Protein AF-0000000080408432 (afdb_homodimer)

pLDDT: mean 94.89, std 9.29, range [38.12, 98.75]

Secondary structure (DSSP, 8-state):
--EEEE--SHHHHHHHHHHHHTT--GGGEEEE-SS-HHHHHHHHHHH--EE-SS--GGGSSEEEE-S-HHHHHHHHHTS--SSPEEEE--TT--HHHHHHHHSS-EEEEE--GGGGGT-EEEEEEE-TT--HHHHHHHHHHHHTTEEEEE--TTTHHHHIIIIIIHHHHHHHHHHHHHHHHHHHT--HHHHHHHHHHHHHHHHHHHHH--S-HHHHHHHH--TTSHHHHHHHHHHHTTHHHHHHHHHHHHH---------/--EEEE--SHHHHHHHHHHHHTT--GGGEEEE-SS-HHHHHHHHHHH--EE-SS--GGGSSEEEE-S-HHHHHHHHHTS--SSPEEEE--TT--HHHHHHHHSS-EEEEE--GGGGGT-EEEEEEE-TT--HHHHHHHHHHHHTTEEEEE--TTTHHHHIIIIIIHHHHHHHHHHHHHHHHHHHT--HHHHHHHHHHHHHHHHHHHHH--S-HHHHHHHH--TTSHHHHHHHHHHHTTHHHHHHHHHHHHH---------

Radius of gyration: 25.62 Å; Cα contacts (8 Å, |Δi|>4): 1082; chains: 2; bounding box: 48×85×71 Å

Nearest PDB structures (foldseek):
  5bsh-assembly1_D  TM=9.104E-01  e=1.019E-20  Medicago truncatula
  6xp0-assembly1_A-2  TM=8.842E-01  e=3.384E-21  Homo sapiens
  5uax-assembly1_C  TM=8.878E-01  e=4.324E-21  Homo sapiens
  8tcu-assembly1_D-2  TM=8.753E-01  e=5.524E-21  Homo sapiens
  5uau-assembly1_C  TM=8.938E-01  e=1.083E-20  Homo sapiens

InterPro domains:
  IPR000304 Pyrroline-5-carboxylate reductase-like [MF_01925] (1-257)
  IPR000304 Pyrroline-5-carboxylate reductase-like [PIRSF000193] (1-253)
  IPR008927 6-phosphogluconate dehydrogenase-like, C-terminal domain superfamily [SSF48179] (154-256)
  IPR028939 Pyrroline-5-carboxylate reductase, catalytic, N-terminal [PF03807] (3-91)
  IPR029036 Pyrroline-5-carboxylate reductase, dimerisation domain [PF14748] (154-254)
  IPR036291 NAD(P)-binding domain superfamily [SSF51735] (1-150)

Foldseek 3Di:
DAEEEEDQDLQNLLLLLLLVVLPDDLARYEYEYAPCVVSVVVSCVVVVHHYDHDDPPAVHAAYEYEDEPVVRLVVLLVDAYDHHEYEYQYPPDAQQSSCVRHVDWYKYKHWERQLSVLAIEIEIETDPRDDPVSVVVVQVSSNSSHHYDYDYPVCVLLVCLVRPVCVVVVVVVLVVQLVVVVVVPDDSVVSSVVSVVVVVVVVVVVVVDPDDPVVVLPVVQDVPDPSVVVVVVCVVVPVVCVVVVSSVVSSDDPPPPPPD/DAEEEEDLDLQNLLLLLLLVVLPDDLARYEYEYAPCVVSVVVSCVVVVHHYDHDDDPAVHAAYEYEDEPVVRLVVLLVDAYDHHEYEYQYPPDAQQSSCVRHVDWYKYKHWENQLSVLAIEIEIETDPPDDPVSVVVVQVSSNSSHHYDYDYPVCVLLVCLVRPVCVVVVVVVLVVQLVVVVVVPDDSVVSSCVSVVVVVVVVVVVVVDDDDPVVVLPVVQDVPDPSVVVVVVCVVVPVVCVVVVSSVVSSDDPPPPPPD

Sequence (520 aa):
MNILMVGAGSMSESLVRGWLASGVSPEQITMTNRSDRTRLTALQAELGVQIVDEEDVNAYDIVVLAMQPDGVIPYVQSKTWSTPLLVSVAAHIEPSEIEEASGLPAVCAMPNTPVAYRSGMTGLWFGPETDDTVRETATALFERVGRTAVTDAKTMSAFMAAAGCSPAFFYEIVGSMTPVLTDAGFDEATARQIVAQAMKGSAELLLHETRPTNDLIADVAAPDGPTDRGVGVLRSRDLADVMASALRESAREEIEQPKKMNILMVGAGSMSESLVRGWLASGVSPEQITMTNRSDRTRLTALQAELGVQIVDEEDVNAYDIVVLAMQPDGVIPYVQSKTWSTPLLVSVAAHIEPSEIEEASGLPAVCAMPNTPVAYRSGMTGLWFGPETDDTVRETATALFERVGRTAVTDAKTMSAFMAAAGCSPAFFYEIVGSMTPVLTDAGFDEATARQIVAQAMKGSAELLLHETRPTNDLIADVAAPDGPTDRGVGVLRSRDLADVMASALRESAREEIEQPKK

Organism: NCBI:txid1345023

Structure (mmCIF, N/CA/C/O backbone):
data_AF-0000000080408432-model_v1
#
loop_
_entity.id
_entity.type
_entity.pdbx_description
1 polymer 'Pyrroline-5-carboxylate reductase'
#
loop_
_atom_site.group_PDB
_atom_site.id
_atom_site.type_symbol
_atom_site.label_atom_id
_atom_site.label_alt_id
_atom_site.label_comp_id
_atom_site.label_asym_id
_atom_site.label_entity_id
_atom_site.label_seq_id
_atom_site.pdbx_PDB_ins_code
_atom_site.Cartn_x
_atom_site.Cartn_y
_atom_site.Cartn_z
_atom_site.occupancy
_atom_site.B_iso_or_equiv
_atom_site.auth_seq_id
_atom_site.auth_comp_id
_atom_site.auth_asym_id
_atom_site.auth_atom_id
_atom_site.pdbx_PDB_model_num
ATOM 1 N N . MET A 1 1 ? 1.646 9.242 28.078 1 92.44 1 MET A N 1
ATOM 2 C CA . MET A 1 1 ? 1.431 10.406 27.219 1 92.44 1 MET A CA 1
ATOM 3 C C . MET A 1 1 ? -0.057 10.648 27 1 92.44 1 MET A C 1
ATOM 5 O O . MET A 1 1 ? -0.774 9.75 26.547 1 92.44 1 MET A O 1
ATOM 9 N N . ASN A 1 2 ? -0.565 11.805 27.453 1 97.38 2 ASN A N 1
ATOM 10 C CA . ASN A 1 2 ? -1.968 12.172 27.297 1 97.38 2 ASN A CA 1
ATOM 11 C C . ASN A 1 2 ? -2.16 13.18 26.172 1 97.38 2 ASN A C 1
ATOM 13 O O . ASN A 1 2 ? -1.475 14.203 26.109 1 97.38 2 ASN A O 1
ATOM 17 N N . ILE A 1 3 ? -3.123 12.859 25.266 1 98.5 3 ILE A N 1
ATOM 18 C CA . ILE A 1 3 ? -3.346 13.664 24.078 1 98.5 3 ILE A CA 1
ATOM 19 C C . ILE A 1 3 ? -4.73 14.305 24.141 1 98.5 3 ILE A C 1
ATOM 21 O O . ILE A 1 3 ? -5.719 13.641 24.438 1 98.5 3 ILE A O 1
ATOM 25 N N . LEU A 1 4 ? -4.781 15.594 23.938 1 98.25 4 LEU A N 1
ATOM 26 C CA . LEU A 1 4 ? -6.047 16.281 23.75 1 98.25 4 LEU A CA 1
ATOM 27 C C . LEU A 1 4 ? -6.273 16.609 22.266 1 98.25 4 LEU A C 1
ATOM 29 O O . LEU A 1 4 ? -5.453 17.281 21.641 1 98.25 4 LEU A O 1
ATOM 33 N N . MET A 1 5 ? -7.332 16.094 21.75 1 97.81 5 MET A N 1
ATOM 34 C CA . MET A 1 5 ? -7.77 16.438 20.391 1 97.81 5 MET A CA 1
ATOM 35 C C . MET A 1 5 ? -8.805 17.562 20.422 1 97.81 5 MET A C 1
ATOM 37 O O . MET A 1 5 ? -9.891 17.391 20.969 1 97.81 5 MET A O 1
ATOM 41 N N . VAL A 1 6 ? -8.43 18.672 19.844 1 96.75 6 VAL A N 1
ATOM 42 C CA . VAL A 1 6 ? -9.383 19.766 19.75 1 96.75 6 VAL A CA 1
ATOM 43 C C . VAL A 1 6 ? -10.023 19.781 18.359 1 96.75 6 VAL A C 1
ATOM 45 O O . VAL A 1 6 ? -9.453 20.344 17.422 1 96.75 6 VAL A O 1
ATOM 48 N N . GLY A 1 7 ? -11.172 19.297 18.219 1 94.06 7 GLY A N 1
ATOM 49 C CA . GLY A 1 7 ? -11.859 19.047 16.969 1 94.06 7 GLY A CA 1
ATOM 50 C C . GLY A 1 7 ? -12.195 17.594 16.734 1 94.06 7 GLY A C 1
ATOM 51 O O . GLY A 1 7 ? -11.367 16.703 17 1 94.06 7 GLY A O 1
ATOM 52 N N . ALA A 1 8 ? -13.359 17.297 16.281 1 91.38 8 ALA A N 1
ATOM 53 C CA . ALA A 1 8 ? -13.812 15.922 16.109 1 91.38 8 ALA A CA 1
ATOM 54 C C . ALA A 1 8 ? -14.266 15.672 14.664 1 91.38 8 ALA A C 1
ATOM 56 O O . ALA A 1 8 ? -15.281 15.016 14.438 1 91.38 8 ALA A O 1
ATOM 57 N N . GLY A 1 9 ? -13.5 16.25 13.75 1 90.38 9 GLY A N 1
ATOM 58 C CA . GLY A 1 9 ? -13.797 16.016 12.344 1 90.38 9 GLY A CA 1
ATOM 59 C C . GLY A 1 9 ? -13.273 14.688 11.828 1 90.38 9 GLY A C 1
ATOM 60 O O . GLY A 1 9 ? -12.867 13.828 12.609 1 90.38 9 GLY A O 1
ATOM 61 N N . SER A 1 10 ? -13.344 14.5 10.555 1 90.25 10 SER A N 1
ATOM 62 C CA . SER A 1 10 ? -12.961 13.25 9.906 1 90.25 10 SER A CA 1
ATOM 63 C C . SER A 1 10 ? -11.484 12.938 10.133 1 90.25 10 SER A C 1
ATOM 65 O O . SER A 1 10 ? -11.117 11.797 10.406 1 90.25 10 SER A O 1
ATOM 67 N N . MET A 1 11 ? -10.664 13.945 10.023 1 93.12 11 MET A N 1
ATOM 68 C CA . MET A 1 11 ? -9.227 13.742 10.219 1 93.12 11 MET A CA 1
ATOM 69 C C . MET A 1 11 ? -8.93 13.344 11.664 1 93.12 11 MET A C 1
ATOM 71 O O . MET A 1 11 ? -8.125 12.445 11.906 1 93.12 11 MET A O 1
ATOM 75 N N . SER A 1 12 ? -9.594 14.047 12.586 1 95.25 12 SER A N 1
ATOM 76 C CA . SER A 1 12 ? -9.43 13.703 13.992 1 95.25 12 SER A CA 1
ATOM 77 C C . SER A 1 12 ? -9.797 12.25 14.25 1 95.25 12 SER A C 1
ATOM 79 O O . SER A 1 12 ? -9.078 11.539 14.953 1 95.25 12 SER A O 1
ATOM 81 N N . GLU A 1 13 ? -10.898 11.891 13.703 1 95.5 13 GLU A N 1
ATOM 82 C CA . GLU A 1 13 ? -11.359 10.516 13.859 1 95.5 13 GLU A CA 1
ATOM 83 C C . GLU A 1 13 ? -10.344 9.531 13.289 1 95.5 13 GLU A C 1
ATOM 85 O O . GLU A 1 13 ? -10.031 8.516 13.914 1 95.5 13 GLU A O 1
ATOM 9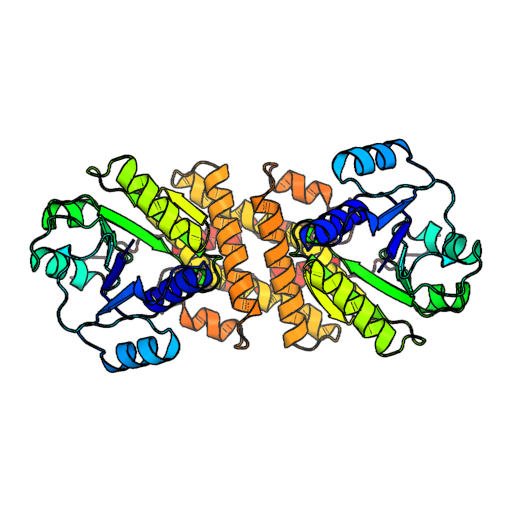0 N N . SER A 1 14 ? -9.805 9.773 12.109 1 96.44 14 SER A N 1
ATOM 91 C CA . SER A 1 14 ? -8.836 8.906 11.461 1 96.44 14 SER A CA 1
ATOM 92 C C . SER A 1 14 ? -7.574 8.75 12.305 1 96.44 14 SER A C 1
ATOM 94 O O . SER A 1 14 ? -7.07 7.641 12.492 1 96.44 14 SER A O 1
ATOM 96 N N . LEU A 1 15 ? -7.113 9.852 12.797 1 98.12 15 LEU A N 1
ATOM 97 C CA . LEU A 1 15 ? -5.914 9.828 13.625 1 98.12 15 LEU A CA 1
ATOM 98 C C . LEU A 1 15 ? -6.145 9.016 14.891 1 98.12 15 LEU A C 1
ATOM 100 O O . LEU A 1 15 ? -5.32 8.164 15.242 1 98.12 15 LEU A O 1
ATOM 104 N N . VAL A 1 16 ? -7.242 9.258 15.547 1 98.06 16 VAL A N 1
ATOM 105 C CA . VAL A 1 16 ? -7.551 8.57 16.797 1 98.06 16 VAL A CA 1
ATOM 106 C C . VAL A 1 16 ? -7.668 7.07 16.547 1 98.06 16 VAL A C 1
ATOM 108 O O . VAL A 1 16 ? -7.098 6.262 17.281 1 98.06 16 VAL A O 1
ATOM 111 N N . ARG A 1 17 ? -8.367 6.707 15.5 1 97.75 17 ARG A N 1
ATOM 112 C CA . ARG A 1 17 ? -8.484 5.297 15.148 1 97.75 17 ARG A CA 1
ATOM 113 C C . ARG A 1 17 ? -7.109 4.676 14.922 1 97.75 17 ARG A C 1
ATOM 115 O O . ARG A 1 17 ? -6.836 3.572 15.391 1 97.75 17 ARG A O 1
ATOM 122 N N . GLY A 1 18 ? -6.289 5.383 14.18 1 98.31 18 GLY A N 1
ATOM 123 C CA . GLY A 1 18 ? -4.938 4.902 13.93 1 98.31 18 GLY A CA 1
ATOM 124 C C . GLY A 1 18 ? -4.125 4.734 15.203 1 98.31 18 GLY A C 1
ATOM 125 O O . GLY A 1 18 ? -3.436 3.727 15.375 1 98.31 18 GLY A O 1
ATOM 126 N N . TRP A 1 19 ? -4.176 5.738 16.062 1 98.5 19 TRP A N 1
ATOM 127 C CA . TRP A 1 19 ? -3.416 5.688 17.297 1 98.5 19 TRP A CA 1
ATOM 128 C C . TRP A 1 19 ? -3.91 4.555 18.203 1 98.5 19 TRP A C 1
ATOM 130 O O . TRP A 1 19 ? -3.107 3.838 18.797 1 98.5 19 TRP A O 1
ATOM 140 N N . LEU A 1 20 ? -5.238 4.379 18.297 1 98.44 20 LEU A N 1
ATOM 141 C CA . LEU A 1 20 ? -5.785 3.262 19.047 1 98.44 20 LEU A CA 1
ATOM 142 C C . LEU A 1 20 ? -5.301 1.93 18.484 1 98.44 20 LEU A C 1
ATOM 144 O O . LEU A 1 20 ? -4.875 1.051 19.25 1 98.44 20 LEU A O 1
ATOM 148 N N . ALA A 1 21 ? -5.324 1.835 17.203 1 97.56 21 ALA A N 1
ATOM 149 C CA . ALA A 1 21 ? -4.891 0.608 16.531 1 97.56 21 ALA A CA 1
ATOM 150 C C . ALA A 1 21 ? -3.404 0.354 16.766 1 97.56 21 ALA A C 1
ATOM 152 O O . ALA A 1 21 ? -2.953 -0.794 16.75 1 97.56 21 ALA A O 1
ATOM 153 N N . SER A 1 22 ? -2.701 1.359 16.938 1 97.88 22 SER A N 1
ATOM 154 C CA . SER A 1 22 ? -1.262 1.236 17.141 1 97.88 22 SER A CA 1
ATOM 155 C C . SER A 1 22 ? -0.936 0.855 18.578 1 97.88 22 SER A C 1
ATOM 157 O O . SER A 1 22 ? 0.221 0.589 18.906 1 97.88 22 SER A O 1
ATOM 159 N N . GLY A 1 23 ? -1.94 0.966 19.469 1 97.5 23 GLY A N 1
ATOM 160 C CA . GLY A 1 23 ? -1.723 0.51 20.844 1 97.5 23 GLY A CA 1
ATOM 161 C C . GLY A 1 23 ? -1.878 1.612 21.875 1 97.5 23 GLY A C 1
ATOM 162 O O . GLY A 1 23 ? -1.719 1.374 23.062 1 97.5 23 GLY A O 1
ATOM 163 N N . VAL A 1 24 ? -2.154 2.822 21.453 1 97.62 24 VAL A N 1
ATOM 164 C CA . VAL A 1 24 ? -2.439 3.891 22.406 1 97.62 24 VAL A CA 1
ATOM 165 C C . VAL A 1 24 ? -3.756 3.605 23.125 1 97.62 24 VAL A C 1
ATOM 167 O O . VAL A 1 24 ? -4.758 3.268 22.484 1 97.62 24 VAL A O 1
ATOM 170 N N . SER A 1 25 ? -3.77 3.721 24.375 1 98 25 SER A N 1
ATOM 171 C CA . SER A 1 25 ? -4.98 3.459 25.156 1 98 25 SER A CA 1
ATOM 172 C C . SER A 1 25 ? -6.012 4.566 24.953 1 98 25 SER A C 1
ATOM 174 O O . SER A 1 25 ? -5.664 5.746 24.906 1 98 25 SER A O 1
ATOM 176 N N . PRO A 1 26 ? -7.203 4.176 24.828 1 98.06 26 PRO A N 1
ATOM 177 C CA . PRO A 1 26 ? -8.25 5.191 24.672 1 98.06 26 PRO A CA 1
ATOM 178 C C . PRO A 1 26 ? -8.266 6.195 25.828 1 98.06 26 PRO A C 1
ATOM 180 O O . PRO A 1 26 ? -8.633 7.355 25.625 1 98.06 26 PRO A O 1
ATOM 183 N N . GLU A 1 27 ? -7.848 5.773 27.016 1 97.56 27 GLU A N 1
ATOM 184 C CA . GLU A 1 27 ? -7.828 6.637 28.203 1 97.56 27 GLU A CA 1
ATOM 185 C C . GLU A 1 27 ? -6.797 7.754 28.047 1 97.56 27 GLU A C 1
ATOM 187 O O . GLU A 1 27 ? -6.871 8.766 28.75 1 97.56 27 GLU A O 1
ATOM 192 N N . GLN A 1 28 ? -5.883 7.555 27.125 1 98.31 28 GLN A N 1
ATOM 193 C CA . GLN A 1 28 ? -4.824 8.539 26.922 1 98.31 28 GLN A CA 1
ATOM 194 C C . GLN A 1 28 ? -5.258 9.602 25.922 1 98.31 28 GLN A C 1
ATOM 196 O O . GLN A 1 28 ? -4.543 10.586 25.703 1 98.31 28 GLN A O 1
ATOM 201 N N . ILE A 1 29 ? -6.383 9.414 25.297 1 98.44 29 ILE A N 1
ATOM 202 C CA . ILE A 1 29 ? -6.867 10.344 24.281 1 98.44 29 ILE A CA 1
ATOM 203 C C . ILE A 1 29 ? -8.156 11.008 24.766 1 98.44 29 ILE A C 1
ATOM 205 O O . ILE A 1 29 ? -9.125 10.32 25.094 1 98.44 29 ILE A O 1
ATOM 209 N N . THR A 1 30 ? -8.195 12.297 24.859 1 98 30 THR A N 1
ATOM 210 C CA . THR A 1 30 ? -9.383 13.094 25.172 1 98 30 THR A CA 1
ATOM 211 C C . THR A 1 30 ? -9.75 13.977 23.984 1 98 30 THR A C 1
ATOM 213 O O . THR A 1 30 ? -8.883 14.609 23.375 1 98 30 THR A O 1
ATOM 216 N N . MET A 1 31 ? -11.008 13.953 23.625 1 97.38 31 MET A N 1
ATOM 217 C CA . MET A 1 31 ? -11.469 14.758 22.5 1 97.38 31 MET A CA 1
ATOM 218 C C . MET A 1 31 ? -12.445 15.836 22.969 1 97.38 31 MET A C 1
ATOM 220 O O . MET A 1 31 ? -13.211 15.617 23.922 1 97.38 31 MET A O 1
ATOM 224 N N . THR A 1 32 ? -12.336 16.969 22.344 1 95 32 THR A N 1
ATOM 225 C CA . THR A 1 32 ? -13.312 18.031 22.562 1 95 32 THR A CA 1
ATOM 226 C C . THR A 1 32 ? -13.688 18.703 21.25 1 95 32 THR A C 1
ATOM 228 O O . THR A 1 32 ? -12.969 18.578 20.25 1 95 32 THR A O 1
ATOM 231 N N . ASN A 1 33 ? -14.891 19.172 21.219 1 88.69 33 ASN A N 1
ATOM 232 C CA . ASN A 1 33 ? -15.414 19.875 20.047 1 88.69 33 ASN A CA 1
ATOM 233 C C . ASN A 1 33 ? -16.422 20.953 20.438 1 88.69 33 ASN A C 1
ATOM 235 O O . ASN A 1 33 ? -17.312 20.703 21.266 1 88.69 33 ASN A O 1
ATOM 239 N N . ARG A 1 34 ? -16.297 22.047 19.922 1 78.38 34 ARG A N 1
ATOM 240 C CA . ARG A 1 34 ? -17.188 23.141 20.328 1 78.38 34 ARG A CA 1
ATOM 241 C C . ARG A 1 34 ? -18.547 23.016 19.656 1 78.38 34 ARG A C 1
ATOM 243 O O . ARG A 1 34 ? -19.578 23.281 20.266 1 78.38 34 ARG A O 1
ATOM 250 N N . SER A 1 35 ? -18.656 22.609 18.453 1 74.81 35 SER A N 1
ATOM 251 C CA . SER A 1 35 ? -19.875 22.734 17.656 1 74.81 35 SER A CA 1
ATOM 252 C C . SER A 1 35 ? -20.672 21.438 17.656 1 74.81 35 SER A C 1
ATOM 254 O O . SER A 1 35 ? -21.906 21.453 17.75 1 74.81 35 SER A O 1
ATOM 256 N N . ASP A 1 36 ? -20.016 20.328 17.516 1 78 36 ASP A N 1
ATOM 257 C CA . ASP A 1 36 ? -20.75 19.094 17.281 1 78 36 ASP A CA 1
ATOM 258 C C . ASP A 1 36 ? -20.562 18.109 18.438 1 78 36 ASP A C 1
ATOM 260 O O . ASP A 1 36 ? -19.75 17.188 18.344 1 78 36 ASP A O 1
ATOM 264 N N . ARG A 1 37 ? -21.422 18.156 19.406 1 82.94 37 ARG A N 1
ATOM 265 C CA . ARG A 1 37 ? -21.328 17.297 20.578 1 82.94 37 ARG A CA 1
ATOM 266 C C . ARG A 1 37 ? -21.859 15.891 20.281 1 82.94 37 ARG A C 1
ATOM 268 O O . ARG A 1 37 ? -21.422 14.914 20.891 1 82.94 37 ARG A O 1
ATOM 275 N N . THR A 1 38 ? -22.719 15.898 19.359 1 87.12 38 THR A N 1
ATOM 276 C CA . THR A 1 38 ? -23.266 14.609 18.953 1 87.12 38 THR A CA 1
ATOM 277 C C . THR A 1 38 ? -22.172 13.711 18.375 1 87.12 38 THR A C 1
ATOM 279 O O . THR A 1 38 ? -22.094 12.531 18.719 1 87.12 38 THR A O 1
ATOM 282 N N . ARG A 1 39 ? -21.359 14.305 17.656 1 88.06 39 ARG A N 1
ATOM 283 C CA . ARG A 1 39 ? -20.266 13.547 17.062 1 88.06 39 ARG A CA 1
ATOM 284 C C . ARG A 1 39 ? -19.281 13.078 18.141 1 88.06 39 ARG A C 1
ATOM 286 O O . ARG A 1 39 ? -18.781 11.953 18.078 1 88.06 39 ARG A O 1
ATOM 293 N N . LEU A 1 40 ? -19.094 13.836 19.094 1 91.12 40 LEU A N 1
ATOM 294 C CA . LEU A 1 40 ? -18.188 13.492 20.188 1 91.12 40 LEU A CA 1
ATOM 295 C C . LEU A 1 40 ? -18.703 12.289 20.969 1 91.12 40 LEU A C 1
ATOM 297 O O . LEU A 1 40 ? -17.938 11.367 21.266 1 91.12 40 LEU A O 1
ATOM 301 N N . THR A 1 41 ? -19.953 12.344 21.188 1 91.81 41 THR A N 1
ATOM 302 C CA . THR A 1 41 ? -20.578 11.25 21.938 1 91.81 41 THR A CA 1
ATOM 303 C C . THR A 1 41 ? -20.516 9.953 21.125 1 91.81 41 THR A C 1
ATOM 305 O O . THR A 1 41 ? -20.297 8.875 21.688 1 91.81 41 THR A O 1
ATOM 308 N N . ALA A 1 42 ? -20.719 10.141 19.906 1 92.75 42 ALA A N 1
ATOM 309 C CA . ALA A 1 42 ? -20.656 8.977 19.031 1 92.75 42 ALA A CA 1
ATOM 310 C C . ALA A 1 42 ? -19.25 8.383 19.016 1 92.75 42 ALA A C 1
ATOM 312 O O . ALA A 1 42 ? -19.078 7.16 19.047 1 92.75 42 ALA A O 1
ATOM 313 N N . LEU A 1 43 ? -18.281 9.188 18.969 1 93.5 43 LEU A N 1
ATOM 314 C CA . LEU A 1 43 ? -16.891 8.734 18.953 1 93.5 43 LEU A CA 1
ATOM 315 C C . LEU A 1 43 ? -16.5 8.094 20.281 1 93.5 43 LEU A C 1
ATOM 317 O O . LEU A 1 43 ? -15.797 7.082 20.297 1 93.5 43 LEU A O 1
ATOM 321 N N . GLN A 1 44 ? -16.969 8.672 21.344 1 95.12 44 GLN A N 1
ATOM 322 C CA . GLN A 1 44 ? -16.734 8.07 22.656 1 95.12 44 GLN A CA 1
ATOM 323 C C . GLN A 1 44 ? -17.328 6.668 22.734 1 95.12 44 GLN A C 1
ATOM 325 O O . GLN A 1 44 ? -16.672 5.742 23.219 1 95.12 44 GLN A O 1
ATOM 330 N N . ALA A 1 45 ? -18.547 6.586 22.281 1 95.81 45 ALA A N 1
ATOM 331 C CA . ALA A 1 45 ? -19.234 5.301 22.328 1 95.81 45 ALA A CA 1
ATOM 332 C C . ALA A 1 45 ? -18.531 4.266 21.453 1 95.81 45 ALA A C 1
ATOM 334 O O . ALA A 1 45 ? -18.422 3.098 21.844 1 95.81 45 ALA A O 1
ATOM 335 N N . GLU A 1 46 ? -18.047 4.691 20.391 1 95.81 46 GLU A N 1
ATOM 336 C CA . GLU A 1 46 ? -17.469 3.785 19.406 1 95.81 46 GLU A CA 1
ATOM 337 C C . GLU A 1 46 ? -16.031 3.441 19.75 1 95.81 46 GLU A C 1
ATOM 339 O O . GLU A 1 46 ? -15.609 2.285 19.641 1 95.81 46 GLU A O 1
ATOM 344 N N . LEU A 1 47 ? -15.25 4.438 20.188 1 96.56 47 LEU A N 1
ATOM 345 C CA . LEU A 1 47 ? -13.797 4.273 20.266 1 96.56 47 LEU A CA 1
ATOM 346 C C . LEU A 1 47 ? -13.344 4.18 21.719 1 96.56 47 LEU A C 1
ATOM 348 O O . LEU A 1 47 ? -12.203 3.795 21.984 1 96.56 47 LEU A O 1
ATOM 352 N N . GLY A 1 48 ? -14.188 4.633 22.641 1 97.25 48 GLY A N 1
ATOM 353 C CA . GLY A 1 48 ? -13.867 4.543 24.047 1 97.25 48 GLY A CA 1
ATOM 354 C C . GLY A 1 48 ? -12.984 5.676 24.547 1 97.25 48 GLY A C 1
ATOM 355 O O . GLY A 1 48 ? -12.43 5.605 25.641 1 97.25 48 GLY A O 1
ATOM 356 N N . VAL A 1 49 ? -12.781 6.688 23.75 1 97.38 49 VAL A N 1
ATOM 357 C CA . VAL A 1 49 ? -11.93 7.816 24.125 1 97.38 49 VAL A CA 1
ATOM 358 C C . VAL A 1 49 ? -12.656 8.695 25.141 1 97.38 49 VAL A C 1
ATOM 360 O O . VAL A 1 49 ? -13.859 8.539 25.359 1 97.38 49 VAL A O 1
ATOM 363 N N . GLN A 1 50 ? -11.891 9.516 25.797 1 97 50 GLN A N 1
ATOM 364 C CA . GLN A 1 50 ? -12.477 10.469 26.719 1 97 50 GLN A CA 1
ATOM 365 C C . GLN A 1 50 ? -12.969 11.719 26 1 97 50 GLN A C 1
ATOM 367 O O . GLN A 1 50 ? -12.461 12.062 24.922 1 97 50 GLN A O 1
ATOM 372 N N . ILE A 1 51 ? -14.008 12.273 26.547 1 96.38 51 ILE A N 1
ATOM 373 C CA . ILE A 1 51 ? -14.477 13.539 26 1 96.38 51 ILE A CA 1
ATOM 374 C C . ILE A 1 51 ? -14.602 14.578 27.125 1 96.38 51 ILE A C 1
ATOM 376 O O . ILE A 1 51 ? -14.773 14.219 28.297 1 96.38 51 ILE A O 1
ATOM 380 N N . VAL A 1 52 ? -14.445 15.812 26.766 1 94.06 52 VAL A N 1
ATOM 381 C CA . VAL A 1 52 ? -14.562 16.891 27.734 1 94.06 52 VAL A CA 1
ATOM 382 C C . VAL A 1 52 ? -15.211 18.109 27.094 1 94.06 52 VAL A C 1
ATOM 384 O O . VAL A 1 52 ? -15.062 18.328 25.891 1 94.06 52 VAL A O 1
ATOM 387 N N . ASP A 1 53 ? -15.93 18.875 27.859 1 88.69 53 ASP A N 1
ATOM 388 C CA . ASP A 1 53 ? -16.547 20.109 27.391 1 88.69 53 ASP A CA 1
ATOM 389 C C . ASP A 1 53 ? -15.609 21.297 27.531 1 88.69 53 ASP A C 1
ATOM 391 O O . ASP A 1 53 ? -15.5 22.125 26.625 1 88.69 53 ASP A O 1
ATOM 395 N N . GLU A 1 54 ? -15.008 21.328 28.672 1 90 54 GLU A N 1
ATOM 396 C CA . GLU A 1 54 ? -14 22.344 28.969 1 90 54 GLU A CA 1
ATOM 397 C C . GLU A 1 54 ? -12.656 21.703 29.312 1 90 54 GLU A C 1
ATOM 399 O O . GLU A 1 54 ? -12.562 20.938 30.281 1 90 54 GLU A O 1
ATOM 404 N N . GLU A 1 55 ? -11.766 22.031 28.469 1 90.62 55 GLU A N 1
ATOM 405 C CA . GLU A 1 55 ? -10.484 21.359 28.641 1 90.62 55 GLU A CA 1
ATOM 406 C C . GLU A 1 55 ? -9.492 22.266 29.375 1 90.62 55 GLU A C 1
ATOM 408 O O . GLU A 1 55 ? -9.477 23.484 29.172 1 90.62 55 GLU A O 1
ATOM 413 N N . ASP A 1 56 ? -8.781 21.688 30.328 1 96.25 56 ASP A N 1
ATOM 414 C CA . ASP A 1 56 ? -7.535 22.281 30.812 1 96.25 56 ASP A CA 1
ATOM 415 C C . ASP A 1 56 ? -6.352 21.859 29.938 1 96.25 56 ASP A C 1
ATOM 417 O O . ASP A 1 56 ? -5.781 20.781 30.125 1 96.25 56 ASP A O 1
ATOM 421 N N . VAL A 1 57 ? -5.961 22.703 29.062 1 97.75 57 VAL A N 1
ATOM 422 C CA . VAL A 1 57 ? -4.996 22.375 28.016 1 97.75 57 VAL A CA 1
ATOM 423 C C . VAL A 1 57 ? -3.658 22 28.656 1 97.75 57 VAL A C 1
ATOM 425 O O . VAL A 1 57 ? -2.891 21.219 28.078 1 97.75 57 VAL A O 1
ATOM 428 N N . ASN A 1 58 ? -3.365 22.484 29.844 1 98 58 ASN A N 1
ATOM 429 C CA . ASN A 1 58 ? -2.07 22.25 30.469 1 98 58 ASN A CA 1
ATOM 430 C C . ASN A 1 58 ? -2.029 20.906 31.203 1 98 58 ASN A C 1
ATOM 432 O O . ASN A 1 58 ? -0.987 20.516 31.719 1 98 58 ASN A O 1
ATOM 436 N N . ALA A 1 59 ? -3.09 20.156 31.203 1 97.44 59 ALA A N 1
ATOM 437 C CA . ALA A 1 59 ? -3.16 18.828 31.812 1 97.44 59 ALA A CA 1
ATOM 438 C C . ALA A 1 59 ? -2.713 17.75 30.844 1 97.44 59 ALA A C 1
ATOM 440 O O . ALA A 1 59 ? -2.6 16.578 31.219 1 97.44 59 ALA A O 1
ATOM 441 N N . TYR A 1 60 ? -2.412 18.141 29.625 1 98 60 TYR A N 1
ATOM 442 C CA . TYR A 1 60 ? -2.08 17.172 28.594 1 98 60 TYR A CA 1
ATOM 443 C C . TYR A 1 60 ? -0.638 17.344 28.125 1 98 60 TYR A C 1
ATOM 445 O O . TYR A 1 60 ? -0.07 18.422 28.234 1 98 60 TYR A O 1
ATOM 453 N N . ASP A 1 61 ? -0.063 16.234 27.641 1 97.88 61 ASP A N 1
ATOM 454 C CA . ASP A 1 61 ? 1.294 16.281 27.109 1 97.88 61 ASP A CA 1
ATOM 455 C C . ASP A 1 61 ? 1.312 16.891 25.703 1 97.88 61 ASP A C 1
ATOM 457 O O . ASP A 1 61 ? 2.24 17.625 25.359 1 97.88 61 ASP A O 1
ATOM 461 N N . ILE A 1 62 ? 0.309 16.562 24.938 1 98.44 62 ILE A N 1
ATOM 462 C CA . ILE A 1 62 ? 0.18 17.031 23.562 1 98.44 62 ILE A CA 1
ATOM 463 C C . ILE A 1 62 ? -1.242 17.531 23.328 1 98.44 62 ILE A C 1
ATOM 465 O O . ILE A 1 62 ? -2.211 16.891 23.75 1 98.44 62 ILE A O 1
ATOM 469 N N . VAL A 1 63 ? -1.357 18.672 22.734 1 98.56 63 VAL A N 1
ATOM 470 C CA . VAL A 1 63 ? -2.635 19.203 22.266 1 98.56 63 VAL A CA 1
ATOM 471 C C . VAL A 1 63 ? -2.635 19.281 20.734 1 98.56 63 VAL A C 1
ATOM 473 O O . VAL A 1 63 ? -1.812 19.984 20.141 1 98.56 63 VAL A O 1
ATOM 476 N N . VAL A 1 64 ? -3.537 18.516 20.141 1 98.62 64 VAL A N 1
ATOM 477 C CA . VAL A 1 64 ? -3.67 18.484 18.688 1 98.62 64 VAL A CA 1
ATOM 478 C C . VAL A 1 64 ? -4.824 19.391 18.25 1 98.62 64 VAL A C 1
ATOM 480 O O . VAL A 1 64 ? -5.977 19.156 18.625 1 98.62 64 VAL A O 1
ATOM 483 N N . LEU A 1 65 ? -4.453 20.406 17.547 1 98.06 65 LEU A N 1
ATOM 484 C CA . LEU A 1 65 ? -5.43 21.344 17 1 98.06 65 LEU A CA 1
ATOM 485 C C . LEU A 1 65 ? -5.973 20.844 15.664 1 98.06 65 LEU A C 1
ATOM 487 O O . LEU A 1 65 ? -5.32 21 14.625 1 98.06 65 LEU A O 1
ATOM 491 N N . ALA A 1 66 ? -7.133 20.297 15.727 1 95.94 66 ALA A N 1
ATOM 492 C CA . ALA A 1 66 ? -7.719 19.641 14.562 1 95.94 66 ALA A CA 1
ATOM 493 C C . ALA A 1 66 ? -9.031 20.312 14.164 1 95.94 66 ALA A C 1
ATOM 495 O O . ALA A 1 66 ? -9.984 19.641 13.773 1 95.94 66 ALA A O 1
ATOM 496 N N . MET A 1 67 ? -9.094 21.578 14.352 1 93.94 67 MET A N 1
ATOM 497 C CA . MET A 1 67 ? -10.25 22.359 13.953 1 93.94 67 MET A CA 1
ATOM 498 C C . MET A 1 67 ? -10.008 23.047 12.609 1 93.94 67 MET A C 1
ATOM 500 O O . MET A 1 67 ? -8.93 22.922 12.031 1 93.94 67 MET A O 1
ATOM 504 N N . GLN A 1 68 ? -11.031 23.703 12.148 1 92.81 68 GLN A N 1
ATOM 505 C CA . GLN A 1 68 ? -10.883 24.469 10.914 1 92.81 68 GLN A CA 1
ATOM 506 C C . GLN A 1 68 ? -9.781 25.531 11.055 1 92.81 68 GLN A C 1
ATOM 508 O O . GLN A 1 68 ? -9.602 26.109 12.125 1 92.81 68 GLN A O 1
ATOM 513 N N . PRO A 1 69 ? -9.117 25.797 9.938 1 94.75 69 PRO A N 1
ATOM 514 C CA . PRO A 1 69 ? -7.949 26.688 9.992 1 94.75 69 PRO A CA 1
ATOM 515 C C . PRO A 1 69 ? -8.266 28.031 10.625 1 94.75 69 PRO A C 1
ATOM 517 O O . PRO A 1 69 ? -7.492 28.531 11.445 1 94.75 69 PRO A O 1
ATOM 520 N N . ASP A 1 70 ? -9.398 28.594 10.336 1 94.31 70 ASP A N 1
ATOM 521 C CA . ASP A 1 70 ? -9.742 29.922 10.812 1 94.31 70 ASP A CA 1
ATOM 522 C C . ASP A 1 70 ? -9.977 29.938 12.32 1 94.31 70 ASP A C 1
ATOM 524 O O . ASP A 1 70 ? -9.984 30.984 12.945 1 94.31 70 ASP A O 1
ATOM 528 N N . GLY A 1 71 ? -10.133 28.797 12.891 1 95.19 71 GLY A N 1
ATOM 529 C CA . GLY A 1 71 ? -10.406 28.703 14.32 1 95.19 71 GLY A CA 1
ATOM 530 C C . GLY A 1 71 ? -9.156 28.438 15.148 1 95.19 71 GLY A C 1
ATOM 531 O O . GLY A 1 71 ? -9.188 28.547 16.375 1 95.19 71 GLY A O 1
ATOM 532 N N . VAL A 1 72 ? -8.031 28.188 14.547 1 97.44 72 VAL A N 1
ATOM 533 C CA . VAL A 1 72 ? -6.852 27.672 15.242 1 97.44 72 VAL A CA 1
ATOM 534 C C . VAL A 1 72 ? -6.23 28.797 16.078 1 97.44 72 VAL A C 1
ATOM 536 O O . VAL A 1 72 ? -6.102 28.656 17.297 1 97.44 72 VAL A O 1
ATOM 539 N N . ILE A 1 73 ? -5.891 29.922 15.445 1 97.81 73 ILE A N 1
ATOM 540 C CA . ILE A 1 73 ? -5.152 30.984 16.125 1 97.81 73 ILE A CA 1
ATOM 541 C C . ILE A 1 73 ? -6.031 31.594 17.219 1 97.81 73 ILE A C 1
ATOM 543 O O . ILE A 1 73 ? -5.59 31.75 18.359 1 97.81 73 ILE A O 1
ATOM 547 N N . PRO A 1 74 ? -7.359 31.875 16.891 1 97.5 74 PRO A N 1
ATOM 548 C CA . PRO A 1 74 ? -8.227 32.375 17.953 1 97.5 74 PRO A CA 1
ATOM 549 C C . PRO A 1 74 ? -8.305 31.438 19.156 1 97.5 74 PRO A C 1
ATOM 551 O O . PRO A 1 74 ? -8.297 31.891 20.297 1 97.5 74 PRO A O 1
ATOM 554 N N . TYR A 1 75 ? -8.336 30.172 18.906 1 97.31 75 TYR A N 1
ATOM 555 C CA . TYR A 1 75 ? -8.383 29.188 19.984 1 97.31 75 TYR A CA 1
ATOM 556 C C . TYR A 1 75 ? -7.109 29.234 20.812 1 97.31 75 TYR A C 1
ATOM 558 O O . TYR A 1 75 ? -7.164 29.234 22.047 1 97.31 75 TYR A O 1
ATOM 566 N N . VAL A 1 76 ? -5.969 29.266 20.172 1 98.31 76 VAL A N 1
ATOM 567 C CA . VAL A 1 76 ? -4.688 29.281 20.859 1 98.31 76 VAL A CA 1
ATOM 568 C C . VAL A 1 76 ? -4.57 30.547 21.703 1 98.31 76 VAL A C 1
ATOM 570 O O . VAL A 1 76 ? -4.113 30.5 22.844 1 98.31 76 VAL A O 1
ATOM 573 N N . GLN A 1 77 ? -5.066 31.641 21.172 1 98 77 GLN A N 1
ATOM 574 C CA . GLN A 1 77 ? -4.969 32.938 21.859 1 98 77 GLN A CA 1
ATOM 575 C C . GLN A 1 77 ? -5.902 32.969 23.062 1 98 77 GLN A C 1
ATOM 577 O O . GLN A 1 77 ? -5.699 33.75 23.984 1 98 77 GLN A O 1
ATOM 582 N N . SER A 1 78 ? -6.898 32.125 23.031 1 97.25 78 SER A N 1
ATOM 583 C CA . SER A 1 78 ? -7.914 32.156 24.078 1 97.25 78 SER A CA 1
ATOM 584 C C . SER A 1 78 ? -7.465 31.359 25.297 1 97.25 78 SER A C 1
ATOM 586 O O . SER A 1 78 ? -8.156 31.344 26.312 1 97.25 78 SER A O 1
ATOM 588 N N . LYS A 1 79 ? -6.375 30.703 25.219 1 97.5 79 LYS A N 1
ATOM 589 C CA . LYS A 1 79 ? -5.875 29.875 26.312 1 97.5 79 LYS A CA 1
ATOM 590 C C . LYS A 1 79 ? -4.539 30.391 26.828 1 97.5 79 LYS A C 1
ATOM 592 O O . LYS A 1 79 ? -3.869 31.172 26.172 1 97.5 79 LYS A O 1
ATOM 597 N N . THR A 1 80 ? -4.215 30 28.062 1 97.44 80 THR A N 1
ATOM 598 C CA . THR A 1 80 ? -2.879 30.172 28.625 1 97.44 80 THR A CA 1
ATOM 599 C C . THR A 1 80 ? -2.1 28.859 28.578 1 97.44 80 THR A C 1
ATOM 601 O O . THR A 1 80 ? -2.578 27.828 29.047 1 97.44 80 THR A O 1
ATOM 604 N N . TRP A 1 81 ? -0.95 28.891 27.984 1 97.81 81 TRP A N 1
ATOM 605 C CA . TRP A 1 81 ? -0.185 27.672 27.703 1 97.81 81 TRP A CA 1
ATOM 606 C C . TRP A 1 81 ? 1.079 27.625 28.562 1 97.81 81 TRP A C 1
ATOM 608 O O . TRP A 1 81 ? 1.765 28.625 28.734 1 97.81 81 TRP A O 1
ATOM 618 N N . SER A 1 82 ? 1.416 26.375 29.047 1 96.62 82 SER A N 1
ATOM 619 C CA . SER A 1 82 ? 2.635 26.266 29.844 1 96.62 82 SER A CA 1
ATOM 620 C C . SER A 1 82 ? 3.352 24.938 29.562 1 96.62 82 SER A C 1
ATOM 622 O O . SER A 1 82 ? 4.578 24.875 29.641 1 96.62 82 SER A O 1
ATOM 624 N N . THR A 1 83 ? 2.648 23.859 29.094 1 92.06 83 THR A N 1
ATOM 625 C CA . THR A 1 83 ? 3.279 22.547 29.203 1 92.06 83 THR A CA 1
ATOM 626 C C . THR A 1 83 ? 3.186 21.797 27.891 1 92.06 83 THR A C 1
ATOM 628 O O . THR A 1 83 ? 4.152 21.156 27.453 1 92.06 83 THR A O 1
ATOM 631 N N . PRO A 1 84 ? 2.131 21.859 27.219 1 97 84 PRO A N 1
ATOM 632 C CA . PRO A 1 84 ? 1.905 20.875 26.141 1 97 84 PRO A CA 1
ATOM 633 C C . PRO A 1 84 ? 2.688 21.203 24.875 1 97 84 PRO A C 1
ATOM 635 O O . PRO A 1 84 ? 3.008 22.375 24.625 1 97 84 PRO A O 1
ATOM 638 N N . LEU A 1 85 ? 3.037 20.172 24.188 1 97.75 85 LEU A N 1
ATOM 639 C CA . LEU A 1 85 ? 3.406 20.328 22.781 1 97.75 85 LEU A CA 1
ATOM 640 C C . LEU A 1 85 ? 2.176 20.594 21.922 1 97.75 85 LEU A C 1
ATOM 642 O O . LEU A 1 85 ? 1.181 19.875 22.016 1 97.75 85 LEU A O 1
ATOM 646 N N . LEU A 1 86 ? 2.26 21.672 21.156 1 98.69 86 LEU A N 1
ATOM 647 C CA . LEU A 1 86 ? 1.146 22.016 20.266 1 98.69 86 LEU A CA 1
ATOM 648 C C . LEU A 1 86 ? 1.371 21.453 18.875 1 98.69 86 LEU A C 1
ATOM 650 O O . LEU A 1 86 ? 2.428 21.672 18.281 1 98.69 86 LEU A O 1
ATOM 654 N N . VAL A 1 87 ? 0.375 20.672 18.375 1 98.75 87 VAL A N 1
ATOM 655 C CA . VAL A 1 87 ? 0.411 20.109 17.031 1 98.75 87 VAL A CA 1
ATOM 656 C C . VAL A 1 87 ? -0.842 20.531 16.266 1 98.75 87 VAL A C 1
ATOM 658 O O . VAL A 1 87 ? -1.963 20.25 16.703 1 98.75 87 VAL A O 1
ATOM 661 N N . SER A 1 88 ? -0.689 21.203 15.203 1 98.56 88 SER A N 1
ATOM 662 C CA . SER A 1 88 ? -1.838 21.547 14.375 1 98.56 88 SER A CA 1
ATOM 663 C C . SER A 1 88 ? -1.931 20.656 13.148 1 98.56 88 SER A C 1
ATOM 665 O O . SER A 1 88 ? -0.929 20.422 12.469 1 98.56 88 SER A O 1
ATOM 667 N N . VAL A 1 89 ? -3.156 20.141 12.867 1 97.56 89 VAL A N 1
ATOM 668 C CA . VAL A 1 89 ? -3.357 19.375 11.648 1 97.56 89 VAL A CA 1
ATOM 669 C C . VAL A 1 89 ? -4.254 20.141 10.688 1 97.56 89 VAL A C 1
ATOM 671 O O . VAL A 1 89 ? -4.777 19.578 9.727 1 97.56 89 VAL A O 1
ATOM 674 N N . ALA A 1 90 ? -4.438 21.453 11.047 1 94.19 90 ALA A N 1
ATOM 675 C CA . ALA A 1 90 ? -5.207 22.328 10.164 1 94.19 90 ALA A CA 1
ATOM 676 C C . ALA A 1 90 ? -4.355 22.812 9 1 94.19 90 ALA A C 1
ATOM 678 O O . ALA A 1 90 ? -3.172 23.125 9.18 1 94.19 90 ALA A O 1
ATOM 679 N N . ALA A 1 91 ? -5.004 22.938 7.848 1 86.81 91 ALA A N 1
ATOM 680 C CA . ALA A 1 91 ? -4.305 23.422 6.66 1 86.81 91 ALA A CA 1
ATOM 681 C C . ALA A 1 91 ? -4.035 24.922 6.754 1 86.81 91 ALA A C 1
ATOM 683 O O . ALA A 1 91 ? -4.723 25.625 7.488 1 86.81 91 ALA A O 1
ATOM 684 N N . HIS A 1 92 ? -2.979 25.359 6.062 1 86.88 92 HIS A N 1
ATOM 685 C CA . HIS A 1 92 ? -2.66 26.766 5.812 1 86.88 92 HIS A CA 1
ATOM 686 C C . HIS A 1 92 ? -2.277 27.484 7.102 1 86.88 92 HIS A C 1
ATOM 688 O O . HIS A 1 92 ? -2.607 28.656 7.285 1 86.88 92 HIS A O 1
ATOM 694 N N . ILE A 1 93 ? -1.856 26.797 8.117 1 93.62 93 ILE A N 1
ATOM 695 C CA . ILE A 1 93 ? -1.329 27.344 9.359 1 93.62 93 ILE A CA 1
ATOM 696 C C . ILE A 1 93 ? 0.171 27.078 9.445 1 93.62 93 ILE A C 1
ATOM 698 O O . ILE A 1 93 ? 0.627 25.969 9.156 1 93.62 93 ILE A O 1
ATOM 702 N N . GLU A 1 94 ? 0.862 28.078 9.773 1 96.75 94 GLU A N 1
ATOM 703 C CA . GLU A 1 94 ? 2.295 27.891 9.992 1 96.75 94 GLU A CA 1
ATOM 704 C C . GLU A 1 94 ? 2.607 27.719 11.477 1 96.75 94 GLU A C 1
ATOM 706 O O . GLU A 1 94 ? 1.998 28.359 12.328 1 96.75 94 GLU A O 1
ATOM 711 N N . PRO A 1 95 ? 3.529 26.797 11.711 1 98.25 95 PRO A N 1
ATOM 712 C CA . PRO A 1 95 ? 3.83 26.562 13.125 1 98.25 95 PRO A CA 1
ATOM 713 C C . PRO A 1 95 ? 4.301 27.828 13.844 1 98.25 95 PRO A C 1
ATOM 715 O O . PRO A 1 95 ? 4.043 28 15.039 1 98.25 95 PRO A O 1
ATOM 718 N N . SER A 1 96 ? 4.988 28.766 13.148 1 98.12 96 SER A N 1
ATOM 719 C CA . SER A 1 96 ? 5.473 30 13.766 1 98.12 96 SER A CA 1
ATOM 720 C C . SER A 1 96 ? 4.316 30.844 14.273 1 98.12 96 SER A C 1
ATOM 722 O O . SER A 1 96 ? 4.453 31.547 15.281 1 98.12 96 SER A O 1
ATOM 724 N N . GLU A 1 97 ? 3.148 30.781 13.617 1 98.06 97 GLU A N 1
ATOM 725 C CA . GLU A 1 97 ? 1.961 31.516 14.047 1 98.06 97 GLU A CA 1
ATOM 726 C C . GLU A 1 97 ? 1.442 30.984 15.383 1 98.06 97 GLU A C 1
ATOM 728 O O . GLU A 1 97 ? 1.028 31.766 16.25 1 98.06 97 GLU A O 1
ATOM 733 N N . ILE A 1 98 ? 1.507 29.719 15.516 1 98.56 98 ILE A N 1
ATOM 734 C CA . ILE A 1 98 ? 1.05 29.078 16.734 1 98.56 98 ILE A CA 1
ATOM 735 C C . ILE A 1 98 ? 2.02 29.391 17.875 1 98.56 98 ILE A C 1
ATOM 737 O O . ILE A 1 98 ? 1.596 29.672 19 1 98.56 98 ILE A O 1
ATOM 741 N N . GLU A 1 99 ? 3.289 29.359 17.562 1 98.31 99 GLU A N 1
ATOM 742 C CA . GLU A 1 99 ? 4.305 29.672 18.562 1 98.31 99 GLU A CA 1
ATOM 743 C C . GLU A 1 99 ? 4.164 31.109 19.062 1 98.31 99 GLU A C 1
ATOM 745 O O . GLU A 1 99 ? 4.277 31.375 20.25 1 98.31 99 GLU A O 1
ATOM 750 N N . GLU A 1 100 ? 3.926 31.969 18.109 1 97.94 100 GLU A N 1
ATOM 751 C CA . GLU A 1 100 ? 3.752 33.375 18.469 1 97.94 100 GLU A CA 1
ATOM 752 C C . GLU A 1 100 ? 2.539 33.562 19.375 1 97.94 100 GLU A C 1
ATOM 754 O O . GLU A 1 100 ? 2.586 34.344 20.312 1 97.94 100 GLU A O 1
ATOM 759 N N . ALA A 1 101 ? 1.521 32.875 19.094 1 98.06 101 ALA A N 1
ATOM 760 C CA . ALA A 1 101 ? 0.264 33.031 19.812 1 98.06 101 ALA A CA 1
ATOM 761 C C . ALA A 1 101 ? 0.33 32.344 21.188 1 98.06 101 ALA A C 1
ATOM 763 O O . ALA A 1 101 ? -0.299 32.812 22.141 1 98.06 101 ALA A O 1
ATOM 764 N N . SER A 1 102 ? 1.06 31.266 21.328 1 98.12 102 SER A N 1
ATOM 765 C CA . SER A 1 102 ? 1.009 30.438 22.531 1 98.12 102 SER A CA 1
ATOM 766 C C . SER A 1 102 ? 2.24 30.656 23.406 1 98.12 102 SER A C 1
ATOM 768 O O . SER A 1 102 ? 2.205 30.391 24.609 1 98.12 102 SER A O 1
ATOM 770 N N . GLY A 1 103 ? 3.365 31 22.766 1 97.56 103 GLY A N 1
ATOM 771 C CA . GLY A 1 103 ? 4.637 31.062 23.469 1 97.56 103 GLY A CA 1
ATOM 772 C C . GLY A 1 103 ? 5.285 29.703 23.656 1 97.56 103 GLY A C 1
ATOM 773 O O . GLY A 1 103 ? 6.305 29.594 24.328 1 97.56 103 GLY A O 1
ATOM 774 N N . LEU A 1 104 ? 4.738 28.688 23.047 1 97.88 104 LEU A N 1
ATOM 775 C CA . LEU A 1 104 ? 5.25 27.328 23.156 1 97.88 104 LEU A CA 1
ATOM 776 C C . LEU A 1 104 ? 5.664 26.797 21.781 1 97.88 104 LEU A C 1
ATOM 778 O O . LEU A 1 104 ? 5.188 27.281 20.75 1 97.88 104 LEU A O 1
ATOM 782 N N . PRO A 1 105 ? 6.613 25.797 21.781 1 97.5 105 PRO A N 1
ATOM 783 C CA . PRO A 1 105 ? 6.934 25.156 20.5 1 97.5 105 PRO A CA 1
ATOM 784 C C . PRO A 1 105 ? 5.715 24.531 19.828 1 97.5 105 PRO A C 1
ATOM 786 O O . PRO A 1 105 ? 4.812 24.047 20.516 1 97.5 105 PRO A O 1
ATOM 789 N N . ALA A 1 106 ? 5.688 24.578 18.547 1 98.62 106 ALA A N 1
ATOM 790 C CA . ALA A 1 106 ? 4.547 24.062 17.797 1 98.62 106 ALA A CA 1
ATOM 791 C C . ALA A 1 106 ? 5.008 23.328 16.547 1 98.62 106 ALA A C 1
ATOM 793 O O . ALA A 1 106 ? 6.082 23.609 16 1 98.62 106 ALA A O 1
ATOM 794 N N . VAL A 1 107 ? 4.23 22.375 16.141 1 98.62 107 VAL A N 1
ATOM 795 C CA . VAL A 1 107 ? 4.438 21.594 14.922 1 98.62 107 VAL A CA 1
ATOM 796 C C . VAL A 1 107 ? 3.156 21.578 14.094 1 98.62 107 VAL A C 1
ATOM 798 O O . VAL A 1 107 ? 2.055 21.469 14.633 1 98.62 107 VAL A O 1
ATOM 801 N N . CYS A 1 108 ? 3.289 21.797 12.867 1 98.5 108 CYS A N 1
ATOM 802 C CA . CYS A 1 108 ? 2.186 21.531 11.953 1 98.5 108 CYS A CA 1
ATOM 803 C C . CYS A 1 108 ? 2.348 20.172 11.281 1 98.5 108 CYS A C 1
ATOM 805 O O . CYS A 1 108 ? 3.396 19.891 10.711 1 98.5 108 CYS A O 1
ATOM 807 N N . ALA A 1 109 ? 1.361 19.328 11.477 1 98.25 109 ALA A N 1
ATOM 808 C CA . ALA A 1 109 ? 1.327 18 10.875 1 98.25 109 ALA A CA 1
ATOM 809 C C . ALA A 1 109 ? 0.241 17.906 9.805 1 98.25 109 ALA A C 1
ATOM 811 O O . ALA A 1 109 ? -0.902 18.312 10.039 1 98.25 109 ALA A O 1
ATOM 812 N N . MET A 1 110 ? 0.629 17.469 8.633 1 97.19 110 MET A N 1
ATOM 813 C CA . MET A 1 110 ? -0.325 17.281 7.547 1 97.19 110 MET A CA 1
ATOM 814 C C . MET A 1 110 ? -0.478 15.805 7.211 1 97.19 110 MET A C 1
ATOM 816 O O . MET A 1 110 ? 0.142 15.305 6.266 1 97.19 110 MET A O 1
ATOM 820 N N . PRO A 1 111 ? -1.335 15.141 7.938 1 97.56 111 PRO A N 1
ATOM 821 C CA . PRO A 1 111 ? -1.596 13.727 7.656 1 97.56 111 PRO A CA 1
ATOM 822 C C . PRO A 1 111 ? -2.586 13.523 6.508 1 97.56 111 PRO A C 1
ATOM 824 O O . PRO A 1 111 ? -3.162 14.5 6.012 1 97.56 111 PRO A O 1
ATOM 827 N N . ASN A 1 112 ? -2.646 12.328 6.012 1 95.5 112 ASN A N 1
ATOM 828 C CA . ASN A 1 112 ? -3.709 11.93 5.094 1 95.5 112 ASN A CA 1
ATOM 829 C C . ASN A 1 112 ? -4.57 10.812 5.684 1 95.5 112 ASN A C 1
ATOM 831 O O . ASN A 1 112 ? -4.242 10.266 6.734 1 95.5 112 ASN A O 1
ATOM 835 N N . THR A 1 113 ? -5.625 10.531 5.203 1 93.69 113 THR A N 1
ATOM 836 C CA . THR A 1 113 ? -6.699 9.758 5.816 1 93.69 113 THR A CA 1
ATOM 837 C C . THR A 1 113 ? -6.258 8.32 6.062 1 93.69 113 THR A C 1
ATOM 839 O O . THR A 1 113 ? -6.754 7.656 6.973 1 93.69 113 THR A O 1
ATOM 842 N N . PRO A 1 114 ? -5.309 7.789 5.355 1 97.31 114 PRO A N 1
ATOM 843 C CA . PRO A 1 114 ? -4.922 6.398 5.613 1 97.31 114 PRO A CA 1
ATOM 844 C C . PRO A 1 114 ? -4.277 6.211 6.984 1 97.31 114 PRO A C 1
ATOM 846 O O . PRO A 1 114 ? -3.969 5.082 7.375 1 97.31 114 PRO A O 1
ATOM 849 N N . VAL A 1 115 ? -4.102 7.32 7.738 1 98 115 VAL A N 1
ATOM 850 C CA . VAL A 1 115 ? -3.615 7.215 9.109 1 98 115 VAL A CA 1
ATOM 851 C C . VAL A 1 115 ? -4.551 6.32 9.922 1 98 115 VAL A C 1
ATOM 853 O O . VAL A 1 115 ? -4.117 5.664 10.875 1 98 115 VAL A O 1
ATOM 856 N N . ALA A 1 116 ? -5.809 6.227 9.523 1 96.94 116 ALA A N 1
ATOM 857 C CA . ALA A 1 116 ? -6.797 5.398 10.203 1 96.94 116 ALA A CA 1
ATOM 858 C C . ALA A 1 116 ? -6.387 3.93 10.188 1 96.94 116 ALA A C 1
ATOM 860 O O . ALA A 1 116 ? -6.809 3.148 11.039 1 96.94 116 ALA A O 1
ATOM 861 N N . TYR A 1 117 ? -5.547 3.557 9.219 1 96.88 117 TYR A N 1
ATOM 862 C CA . TYR A 1 117 ? -5.105 2.178 9.039 1 96.88 117 TYR A CA 1
ATOM 863 C C . TYR A 1 117 ? -3.598 2.062 9.227 1 96.88 117 TYR A C 1
ATOM 865 O O . TYR A 1 117 ? -2.969 1.146 8.688 1 96.88 117 TYR A O 1
ATOM 873 N N . ARG A 1 118 ? -3.08 3.051 9.828 1 97.75 118 ARG A N 1
ATOM 874 C CA . ARG A 1 118 ? -1.656 3.121 10.141 1 97.75 118 ARG A CA 1
ATOM 875 C C . ARG A 1 118 ? -0.816 3.074 8.867 1 97.75 118 ARG A C 1
ATOM 877 O O . ARG A 1 118 ? 0.274 2.498 8.859 1 97.75 118 ARG A O 1
ATOM 884 N N . SER A 1 119 ? -1.381 3.537 7.805 1 97.88 119 SER A N 1
ATOM 885 C CA . SER A 1 119 ? -0.706 3.598 6.512 1 97.88 119 SER A CA 1
ATOM 886 C C . SER A 1 119 ? -0.637 5.031 5.988 1 97.88 119 SER A C 1
ATOM 888 O O . SER A 1 119 ? -0.657 5.258 4.777 1 97.88 119 SER A O 1
ATOM 890 N N . GLY A 1 120 ? -0.619 5.934 6.906 1 98.25 120 GLY A N 1
ATOM 891 C CA . GLY A 1 120 ? -0.639 7.344 6.562 1 98.25 120 GLY A CA 1
ATOM 892 C C . GLY A 1 120 ? 0.718 7.875 6.141 1 98.25 120 GLY A C 1
ATOM 893 O O . GLY A 1 120 ? 1.736 7.207 6.32 1 98.25 120 GLY A O 1
ATOM 894 N N . MET A 1 121 ? 0.738 8.984 5.484 1 98.75 121 MET A N 1
ATOM 895 C CA . MET A 1 121 ? 1.882 9.859 5.219 1 98.75 121 MET A CA 1
ATOM 896 C C . MET A 1 121 ? 1.665 11.242 5.816 1 98.75 121 MET A C 1
ATOM 898 O O . MET A 1 121 ? 0.711 11.938 5.461 1 98.75 121 MET A O 1
ATOM 902 N N . THR A 1 122 ? 2.529 11.602 6.766 1 98.69 122 THR A N 1
ATOM 903 C CA . THR A 1 122 ? 2.346 12.867 7.465 1 98.69 122 THR A CA 1
ATOM 904 C C . THR A 1 122 ? 3.539 13.789 7.234 1 98.69 122 THR A C 1
ATOM 906 O O . THR A 1 122 ? 4.688 13.398 7.465 1 98.69 122 THR A O 1
ATOM 909 N N . GLY A 1 123 ? 3.273 14.938 6.688 1 98.56 123 GLY A N 1
ATOM 910 C CA . GLY A 1 123 ? 4.285 15.984 6.629 1 98.56 123 GLY A CA 1
ATOM 911 C C . GLY A 1 123 ? 4.402 16.766 7.922 1 98.56 123 GLY A C 1
ATOM 912 O O . GLY A 1 123 ? 3.404 17.281 8.438 1 98.56 123 GLY A O 1
ATOM 913 N N . LEU A 1 124 ? 5.586 16.859 8.5 1 98.75 124 LEU A N 1
ATOM 914 C CA . LEU A 1 124 ? 5.832 17.594 9.734 1 98.75 124 LEU A CA 1
ATOM 915 C C . LEU A 1 124 ? 6.59 18.891 9.461 1 98.75 124 LEU A C 1
ATOM 917 O O . LEU A 1 124 ? 7.68 18.859 8.875 1 98.75 124 LEU A O 1
ATOM 921 N N . TRP A 1 125 ? 6.008 19.984 9.781 1 98.5 125 TRP A N 1
ATOM 922 C CA . TRP A 1 125 ? 6.617 21.297 9.719 1 98.5 125 TRP A CA 1
ATOM 923 C C . TRP A 1 125 ? 6.883 21.844 11.117 1 98.5 125 TRP A C 1
ATOM 925 O O . TRP A 1 125 ? 5.961 22.297 11.805 1 98.5 125 TRP A O 1
ATOM 935 N N . PHE A 1 126 ? 8.148 21.812 11.57 1 98.62 126 PHE A N 1
ATOM 936 C CA . PHE A 1 126 ? 8.539 22.188 12.922 1 98.62 126 PHE A CA 1
ATOM 937 C C . PHE A 1 126 ? 8.75 23.688 13.031 1 98.62 126 PHE A C 1
ATOM 939 O O . PHE A 1 126 ? 9.43 24.281 12.188 1 98.62 126 PHE A O 1
ATOM 946 N N . GLY A 1 127 ? 8.141 24.281 14.039 1 98.12 127 GLY A N 1
ATOM 947 C CA . GLY A 1 127 ? 8.391 25.688 14.297 1 98.12 127 GLY A CA 1
ATOM 948 C C . GLY A 1 127 ? 9.805 25.984 14.75 1 98.12 127 GLY A C 1
ATOM 949 O O . GLY A 1 127 ? 10.523 25.078 15.188 1 98.12 127 GLY A O 1
ATOM 950 N N . PRO A 1 128 ? 10.188 27.172 14.562 1 96.94 128 PRO A N 1
ATOM 951 C CA . PRO A 1 128 ? 11.562 27.547 14.883 1 96.94 128 PRO A CA 1
ATOM 952 C C . PRO A 1 128 ? 11.906 27.328 16.359 1 96.94 128 PRO A C 1
ATOM 954 O O . PRO A 1 128 ? 13.078 27.219 16.719 1 96.94 128 PRO A O 1
ATOM 957 N N . GLU A 1 129 ? 10.938 27.234 17.25 1 95.94 129 GLU A N 1
ATOM 958 C CA . GLU A 1 129 ? 11.18 27.109 18.688 1 95.94 129 GLU A CA 1
ATOM 959 C C . GLU A 1 129 ? 11.25 25.641 19.109 1 95.94 129 GLU A C 1
ATOM 961 O O . GLU A 1 129 ? 11.414 25.344 20.297 1 95.94 129 GLU A O 1
ATOM 966 N N . THR A 1 130 ? 11.133 24.781 18.172 1 97.5 130 THR A N 1
ATOM 967 C CA . THR A 1 130 ? 11.148 23.359 18.516 1 97.5 130 THR A CA 1
ATOM 968 C C . THR A 1 130 ? 12.57 22.875 18.734 1 97.5 130 THR A C 1
ATOM 970 O O . THR A 1 130 ? 13.492 23.281 18.031 1 97.5 130 THR A O 1
ATOM 973 N N . ASP A 1 131 ? 12.719 22.016 19.766 1 97.56 131 ASP A N 1
ATOM 974 C CA . ASP A 1 131 ? 13.992 21.359 20 1 97.56 131 ASP A CA 1
ATOM 975 C C . ASP A 1 131 ? 13.93 19.875 19.609 1 97.56 131 ASP A C 1
ATOM 977 O O . ASP A 1 131 ? 12.922 19.422 19.062 1 97.56 131 ASP A O 1
ATOM 981 N N . ASP A 1 132 ? 15.008 19.172 19.875 1 97.81 132 ASP A N 1
ATOM 982 C CA . ASP A 1 132 ? 15.109 17.781 19.438 1 97.81 132 ASP A CA 1
ATOM 983 C C . ASP A 1 132 ? 14.078 16.906 20.141 1 97.81 132 ASP A C 1
ATOM 985 O O . ASP A 1 132 ? 13.523 15.992 19.547 1 97.81 132 ASP A O 1
ATOM 989 N N . THR A 1 133 ? 13.836 17.234 21.359 1 96.88 133 THR A N 1
ATOM 990 C CA . THR A 1 133 ? 12.867 16.453 22.141 1 96.88 133 THR A CA 1
ATOM 991 C C . THR A 1 133 ? 11.469 16.578 21.531 1 96.88 133 THR A C 1
ATOM 993 O O . THR A 1 133 ? 10.766 15.586 21.359 1 96.88 133 THR A O 1
ATOM 996 N N . VAL A 1 134 ? 11.117 17.812 21.203 1 96.31 134 VAL A N 1
ATOM 997 C CA . VAL A 1 134 ? 9.82 18.094 20.594 1 96.31 134 VAL A CA 1
ATOM 998 C C . VAL A 1 134 ? 9.734 17.391 19.234 1 96.31 134 VAL A C 1
ATOM 1000 O O . VAL A 1 134 ? 8.734 16.734 18.938 1 96.31 134 VAL A O 1
ATOM 1003 N N . ARG A 1 135 ? 10.781 17.531 18.5 1 98.12 135 ARG A N 1
ATOM 1004 C CA . ARG A 1 135 ? 10.805 16.938 17.156 1 98.12 135 ARG A CA 1
ATOM 1005 C C . ARG A 1 135 ? 10.664 15.422 17.219 1 98.12 135 ARG A C 1
ATOM 1007 O O . ARG A 1 135 ? 9.883 14.836 16.469 1 98.12 135 ARG A O 1
ATOM 1014 N N . GLU A 1 136 ? 11.328 14.812 18.109 1 98.19 136 GLU A N 1
ATOM 1015 C CA . GLU A 1 136 ? 11.273 13.367 18.281 1 98.19 136 GLU A CA 1
ATOM 1016 C C . GLU A 1 136 ? 9.898 12.914 18.75 1 98.19 136 GLU A C 1
ATOM 1018 O O . GLU A 1 136 ? 9.375 11.898 18.281 1 98.19 136 GLU A O 1
ATOM 1023 N N . THR A 1 137 ? 9.336 13.688 19.641 1 97.81 137 THR A N 1
ATOM 1024 C CA . THR A 1 137 ? 8.023 13.352 20.188 1 97.81 137 THR A CA 1
ATOM 1025 C C . THR A 1 137 ? 6.957 13.398 19.094 1 97.81 137 THR A C 1
ATOM 1027 O O . THR A 1 137 ? 6.176 12.453 18.938 1 97.81 137 THR A O 1
ATOM 1030 N N . ALA A 1 138 ? 6.969 14.461 18.344 1 98.31 138 ALA A N 1
ATOM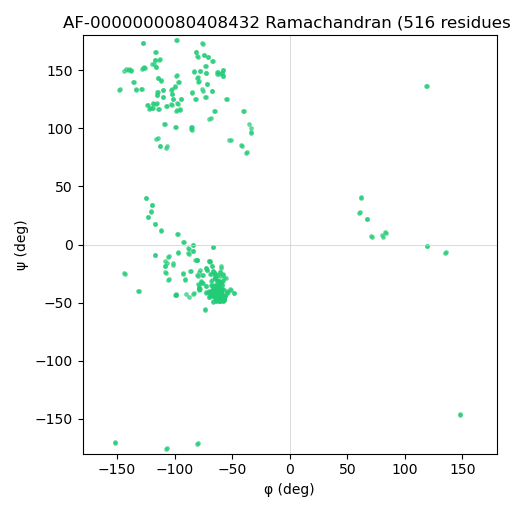 1031 C CA . ALA A 1 138 ? 5.996 14.609 17.266 1 98.31 138 ALA A CA 1
ATOM 1032 C C . ALA A 1 138 ? 6.191 13.531 16.203 1 98.31 138 ALA A C 1
ATOM 1034 O O . ALA A 1 138 ? 5.223 12.922 15.742 1 98.31 138 ALA A O 1
ATOM 1035 N N . THR A 1 139 ? 7.438 13.32 15.867 1 98.69 139 THR A N 1
ATOM 1036 C CA . THR A 1 139 ? 7.758 12.32 14.852 1 98.69 139 THR A CA 1
ATOM 1037 C C . THR A 1 139 ? 7.277 10.938 15.289 1 98.69 139 THR A C 1
ATOM 1039 O O . THR A 1 139 ? 6.598 10.242 14.531 1 98.69 139 THR A O 1
ATOM 1042 N N . ALA A 1 140 ? 7.555 10.586 16.5 1 98.44 140 ALA A N 1
ATOM 1043 C CA . ALA A 1 140 ? 7.18 9.273 17.031 1 98.44 140 ALA A CA 1
ATOM 1044 C C . ALA A 1 140 ? 5.66 9.117 17.078 1 98.44 140 ALA A C 1
ATOM 1046 O O . ALA A 1 140 ? 5.137 8.031 16.797 1 98.44 140 ALA A O 1
ATOM 1047 N N . LEU A 1 141 ? 4.992 10.164 17.438 1 98.31 141 LEU A N 1
ATOM 1048 C CA . LEU A 1 141 ? 3.537 10.141 17.531 1 98.31 141 LEU A CA 1
ATOM 1049 C C . LEU A 1 141 ? 2.912 9.797 16.172 1 98.31 141 LEU A C 1
ATOM 1051 O O . LEU A 1 141 ? 2.035 8.938 16.094 1 98.31 141 LEU A O 1
ATOM 1055 N N . PHE A 1 142 ? 3.418 10.43 15.117 1 98.69 142 PHE A N 1
ATOM 1056 C CA . PHE A 1 142 ? 2.795 10.258 13.805 1 98.69 142 PHE A CA 1
ATOM 1057 C C . PHE A 1 142 ? 3.34 9.023 13.109 1 98.69 142 PHE A C 1
ATOM 1059 O O . PHE A 1 142 ? 2.684 8.461 12.227 1 98.69 142 PHE A O 1
ATOM 1066 N N . GLU A 1 143 ? 4.527 8.547 13.469 1 98.5 143 GLU A N 1
ATOM 1067 C CA . GLU A 1 143 ? 5.074 7.316 12.906 1 98.5 143 GLU A CA 1
ATOM 1068 C C . GLU A 1 143 ? 4.309 6.09 13.398 1 98.5 143 GLU A C 1
ATOM 1070 O O . GLU A 1 143 ? 4.426 5.008 12.82 1 98.5 143 GLU A O 1
ATOM 1075 N N . ARG A 1 144 ? 3.492 6.266 14.461 1 98.25 144 ARG A N 1
ATOM 1076 C CA . ARG A 1 144 ? 2.623 5.188 14.914 1 98.25 144 ARG A CA 1
ATOM 1077 C C . ARG A 1 144 ? 1.544 4.879 13.883 1 98.25 144 ARG A C 1
ATOM 1079 O O . ARG A 1 144 ? 0.989 3.779 13.867 1 98.25 144 ARG A O 1
ATOM 1086 N N . VAL A 1 145 ? 1.257 5.891 13.023 1 98.38 145 VAL A N 1
ATOM 1087 C CA . VAL A 1 145 ? 0.108 5.723 12.141 1 98.38 145 VAL A CA 1
ATOM 1088 C C . VAL A 1 145 ? 0.551 5.863 10.688 1 98.38 145 VAL A C 1
ATOM 1090 O O . VAL A 1 145 ? -0.259 6.176 9.812 1 98.38 145 VAL A O 1
ATOM 1093 N N . GLY A 1 146 ? 1.796 5.629 10.383 1 98.19 146 GLY A N 1
ATOM 1094 C CA . GLY A 1 146 ? 2.342 5.695 9.031 1 98.19 146 GLY A CA 1
ATOM 1095 C C . GLY A 1 146 ? 3.789 6.148 9 1 98.19 146 GLY A C 1
ATOM 1096 O O . GLY A 1 146 ? 4.59 5.758 9.852 1 98.19 146 GLY A O 1
ATOM 1097 N N . ARG A 1 147 ? 4.148 6.891 7.938 1 98.44 147 ARG A N 1
ATOM 1098 C CA . ARG A 1 147 ? 5.477 7.473 7.781 1 98.44 147 ARG A CA 1
ATOM 1099 C C . ARG A 1 147 ? 5.418 9 7.848 1 98.44 147 ARG A C 1
ATOM 1101 O O . ARG A 1 147 ? 4.344 9.586 7.719 1 98.44 147 ARG A O 1
ATOM 1108 N N . THR A 1 148 ? 6.547 9.57 8.148 1 98.69 148 THR A N 1
ATOM 1109 C CA . THR A 1 148 ? 6.605 11.031 8.242 1 98.69 148 THR A CA 1
ATOM 1110 C C . THR A 1 148 ? 7.711 11.586 7.348 1 98.69 148 THR A C 1
ATOM 1112 O O . THR A 1 148 ? 8.625 10.852 6.953 1 98.69 148 THR A O 1
ATOM 1115 N N . ALA A 1 149 ? 7.559 12.734 6.902 1 98.62 149 ALA A N 1
ATOM 1116 C CA . ALA A 1 149 ? 8.586 13.523 6.234 1 98.62 149 ALA A CA 1
ATOM 1117 C C . ALA A 1 149 ? 8.594 14.961 6.75 1 98.62 149 ALA A C 1
ATOM 1119 O O . ALA A 1 149 ? 7.535 15.539 7.016 1 98.62 149 ALA A O 1
ATOM 1120 N N . VAL A 1 150 ? 9.742 15.492 6.922 1 98.44 150 VAL A N 1
ATOM 1121 C CA . VAL A 1 150 ? 9.844 16.891 7.332 1 98.44 150 VAL A CA 1
ATOM 1122 C C . VAL A 1 150 ? 9.539 17.797 6.148 1 98.44 150 VAL A C 1
ATOM 1124 O O . VAL A 1 150 ? 10.016 17.562 5.035 1 98.44 150 VAL A O 1
ATOM 1127 N N . THR A 1 151 ? 8.719 18.75 6.379 1 97.56 151 THR A N 1
ATOM 1128 C CA . THR A 1 151 ? 8.352 19.734 5.367 1 97.56 151 THR A CA 1
ATOM 1129 C C . THR A 1 151 ? 8.547 21.156 5.891 1 97.56 151 THR A C 1
ATOM 1131 O O . THR A 1 151 ? 8.984 21.344 7.027 1 97.56 151 THR A O 1
ATOM 1134 N N . ASP A 1 152 ? 8.383 22.094 5.023 1 96.38 152 ASP A N 1
ATOM 1135 C CA . ASP A 1 152 ? 8.477 23.516 5.34 1 96.38 152 ASP A CA 1
ATOM 1136 C C . ASP A 1 152 ? 7.602 24.344 4.406 1 96.38 152 ASP A C 1
ATOM 1138 O O . ASP A 1 152 ? 6.727 23.797 3.725 1 96.38 152 ASP A O 1
ATOM 1142 N N . ALA A 1 153 ? 7.797 25.641 4.488 1 94.5 153 ALA A N 1
ATOM 1143 C CA . ALA A 1 153 ? 6.973 26.547 3.691 1 94.5 153 ALA A CA 1
ATOM 1144 C C . ALA A 1 153 ? 7.152 26.281 2.199 1 94.5 153 ALA A C 1
ATOM 1146 O O . ALA A 1 153 ? 6.203 26.406 1.423 1 94.5 153 ALA A O 1
ATOM 1147 N N . LYS A 1 154 ? 8.32 25.875 1.795 1 95 154 LYS A N 1
ATOM 1148 C CA . LYS A 1 154 ? 8.664 25.688 0.39 1 95 154 LYS A CA 1
ATOM 1149 C C . LYS A 1 154 ? 8.109 24.359 -0.142 1 95 154 LYS A C 1
ATOM 1151 O O . LYS A 1 154 ? 7.695 24.281 -1.301 1 95 154 LYS A O 1
ATOM 1156 N N . THR A 1 155 ? 8.055 23.359 0.669 1 97.19 155 THR A N 1
ATOM 1157 C CA . THR A 1 155 ? 7.781 22.016 0.168 1 97.19 155 THR A CA 1
ATOM 1158 C C . THR A 1 155 ? 6.355 21.594 0.51 1 97.19 155 THR A C 1
ATOM 1160 O O . THR A 1 155 ? 5.848 20.609 -0.031 1 97.19 155 THR A O 1
ATOM 1163 N N . MET A 1 156 ? 5.68 22.328 1.337 1 96 156 MET A N 1
ATOM 1164 C CA . MET A 1 156 ? 4.383 21.938 1.873 1 96 156 MET A CA 1
ATOM 1165 C C . MET A 1 156 ? 3.369 21.734 0.751 1 96 156 MET A C 1
ATOM 1167 O O . MET A 1 156 ? 2.604 20.766 0.769 1 96 156 MET A O 1
ATOM 1171 N N . SER A 1 157 ? 3.365 22.625 -0.225 1 95.31 157 SER A N 1
ATOM 1172 C CA . SER A 1 157 ? 2.391 22.531 -1.307 1 95.31 157 SER A CA 1
ATOM 1173 C C . SER A 1 157 ? 2.572 21.234 -2.096 1 95.31 157 SER A C 1
ATOM 1175 O O . SER A 1 157 ? 1.597 20.547 -2.398 1 95.31 157 SER A O 1
ATOM 1177 N N . ALA A 1 158 ? 3.807 20.938 -2.43 1 97.44 158 ALA A N 1
ATOM 1178 C CA . ALA A 1 158 ? 4.102 19.703 -3.15 1 97.44 158 ALA A CA 1
ATOM 1179 C C . ALA A 1 158 ? 3.762 18.469 -2.305 1 97.44 158 ALA A C 1
ATOM 1181 O O . ALA A 1 158 ? 3.246 17.484 -2.822 1 97.44 158 ALA A O 1
ATOM 1182 N N . PHE A 1 159 ? 4.059 18.594 -0.985 1 98.19 159 PHE A N 1
ATOM 1183 C CA . PHE A 1 159 ? 3.734 17.5 -0.072 1 98.19 159 PHE A CA 1
ATOM 1184 C C . PHE A 1 159 ? 2.232 17.25 -0.045 1 98.19 159 PHE A C 1
ATOM 1186 O O . PHE A 1 159 ? 1.792 16.094 -0.171 1 98.19 159 PHE A O 1
ATOM 1193 N N . MET A 1 160 ? 1.504 18.281 0.078 1 96.06 160 MET A N 1
ATOM 1194 C CA . MET A 1 160 ? 0.053 18.141 0.173 1 96.06 160 MET A CA 1
ATOM 1195 C C . MET A 1 160 ? -0.524 17.547 -1.105 1 96.06 160 MET A C 1
ATOM 1197 O O . MET A 1 160 ? -1.453 16.734 -1.053 1 96.06 160 MET A O 1
ATOM 1201 N N . ALA A 1 161 ? 0.004 17.953 -2.209 1 97.06 161 ALA A N 1
ATOM 1202 C CA . ALA A 1 161 ? -0.437 17.359 -3.471 1 97.06 161 ALA A CA 1
ATOM 1203 C C . ALA A 1 161 ? -0.129 15.867 -3.518 1 97.06 161 ALA A C 1
ATOM 1205 O O . ALA A 1 161 ? -1.002 15.062 -3.834 1 97.06 161 ALA A O 1
ATOM 1206 N N . ALA A 1 162 ? 1.065 15.477 -3.119 1 98.25 162 ALA A N 1
ATOM 1207 C CA . ALA A 1 162 ? 1.569 14.117 -3.275 1 98.25 162 ALA A CA 1
ATOM 1208 C C . ALA A 1 162 ? 0.938 13.172 -2.25 1 98.25 162 ALA A C 1
ATOM 1210 O O . ALA A 1 162 ? 0.725 11.992 -2.529 1 98.25 162 ALA A O 1
ATOM 1211 N N . ALA A 1 163 ? 0.638 13.664 -1.058 1 97.44 163 ALA A N 1
ATOM 1212 C CA . ALA A 1 163 ? 0.132 12.812 0.013 1 97.44 163 ALA A CA 1
ATOM 1213 C C . ALA A 1 163 ? -1.353 13.062 0.262 1 97.44 163 ALA A C 1
ATOM 1215 O O . ALA A 1 163 ? -2.064 12.18 0.75 1 97.44 163 ALA A O 1
ATOM 1216 N N . GLY A 1 164 ? -1.824 14.219 -0.082 1 94.94 164 GLY A N 1
ATOM 1217 C CA . GLY A 1 164 ? -3.205 14.578 0.203 1 94.94 164 GLY A CA 1
ATOM 1218 C C . GLY A 1 164 ? -4.125 14.406 -0.992 1 94.94 164 GLY A C 1
ATOM 1219 O O . GLY A 1 164 ? -5.219 13.859 -0.867 1 94.94 164 GLY A O 1
ATOM 1220 N N . CYS A 1 165 ? -3.697 14.812 -2.129 1 95.88 165 CYS A N 1
ATOM 1221 C CA . CYS A 1 165 ? -4.543 14.797 -3.318 1 95.88 165 CYS A CA 1
ATOM 1222 C C . CYS A 1 165 ? -4.398 13.484 -4.074 1 95.88 165 CYS A C 1
ATOM 1224 O O . CYS A 1 165 ? -5.344 13.031 -4.723 1 95.88 165 CYS A O 1
ATOM 1226 N N . SER A 1 166 ? -3.246 12.891 -3.998 1 96.06 166 SER A N 1
ATOM 1227 C CA . SER A 1 166 ? -2.883 11.781 -4.871 1 96.06 166 SER A CA 1
ATOM 1228 C C . SER A 1 166 ? -3.77 10.57 -4.617 1 96.06 166 SER A C 1
ATOM 1230 O O . SER A 1 166 ? -3.943 9.727 -5.5 1 96.06 166 SER A O 1
ATOM 1232 N N . PRO A 1 167 ? -4.324 10.352 -3.387 1 97.12 167 PRO A N 1
ATOM 1233 C CA . PRO A 1 167 ? -5.258 9.234 -3.256 1 97.12 167 PRO A CA 1
ATOM 1234 C C . PRO A 1 167 ? -6.316 9.219 -4.359 1 97.12 167 PRO A C 1
ATOM 1236 O O . PRO A 1 167 ? -6.629 8.156 -4.902 1 97.12 167 PRO A O 1
ATOM 1239 N N . ALA A 1 168 ? -6.828 10.344 -4.688 1 97.88 168 ALA A N 1
ATOM 1240 C CA . ALA A 1 168 ? -7.809 10.438 -5.766 1 97.88 168 ALA A CA 1
ATOM 1241 C C . ALA A 1 168 ? -7.219 9.945 -7.086 1 97.88 168 ALA A C 1
ATOM 1243 O O . ALA A 1 168 ? -7.918 9.328 -7.895 1 97.88 168 ALA A O 1
ATOM 1244 N N . PHE A 1 169 ? -5.906 10.266 -7.344 1 98.62 169 PHE A N 1
ATOM 1245 C CA . PHE A 1 169 ? -5.223 9.789 -8.539 1 98.62 169 PHE A CA 1
ATOM 1246 C C . PHE A 1 169 ? -5.164 8.266 -8.562 1 98.62 169 PHE A C 1
ATOM 1248 O O . PHE A 1 169 ? -5.473 7.645 -9.578 1 98.62 169 PHE A O 1
ATOM 1255 N N . PHE A 1 170 ? -4.867 7.691 -7.445 1 98.69 170 PHE A N 1
ATOM 1256 C CA . PHE A 1 170 ? -4.719 6.242 -7.352 1 98.69 170 PHE A CA 1
ATOM 1257 C C . PHE A 1 170 ? -6.07 5.551 -7.445 1 98.69 170 PHE A C 1
ATOM 1259 O O . PHE A 1 170 ? -6.172 4.445 -7.988 1 98.69 170 PHE A O 1
ATOM 1266 N N . TYR A 1 171 ? -7.117 6.199 -6.867 1 98.44 171 TYR A N 1
ATOM 1267 C CA . TYR A 1 171 ? -8.461 5.668 -7.07 1 98.44 171 TYR A CA 1
ATOM 1268 C C . TYR A 1 171 ? -8.812 5.625 -8.555 1 98.44 171 TYR A C 1
ATOM 1270 O O . TYR A 1 171 ? -9.367 4.633 -9.039 1 98.44 171 TYR A O 1
ATOM 1278 N N . GLU A 1 172 ? -8.477 6.715 -9.234 1 98.25 172 GLU A N 1
ATOM 1279 C CA . GLU A 1 172 ? -8.719 6.789 -10.672 1 98.25 172 GLU A CA 1
ATOM 1280 C C . GLU A 1 172 ? -7.973 5.684 -11.414 1 98.25 172 GLU A C 1
ATOM 1282 O O . GLU A 1 172 ? -8.531 5.051 -12.312 1 98.25 172 GLU A O 1
ATOM 1287 N N . ILE A 1 173 ? -6.777 5.398 -11.047 1 98.69 173 ILE A N 1
ATOM 1288 C CA . ILE A 1 173 ? -5.926 4.398 -11.688 1 98.69 173 ILE A CA 1
ATOM 1289 C C . ILE A 1 173 ? -6.508 3.006 -11.461 1 98.69 173 ILE A C 1
ATOM 1291 O O . ILE A 1 173 ? -6.688 2.238 -12.406 1 98.69 173 ILE A O 1
ATOM 1295 N N . VAL A 1 174 ? -6.867 2.656 -10.211 1 98.56 174 VAL A N 1
ATOM 1296 C CA . VAL A 1 174 ? -7.434 1.35 -9.891 1 98.56 174 VAL A CA 1
ATOM 1297 C C . VAL A 1 174 ? -8.773 1.183 -10.602 1 98.56 174 VAL A C 1
ATOM 1299 O O . VAL A 1 174 ? -9.047 0.131 -11.188 1 98.56 174 VAL A O 1
ATOM 1302 N N . GLY A 1 175 ? -9.562 2.26 -10.562 1 98.12 175 GLY A N 1
ATOM 1303 C CA . GLY A 1 175 ? -10.836 2.225 -11.266 1 98.12 175 GLY A CA 1
ATOM 1304 C C . GLY A 1 175 ? -10.688 1.99 -12.758 1 98.12 175 GLY A C 1
ATOM 1305 O O . GLY A 1 175 ? -11.547 1.361 -13.375 1 98.12 175 GLY A O 1
ATOM 1306 N N . SER A 1 176 ? -9.633 2.471 -13.344 1 98.25 176 SER A N 1
ATOM 1307 C CA . SER A 1 176 ? -9.375 2.379 -14.781 1 98.25 176 SER A CA 1
ATOM 1308 C C . SER A 1 176 ? -8.914 0.979 -15.164 1 98.25 176 SER A C 1
ATOM 1310 O O . SER A 1 176 ? -9.141 0.536 -16.297 1 98.25 176 SER A O 1
ATOM 1312 N N . MET A 1 177 ? -8.312 0.245 -14.266 1 98.44 177 MET A N 1
ATOM 1313 C CA . MET A 1 177 ? -7.75 -1.073 -14.547 1 98.44 177 MET A CA 1
ATOM 1314 C C . MET A 1 177 ? -8.766 -2.172 -14.25 1 98.44 177 MET A C 1
ATOM 1316 O O . MET A 1 177 ? -8.711 -3.25 -14.844 1 98.44 177 MET A O 1
ATOM 1320 N N . THR A 1 178 ? -9.703 -1.878 -13.359 1 98.25 178 THR A N 1
ATOM 1321 C CA . THR A 1 178 ? -10.656 -2.854 -12.836 1 98.25 178 THR A CA 1
ATOM 1322 C C . THR A 1 178 ? -11.484 -3.457 -13.969 1 98.25 178 THR A C 1
ATOM 1324 O O . THR A 1 178 ? -11.672 -4.676 -14.031 1 98.25 178 THR A O 1
ATOM 1327 N N . PRO A 1 179 ? -11.922 -2.662 -15.008 1 98 179 PRO A N 1
ATOM 1328 C CA . PRO A 1 179 ? -12.758 -3.221 -16.078 1 98 179 PRO A CA 1
ATOM 1329 C C . PRO A 1 179 ? -12.031 -4.281 -16.891 1 98 179 PRO A C 1
ATOM 1331 O O . PRO A 1 179 ? -12.656 -5.215 -17.406 1 98 179 PRO A O 1
ATOM 1334 N N . VAL A 1 180 ? -10.719 -4.188 -17.016 1 98.31 180 VAL A N 1
ATOM 1335 C CA . VAL A 1 180 ? -9.945 -5.188 -17.734 1 98.31 180 VAL A CA 1
ATOM 1336 C C . VAL A 1 180 ? -10.109 -6.555 -17.078 1 98.31 180 VAL A C 1
ATOM 1338 O O . VAL A 1 180 ? -10.211 -7.574 -17.75 1 98.31 180 VAL A O 1
ATOM 1341 N N . LEU A 1 181 ? -10.172 -6.578 -15.758 1 98.56 181 LEU A N 1
ATOM 1342 C CA . LEU A 1 181 ? -10.312 -7.82 -15.008 1 98.56 181 LEU A CA 1
ATOM 1343 C C . LEU A 1 181 ? -11.758 -8.305 -15.031 1 98.56 181 LEU A C 1
ATOM 1345 O O . LEU A 1 181 ? -12.008 -9.508 -15.133 1 98.56 181 LEU A O 1
ATOM 1349 N N . THR A 1 182 ? -12.727 -7.359 -14.93 1 98.31 182 THR A N 1
ATOM 1350 C CA . THR A 1 182 ? -14.125 -7.781 -14.984 1 98.31 182 THR A CA 1
ATOM 1351 C C . THR A 1 182 ? -14.469 -8.32 -16.375 1 98.31 182 THR A C 1
ATOM 1353 O O . THR A 1 182 ? -15.25 -9.273 -16.5 1 98.31 182 THR A O 1
ATOM 1356 N N . ASP A 1 183 ? -13.898 -7.719 -17.391 1 97.94 183 ASP A N 1
ATOM 1357 C CA . ASP A 1 183 ? -14.086 -8.2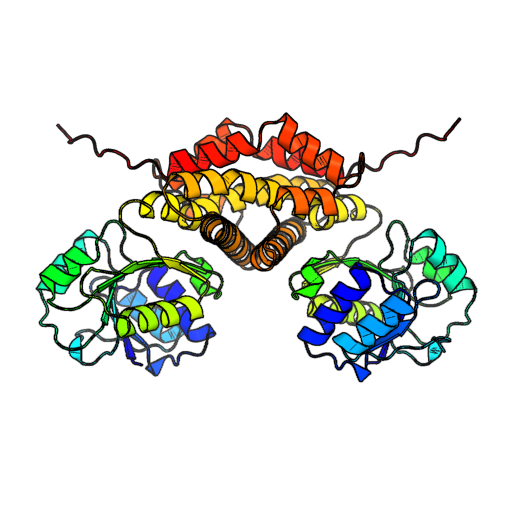11 -18.766 1 97.94 183 ASP A CA 1
ATOM 1358 C C . ASP A 1 183 ? -13.555 -9.641 -18.906 1 97.94 183 ASP A C 1
ATOM 1360 O O . ASP A 1 183 ? -14.078 -10.422 -19.703 1 97.94 183 ASP A O 1
ATOM 1364 N N . ALA A 1 184 ? -12.539 -9.953 -18.172 1 97 184 ALA A N 1
ATOM 1365 C CA . ALA A 1 184 ? -11.93 -11.281 -18.234 1 97 184 ALA A CA 1
ATOM 1366 C C . ALA A 1 184 ? -12.75 -12.305 -17.453 1 97 184 ALA A C 1
ATOM 1368 O O . ALA A 1 184 ? -12.578 -13.508 -17.625 1 97 184 ALA A O 1
ATOM 1369 N N . GLY A 1 185 ? -13.57 -11.789 -16.484 1 98.06 185 GLY A N 1
ATOM 1370 C CA . GLY A 1 185 ? -14.461 -12.734 -15.82 1 98.06 185 GLY A CA 1
ATOM 1371 C C . GLY A 1 185 ? -14.5 -12.57 -14.312 1 98.06 185 GLY A C 1
ATOM 1372 O O . GLY A 1 185 ? -15.297 -13.219 -13.633 1 98.06 185 GLY A O 1
ATOM 1373 N N . PHE A 1 186 ? -13.695 -11.766 -13.703 1 98.31 186 PHE A N 1
ATOM 1374 C CA . PHE A 1 186 ? -13.742 -11.516 -12.273 1 98.31 186 PHE A CA 1
ATOM 1375 C C . PHE A 1 186 ? -14.953 -10.664 -11.906 1 98.31 186 PHE A C 1
ATOM 1377 O O . PHE A 1 186 ? -15.383 -9.812 -12.695 1 98.31 186 PHE A O 1
ATOM 1384 N N . ASP A 1 187 ? -15.5 -10.891 -10.727 1 97.69 187 ASP A N 1
ATOM 1385 C CA . ASP A 1 187 ? -16.469 -9.922 -10.227 1 97.69 187 ASP A CA 1
ATOM 1386 C C . ASP A 1 187 ? -15.797 -8.617 -9.836 1 97.69 187 ASP A C 1
ATOM 1388 O O . ASP A 1 187 ? -14.578 -8.578 -9.609 1 97.69 187 ASP A O 1
ATOM 1392 N N . GLU A 1 188 ? -16.547 -7.578 -9.742 1 97.19 188 GLU A N 1
ATOM 1393 C CA . GLU A 1 188 ? -16.031 -6.227 -9.562 1 97.19 188 GLU A CA 1
ATOM 1394 C C . GLU A 1 188 ? -15.234 -6.113 -8.266 1 97.19 188 GLU A C 1
ATOM 1396 O O . GLU A 1 188 ? -14.141 -5.539 -8.25 1 97.19 188 GLU A O 1
ATOM 1401 N N . ALA A 1 189 ? -15.75 -6.621 -7.18 1 97.56 189 ALA A N 1
ATOM 1402 C CA . ALA A 1 189 ? -15.086 -6.539 -5.879 1 97.56 189 ALA A CA 1
ATOM 1403 C C . ALA A 1 189 ? -13.734 -7.234 -5.906 1 97.56 189 ALA A C 1
ATOM 1405 O O . ALA A 1 189 ? -12.734 -6.684 -5.434 1 97.56 189 ALA A O 1
ATOM 1406 N N . THR A 1 190 ? -13.656 -8.422 -6.484 1 98.12 190 THR A N 1
ATOM 1407 C CA . THR A 1 190 ? -12.414 -9.18 -6.602 1 98.12 190 THR A CA 1
ATOM 1408 C C . THR A 1 190 ? -11.422 -8.461 -7.516 1 98.12 190 THR A C 1
ATOM 1410 O O . THR A 1 190 ? -10.234 -8.367 -7.199 1 98.12 190 THR A O 1
ATOM 1413 N N . ALA A 1 191 ? -11.961 -7.949 -8.641 1 98.5 191 ALA A N 1
ATOM 1414 C CA . ALA A 1 191 ? -11.125 -7.219 -9.586 1 98.5 191 ALA A CA 1
ATOM 1415 C C . ALA A 1 191 ? -10.453 -6.023 -8.914 1 98.5 191 ALA A C 1
ATOM 1417 O O . ALA A 1 191 ? -9.234 -5.848 -9.031 1 98.5 191 ALA A O 1
ATOM 1418 N N . ARG A 1 192 ? -11.219 -5.262 -8.195 1 98.19 192 ARG A N 1
ATOM 1419 C CA . ARG A 1 192 ? -10.68 -4.109 -7.484 1 98.19 192 ARG A CA 1
ATOM 1420 C C . ARG A 1 192 ? -9.633 -4.535 -6.457 1 98.19 192 ARG A C 1
ATOM 1422 O O . ARG A 1 192 ? -8.578 -3.914 -6.344 1 98.19 192 ARG A O 1
ATOM 1429 N N . GLN A 1 193 ? -9.953 -5.594 -5.723 1 98.31 193 GLN A N 1
ATOM 1430 C CA . GLN A 1 193 ? -9.031 -6.094 -4.711 1 98.31 193 GLN A CA 1
ATOM 1431 C C . GLN A 1 193 ? -7.691 -6.492 -5.328 1 98.31 193 GLN A C 1
ATOM 1433 O O . GLN A 1 193 ? -6.633 -6.195 -4.773 1 98.31 193 GLN A O 1
ATOM 1438 N N . ILE A 1 194 ? -7.766 -7.141 -6.461 1 98.75 194 ILE A N 1
ATOM 1439 C CA . ILE A 1 194 ? -6.551 -7.609 -7.121 1 98.75 194 ILE A CA 1
ATOM 1440 C C . ILE A 1 194 ? -5.664 -6.422 -7.473 1 98.75 194 ILE A C 1
ATOM 1442 O O . ILE A 1 194 ? -4.477 -6.402 -7.137 1 98.75 194 ILE A O 1
ATOM 1446 N N . VAL A 1 195 ? -6.211 -5.395 -8.086 1 98.69 195 VAL A N 1
ATOM 1447 C CA . VAL A 1 195 ? -5.438 -4.242 -8.531 1 98.69 195 VAL A CA 1
ATOM 1448 C C . VAL A 1 195 ? -4.941 -3.451 -7.32 1 98.69 195 VAL A C 1
ATOM 1450 O O . VAL A 1 195 ? -3.771 -3.07 -7.254 1 98.69 195 VAL A O 1
ATOM 1453 N N . ALA A 1 196 ? -5.82 -3.236 -6.32 1 98.69 196 ALA A N 1
ATOM 1454 C CA . ALA A 1 196 ? -5.465 -2.465 -5.129 1 98.69 196 ALA A CA 1
ATOM 1455 C C . ALA A 1 196 ? -4.363 -3.158 -4.332 1 98.69 196 ALA A C 1
ATOM 1457 O O . ALA A 1 196 ? -3.438 -2.506 -3.846 1 98.69 196 ALA A O 1
ATOM 1458 N N . GLN A 1 197 ? -4.461 -4.461 -4.203 1 98.75 197 GLN A N 1
ATOM 1459 C CA . GLN A 1 197 ? -3.447 -5.207 -3.461 1 98.75 197 GLN A CA 1
ATOM 1460 C C . GLN A 1 197 ? -2.107 -5.184 -4.191 1 98.75 197 GLN A C 1
ATOM 1462 O O . GLN A 1 197 ? -1.053 -5.098 -3.561 1 98.75 197 GLN A O 1
ATOM 1467 N N . ALA A 1 198 ? -2.18 -5.324 -5.535 1 98.56 198 ALA A N 1
ATOM 1468 C CA . ALA A 1 198 ? -0.953 -5.207 -6.32 1 98.56 198 ALA A CA 1
ATOM 1469 C C . ALA A 1 198 ? -0.312 -3.834 -6.129 1 98.56 198 ALA A C 1
ATOM 1471 O O . ALA A 1 198 ? 0.911 -3.723 -6.016 1 98.56 198 ALA A O 1
ATOM 1472 N N . MET A 1 199 ? -1.139 -2.826 -6.105 1 98.75 199 MET A N 1
ATOM 1473 C CA . MET A 1 199 ? -0.68 -1.463 -5.855 1 98.75 199 MET A CA 1
ATOM 1474 C C . MET A 1 199 ? -0.026 -1.351 -4.484 1 98.75 199 MET A C 1
ATOM 1476 O O . MET A 1 199 ? 1.079 -0.818 -4.359 1 98.75 199 MET A O 1
ATOM 1480 N N . LYS A 1 200 ? -0.672 -1.863 -3.479 1 98.56 200 LYS A N 1
ATOM 1481 C CA . LYS A 1 200 ? -0.149 -1.854 -2.115 1 98.56 200 LYS A CA 1
ATOM 1482 C C . LYS A 1 200 ? 1.203 -2.557 -2.039 1 98.56 200 LYS A C 1
ATOM 1484 O O . LYS A 1 200 ? 2.152 -2.027 -1.459 1 98.56 200 LYS A O 1
ATOM 1489 N N . GLY A 1 201 ? 1.266 -3.738 -2.615 1 98.31 201 GLY A N 1
ATOM 1490 C CA . GLY A 1 201 ? 2.51 -4.492 -2.627 1 98.31 201 GLY A CA 1
ATOM 1491 C C . GLY A 1 201 ? 3.633 -3.779 -3.357 1 98.31 201 GLY A C 1
ATOM 1492 O O . GLY A 1 201 ? 4.785 -3.822 -2.924 1 98.31 201 GLY A O 1
ATOM 1493 N N . SER A 1 202 ? 3.328 -3.152 -4.496 1 98.19 202 SER A N 1
ATOM 1494 C CA . SER A 1 202 ? 4.324 -2.393 -5.242 1 98.19 202 SER A CA 1
ATOM 1495 C C . SER A 1 202 ? 4.883 -1.244 -4.41 1 98.19 202 SER A C 1
ATOM 1497 O O . SER A 1 202 ? 6.086 -0.978 -4.438 1 98.19 202 SER A O 1
ATOM 1499 N N . ALA A 1 203 ? 3.967 -0.572 -3.707 1 98.5 203 ALA A N 1
ATOM 1500 C CA . ALA A 1 203 ? 4.391 0.511 -2.824 1 98.5 203 ALA A CA 1
ATOM 1501 C C . ALA A 1 203 ? 5.328 -0.005 -1.736 1 98.5 203 ALA A C 1
ATOM 1503 O O . ALA A 1 203 ? 6.348 0.622 -1.437 1 98.5 203 ALA A O 1
ATOM 1504 N N . GLU A 1 204 ? 4.98 -1.122 -1.182 1 97.5 204 GLU A N 1
ATOM 1505 C CA . GLU A 1 204 ? 5.801 -1.739 -0.145 1 97.5 204 GLU A CA 1
ATOM 1506 C C . GLU A 1 204 ? 7.215 -2.008 -0.651 1 97.5 204 GLU A C 1
ATOM 1508 O O . GLU A 1 204 ? 8.195 -1.718 0.042 1 97.5 204 GLU A O 1
ATOM 1513 N N . LEU A 1 205 ? 7.305 -2.555 -1.828 1 96.31 205 LEU A N 1
ATOM 1514 C CA . LEU A 1 205 ? 8.609 -2.836 -2.414 1 96.31 205 LEU A CA 1
ATOM 1515 C C . LEU A 1 205 ? 9.406 -1.55 -2.615 1 96.31 205 LEU A C 1
ATOM 1517 O O . LEU A 1 205 ? 10.594 -1.489 -2.283 1 96.31 205 LEU A O 1
ATOM 1521 N N . LEU A 1 206 ? 8.781 -0.518 -3.098 1 97.06 206 LEU A N 1
ATOM 1522 C CA . LEU A 1 206 ? 9.438 0.763 -3.34 1 97.06 206 LEU A CA 1
ATOM 1523 C C . LEU A 1 206 ? 9.961 1.36 -2.039 1 97.06 206 LEU A C 1
ATOM 1525 O O . LEU A 1 206 ? 11.008 2.016 -2.029 1 97.06 206 LEU A O 1
ATOM 1529 N N . LEU A 1 207 ? 9.219 1.152 -0.965 1 97.12 207 LEU A N 1
ATOM 1530 C CA . LEU A 1 207 ? 9.586 1.718 0.329 1 97.12 207 LEU A CA 1
ATOM 1531 C C . LEU A 1 207 ? 10.789 0.989 0.918 1 97.12 207 LEU A C 1
ATOM 1533 O O . LEU A 1 207 ? 11.477 1.525 1.789 1 97.12 207 LEU A O 1
ATOM 1537 N N . HIS A 1 208 ? 11.07 -0.264 0.433 1 94.5 208 HIS A N 1
ATOM 1538 C CA . HIS A 1 208 ? 12.18 -1.058 0.958 1 94.5 208 HIS A CA 1
ATOM 1539 C C . HIS A 1 208 ? 13.383 -1.012 0.023 1 94.5 208 HIS A C 1
ATOM 1541 O O . HIS A 1 208 ? 14.492 -1.365 0.419 1 94.5 208 HIS A O 1
ATOM 1547 N N . GLU A 1 209 ? 13.141 -0.591 -1.169 1 92.06 209 GLU A N 1
ATOM 1548 C CA . GLU A 1 209 ? 14.203 -0.562 -2.168 1 92.06 209 GLU A CA 1
ATOM 1549 C C . GLU A 1 209 ? 14.797 0.837 -2.305 1 92.06 209 GLU A C 1
ATOM 1551 O O . GLU A 1 209 ? 14.078 1.833 -2.229 1 92.06 209 GLU A O 1
ATOM 1556 N N . THR A 1 210 ? 16.094 0.88 -2.557 1 92.75 210 THR A N 1
ATOM 1557 C CA . THR A 1 210 ? 16.734 2.178 -2.766 1 92.75 210 THR A CA 1
ATOM 1558 C C . THR A 1 210 ? 17.078 2.375 -4.234 1 92.75 210 THR A C 1
ATOM 1560 O O . THR A 1 210 ? 17.391 3.492 -4.664 1 92.75 210 THR A O 1
ATOM 1563 N N . ARG A 1 211 ? 17.062 1.283 -4.992 1 94.56 211 ARG A N 1
ATOM 1564 C CA . ARG A 1 211 ? 17.375 1.377 -6.414 1 94.56 211 ARG A CA 1
ATOM 1565 C C . ARG A 1 211 ? 16.359 2.26 -7.141 1 94.56 211 ARG A C 1
ATOM 1567 O O . ARG A 1 211 ? 15.195 2.309 -6.766 1 94.56 211 ARG A O 1
ATOM 1574 N N . PRO A 1 212 ? 16.844 2.963 -8.211 1 95.94 212 PRO A N 1
ATOM 1575 C CA . PRO A 1 212 ? 15.914 3.777 -9.008 1 95.94 212 PRO A CA 1
ATOM 1576 C C . PRO A 1 212 ? 14.766 2.963 -9.594 1 95.94 212 PRO A C 1
ATOM 1578 O O . PRO A 1 212 ? 14.93 1.775 -9.883 1 95.94 212 PRO A O 1
ATOM 1581 N N . THR A 1 213 ? 13.656 3.625 -9.766 1 96.12 213 THR A N 1
ATOM 1582 C CA . THR A 1 213 ? 12.461 2.949 -10.25 1 96.12 213 THR A CA 1
ATOM 1583 C C . THR A 1 213 ? 12.711 2.309 -11.609 1 96.12 213 THR A C 1
ATOM 1585 O O . THR A 1 213 ? 12.211 1.217 -11.891 1 96.12 213 THR A O 1
ATOM 1588 N N . ASN A 1 214 ? 13.531 2.945 -12.477 1 95.75 214 ASN A N 1
ATOM 1589 C CA . ASN A 1 214 ? 13.82 2.395 -13.797 1 95.75 214 ASN A CA 1
ATOM 1590 C C . ASN A 1 214 ? 14.57 1.07 -13.703 1 95.75 214 ASN A C 1
ATOM 1592 O O . ASN A 1 214 ? 14.383 0.185 -14.539 1 95.75 214 ASN A O 1
ATOM 1596 N N . ASP A 1 215 ? 15.43 0.978 -12.719 1 96.12 215 ASP A N 1
ATOM 1597 C CA . ASP A 1 215 ? 16.125 -0.281 -12.5 1 96.12 215 ASP A CA 1
ATOM 1598 C C . ASP A 1 215 ? 15.172 -1.375 -12.039 1 96.12 215 ASP A C 1
ATOM 1600 O O . ASP A 1 215 ? 15.281 -2.527 -12.461 1 96.12 215 ASP A O 1
ATOM 1604 N N . LEU A 1 216 ? 14.242 -1.036 -11.188 1 95 216 LEU A N 1
ATOM 1605 C CA . LEU A 1 216 ? 13.234 -1.986 -10.719 1 95 216 LEU A CA 1
ATOM 1606 C C . LEU A 1 216 ? 12.367 -2.48 -11.867 1 95 216 LEU A C 1
ATOM 1608 O O . LEU A 1 216 ? 12.062 -3.672 -11.953 1 95 216 LEU A O 1
ATOM 1612 N N . ILE A 1 217 ? 11.992 -1.541 -12.742 1 96.56 217 ILE A N 1
ATOM 1613 C CA . ILE A 1 217 ? 11.195 -1.892 -13.914 1 96.56 217 ILE A CA 1
ATOM 1614 C C . ILE A 1 217 ? 11.977 -2.84 -14.812 1 96.56 217 ILE A C 1
ATOM 1616 O O . ILE A 1 217 ? 11.445 -3.855 -15.266 1 96.56 217 ILE A O 1
ATOM 1620 N N . ALA A 1 218 ? 13.25 -2.566 -15 1 94.44 218 ALA A N 1
ATOM 1621 C CA . ALA A 1 218 ? 14.102 -3.398 -15.844 1 94.44 218 ALA A CA 1
ATOM 1622 C C . ALA A 1 218 ? 14.211 -4.816 -15.289 1 94.44 218 ALA A C 1
ATOM 1624 O O . ALA A 1 218 ? 14.297 -5.781 -16.047 1 94.44 218 ALA A O 1
ATOM 1625 N N . ASP A 1 219 ? 14.156 -4.953 -14.023 1 90.44 219 ASP A N 1
ATOM 1626 C CA . ASP A 1 219 ? 14.297 -6.242 -13.352 1 90.44 219 ASP A CA 1
ATOM 1627 C C . ASP A 1 219 ? 13.086 -7.133 -13.625 1 90.44 219 ASP A C 1
ATOM 1629 O O . ASP A 1 219 ? 13.195 -8.359 -13.609 1 90.44 219 ASP A O 1
ATOM 1633 N N . VAL A 1 220 ? 11.938 -6.523 -13.93 1 89.75 220 VAL A N 1
ATOM 1634 C CA . VAL A 1 220 ? 10.727 -7.336 -14 1 89.75 220 VAL A CA 1
ATOM 1635 C C . VAL A 1 220 ? 10.164 -7.305 -15.414 1 89.75 220 VAL A C 1
ATOM 1637 O O . VAL A 1 220 ? 9.188 -7.996 -15.719 1 89.75 220 VAL A O 1
ATOM 1640 N N . ALA A 1 221 ? 10.734 -6.438 -16.219 1 92.81 221 ALA A N 1
ATOM 1641 C CA . ALA A 1 221 ? 10.258 -6.297 -17.594 1 92.81 221 ALA A CA 1
ATOM 1642 C C . ALA A 1 221 ? 11.242 -6.906 -18.578 1 92.81 221 ALA A C 1
ATOM 1644 O O . ALA A 1 221 ? 12.047 -6.191 -19.188 1 92.81 221 ALA A O 1
ATOM 1645 N N . ALA A 1 222 ? 11.141 -8.234 -18.797 1 90.94 222 ALA A N 1
ATOM 1646 C CA . ALA A 1 222 ? 11.961 -8.852 -19.828 1 90.94 222 ALA A CA 1
ATOM 1647 C C . ALA A 1 222 ? 11.609 -8.297 -21.203 1 90.94 222 ALA A C 1
ATOM 1649 O O . ALA A 1 222 ? 10.445 -7.996 -21.484 1 90.94 222 ALA A O 1
ATOM 1650 N N . PRO A 1 223 ? 12.648 -8.211 -22.094 1 93.25 223 PRO A N 1
ATOM 1651 C CA . PRO A 1 223 ? 12.383 -7.648 -23.422 1 93.25 223 PRO A CA 1
ATOM 1652 C C . PRO A 1 223 ? 11.258 -8.367 -24.156 1 93.25 223 PRO A C 1
ATOM 1654 O O . PRO A 1 223 ? 11.258 -9.594 -24.25 1 93.25 223 PRO A O 1
ATOM 1657 N N . ASP A 1 224 ? 10.266 -7.656 -24.594 1 92.62 224 ASP A N 1
ATOM 1658 C CA . ASP A 1 224 ? 9.125 -8.086 -25.391 1 92.62 224 ASP A CA 1
ATOM 1659 C C . ASP A 1 224 ? 8.18 -8.961 -24.562 1 92.62 224 ASP A C 1
ATOM 1661 O O . ASP A 1 224 ? 7.234 -9.539 -25.109 1 92.62 224 ASP A O 1
ATOM 1665 N N . GLY A 1 225 ? 8.461 -9.047 -23.312 1 94.25 225 GLY A N 1
ATOM 1666 C CA . GLY A 1 225 ? 7.543 -9.75 -22.438 1 94.25 225 GLY A CA 1
ATOM 1667 C C . GLY A 1 225 ? 6.293 -8.961 -22.109 1 94.25 225 GLY A C 1
ATOM 1668 O O . GLY A 1 225 ? 6.168 -7.797 -22.5 1 94.25 225 GLY A O 1
ATOM 1669 N N . PRO A 1 226 ? 5.391 -9.594 -21.453 1 95 226 PRO A N 1
ATOM 1670 C CA . PRO A 1 226 ? 4.121 -8.945 -21.125 1 95 226 PRO A CA 1
ATOM 1671 C C . PRO A 1 226 ? 4.309 -7.641 -20.359 1 95 226 PRO A C 1
ATOM 1673 O O . PRO A 1 226 ? 3.662 -6.637 -20.656 1 95 226 PRO A O 1
ATOM 1676 N N . THR A 1 227 ? 5.195 -7.609 -19.344 1 96.12 227 THR A N 1
ATOM 1677 C CA . THR A 1 227 ? 5.457 -6.414 -18.547 1 96.12 227 THR A CA 1
ATOM 1678 C C . THR A 1 227 ? 6.047 -5.305 -19.406 1 96.12 227 THR A C 1
ATOM 1680 O O . THR A 1 227 ? 5.605 -4.156 -19.344 1 96.12 227 THR A O 1
ATOM 1683 N N . ASP A 1 228 ? 7.027 -5.711 -20.203 1 97.06 228 ASP A N 1
ATOM 1684 C CA . ASP A 1 228 ? 7.688 -4.762 -21.094 1 97.06 228 ASP A CA 1
ATOM 1685 C C . ASP A 1 228 ? 6.691 -4.137 -22.062 1 97.06 228 ASP A C 1
ATOM 1687 O O . ASP A 1 228 ? 6.707 -2.926 -22.281 1 97.06 228 ASP A O 1
ATOM 1691 N N . ARG A 1 229 ? 5.836 -4.926 -22.641 1 97.38 229 ARG A N 1
ATOM 1692 C CA . ARG A 1 229 ? 4.828 -4.434 -23.562 1 97.38 229 ARG A CA 1
ATOM 1693 C C . ARG A 1 229 ? 3.881 -3.455 -22.891 1 97.38 229 ARG A C 1
ATOM 1695 O O . ARG A 1 229 ? 3.557 -2.404 -23.438 1 97.38 229 ARG A O 1
ATOM 1702 N N . GLY A 1 230 ? 3.416 -3.764 -21.688 1 98.06 230 GLY A N 1
ATOM 1703 C CA . GLY A 1 230 ? 2.559 -2.861 -20.938 1 98.06 230 GLY A CA 1
ATOM 1704 C C . GLY A 1 230 ? 3.223 -1.536 -20.609 1 98.06 230 GLY A C 1
ATOM 1705 O O . GLY A 1 230 ? 2.631 -0.474 -20.812 1 98.06 230 GLY A O 1
ATOM 1706 N N . VAL A 1 231 ? 4.492 -1.604 -20.141 1 98.19 231 VAL A N 1
ATOM 1707 C CA . VAL A 1 231 ? 5.262 -0.402 -19.828 1 98.19 231 VAL A CA 1
ATOM 1708 C C . VAL A 1 231 ? 5.453 0.422 -21.109 1 98.19 231 VAL A C 1
ATOM 1710 O O . VAL A 1 231 ? 5.406 1.653 -21.062 1 98.19 231 VAL A O 1
ATOM 1713 N N . GLY A 1 232 ? 5.699 -0.32 -22.203 1 98.06 232 GLY A N 1
ATOM 1714 C CA . GLY A 1 232 ? 5.809 0.354 -23.484 1 98.06 232 GLY A CA 1
ATOM 1715 C C . GLY A 1 232 ? 4.602 1.211 -23.812 1 98.06 232 GLY A C 1
ATOM 1716 O O . GLY A 1 232 ? 4.746 2.334 -24.297 1 98.06 232 GLY A O 1
ATOM 1717 N N . VAL A 1 233 ? 3.396 0.728 -23.531 1 98.25 233 VAL A N 1
ATOM 1718 C CA . VAL A 1 233 ? 2.166 1.476 -23.766 1 98.25 233 VAL A CA 1
ATOM 1719 C C . VAL A 1 233 ? 2.148 2.732 -22.906 1 98.25 233 VAL A C 1
ATOM 1721 O O . VAL A 1 233 ? 1.851 3.826 -23.391 1 98.25 233 VAL A O 1
ATOM 1724 N N . LEU A 1 234 ? 2.494 2.637 -21.609 1 98.5 234 LEU A N 1
ATOM 1725 C CA . LEU A 1 234 ? 2.518 3.77 -20.688 1 98.5 234 LEU A CA 1
ATOM 1726 C C . LEU A 1 234 ? 3.453 4.863 -21.188 1 98.5 234 LEU A C 1
ATOM 1728 O O . LEU A 1 234 ? 3.098 6.043 -21.188 1 98.5 234 LEU A O 1
ATOM 1732 N N . ARG A 1 235 ? 4.598 4.441 -21.609 1 98.19 235 ARG A N 1
ATOM 1733 C CA . ARG A 1 235 ? 5.625 5.391 -22.031 1 98.19 235 ARG A CA 1
ATOM 1734 C C . ARG A 1 235 ? 5.27 6.027 -23.375 1 98.19 235 ARG A C 1
ATOM 1736 O O . ARG A 1 235 ? 5.465 7.227 -23.562 1 98.19 235 ARG A O 1
ATOM 1743 N N . SER A 1 236 ? 4.738 5.211 -24.297 1 98.25 236 SER A N 1
ATOM 1744 C CA . SER A 1 236 ? 4.336 5.738 -25.594 1 98.25 236 SER A CA 1
ATOM 1745 C C . SER A 1 236 ? 3.188 6.734 -25.453 1 98.25 236 SER A C 1
ATOM 1747 O O . SER A 1 236 ? 3.023 7.621 -26.297 1 98.25 236 SER A O 1
ATOM 1749 N N . ARG A 1 237 ? 2.396 6.602 -24.391 1 97.94 237 ARG A N 1
ATOM 1750 C CA . ARG A 1 237 ? 1.261 7.48 -24.141 1 97.94 237 ARG A CA 1
ATOM 1751 C C . ARG A 1 237 ? 1.632 8.586 -23.156 1 97.94 237 ARG A C 1
ATOM 1753 O O . ARG A 1 237 ? 0.754 9.25 -22.594 1 97.94 237 ARG A O 1
ATOM 1760 N N . ASP A 1 238 ? 2.922 8.766 -22.781 1 97.75 238 ASP A N 1
ATOM 1761 C CA . ASP A 1 238 ? 3.516 9.828 -21.984 1 97.75 238 ASP A CA 1
ATOM 1762 C C . ASP A 1 238 ? 2.924 9.852 -20.578 1 97.75 238 ASP A C 1
ATOM 1764 O O . ASP A 1 238 ? 2.576 10.914 -20.062 1 97.75 238 ASP A O 1
ATOM 1768 N N . LEU A 1 239 ? 2.717 8.703 -19.984 1 98.31 239 LEU A N 1
ATOM 1769 C CA . LEU A 1 239 ? 2.164 8.594 -18.641 1 98.31 239 LEU A CA 1
ATOM 1770 C C . LEU A 1 239 ? 2.938 9.469 -17.656 1 98.31 239 LEU A C 1
ATOM 1772 O O . LEU A 1 239 ? 2.348 10.07 -16.75 1 98.31 239 LEU A O 1
ATOM 1776 N N . ALA A 1 240 ? 4.258 9.516 -17.844 1 97.88 240 ALA A N 1
ATOM 1777 C CA . ALA A 1 240 ? 5.098 10.289 -16.938 1 97.88 240 ALA A CA 1
ATOM 1778 C C . ALA A 1 240 ? 4.668 11.758 -16.891 1 97.88 240 ALA A C 1
ATOM 1780 O O . ALA A 1 240 ? 4.516 12.336 -15.82 1 97.88 240 ALA A O 1
ATOM 1781 N N . ASP A 1 241 ? 4.457 12.312 -18.031 1 98.38 241 ASP A N 1
ATOM 1782 C CA . ASP A 1 241 ? 4.039 13.711 -18.109 1 98.38 241 ASP A CA 1
ATOM 1783 C C . ASP A 1 241 ? 2.629 13.891 -17.547 1 98.38 241 ASP A C 1
ATOM 1785 O O . ASP A 1 241 ? 2.33 14.914 -16.938 1 98.38 241 ASP A O 1
ATOM 1789 N N . VAL A 1 242 ? 1.734 12.938 -17.844 1 98.44 242 VAL A N 1
ATOM 1790 C CA . VAL A 1 242 ? 0.362 12.992 -17.344 1 98.44 242 VAL A CA 1
ATOM 1791 C C . VAL A 1 242 ? 0.36 13.055 -15.82 1 98.44 242 VAL A C 1
ATOM 1793 O O . VAL A 1 242 ? -0.256 13.953 -15.234 1 98.44 242 VAL A O 1
ATOM 1796 N N . MET A 1 243 ? 1.13 12.203 -15.148 1 98.62 243 MET A N 1
ATOM 1797 C CA . MET A 1 243 ? 1.153 12.117 -13.688 1 98.62 243 MET A CA 1
ATOM 1798 C C . MET A 1 243 ? 1.811 13.352 -13.078 1 98.62 243 MET A C 1
ATOM 1800 O O . MET A 1 243 ? 1.301 13.922 -12.117 1 98.62 243 MET A O 1
ATOM 1804 N N . ALA A 1 244 ? 2.941 13.75 -13.664 1 98.5 244 ALA A N 1
ATOM 1805 C CA . ALA A 1 244 ? 3.641 14.93 -13.164 1 98.5 244 ALA A CA 1
ATOM 1806 C C . ALA A 1 244 ? 2.768 16.172 -13.289 1 98.5 244 ALA A C 1
ATOM 1808 O O . ALA A 1 244 ? 2.701 16.984 -12.359 1 98.5 244 ALA A O 1
ATOM 1809 N N . SER A 1 245 ? 2.1 16.328 -14.43 1 98.31 245 SER A N 1
ATOM 1810 C CA . SER A 1 245 ? 1.257 17.484 -14.672 1 98.31 245 SER A CA 1
ATOM 1811 C C . SER A 1 245 ? 0.083 17.531 -13.695 1 98.31 245 SER A C 1
ATOM 1813 O O . SER A 1 245 ? -0.275 18.609 -13.195 1 98.31 245 SER A O 1
ATOM 1815 N N . ALA A 1 246 ? -0.544 16.375 -13.469 1 98.44 246 ALA A N 1
ATOM 1816 C CA . ALA A 1 246 ? -1.646 16.312 -12.508 1 98.44 246 ALA A CA 1
ATOM 1817 C C . ALA A 1 246 ? -1.19 16.75 -11.117 1 98.44 246 ALA A C 1
ATOM 1819 O O . ALA A 1 246 ? -1.878 17.516 -10.445 1 98.44 246 ALA A O 1
ATOM 1820 N N . LEU A 1 247 ? -0.028 16.266 -10.734 1 98.38 247 LEU A N 1
ATOM 1821 C CA . LEU A 1 247 ? 0.5 16.578 -9.414 1 98.38 247 LEU A CA 1
ATOM 1822 C C . LEU A 1 247 ? 0.852 18.062 -9.312 1 98.38 247 LEU A C 1
ATOM 1824 O O . LEU A 1 247 ? 0.545 18.719 -8.312 1 98.38 247 LEU A O 1
ATOM 1828 N N . ARG A 1 248 ? 1.477 18.594 -10.352 1 98 248 ARG A N 1
ATOM 1829 C CA . ARG A 1 248 ? 1.823 20.016 -10.375 1 98 248 ARG A CA 1
ATOM 1830 C C . ARG A 1 248 ? 0.573 20.891 -10.297 1 98 248 ARG A C 1
ATOM 1832 O O . ARG A 1 248 ? 0.556 21.906 -9.602 1 98 248 ARG A O 1
ATOM 1839 N N . GLU A 1 249 ? -0.432 20.469 -11.008 1 97.5 249 GLU A N 1
ATOM 1840 C CA . GLU A 1 249 ? -1.685 21.219 -10.992 1 97.5 249 GLU A CA 1
ATOM 1841 C C . GLU A 1 249 ? -2.289 21.25 -9.586 1 97.5 249 GLU A C 1
ATOM 1843 O O . GLU A 1 249 ? -2.805 22.266 -9.148 1 97.5 249 GLU A O 1
ATOM 1848 N N . SER A 1 250 ? -2.23 20.141 -8.914 1 97.19 250 SER A N 1
ATOM 1849 C CA . SER A 1 250 ? -2.752 20.062 -7.551 1 97.19 250 SER A CA 1
ATOM 1850 C C . SER A 1 250 ? -1.917 20.891 -6.586 1 97.19 250 SER A C 1
ATOM 1852 O O . SER A 1 250 ? -2.436 21.406 -5.59 1 97.19 250 SER A O 1
ATOM 1854 N N . ALA A 1 251 ? -0.641 21.016 -6.855 1 95.62 251 ALA A N 1
ATOM 1855 C CA . ALA A 1 251 ? 0.279 21.703 -5.957 1 95.62 251 ALA A CA 1
ATOM 1856 C C . ALA A 1 251 ? 0.211 23.219 -6.164 1 95.62 251 ALA A C 1
ATOM 1858 O O . ALA A 1 251 ? 0.751 23.984 -5.363 1 95.62 251 ALA A O 1
ATOM 1859 N N . ARG A 1 252 ? -0.419 23.641 -7.254 1 90 252 ARG A N 1
ATOM 1860 C CA . ARG A 1 252 ? -0.476 25.047 -7.586 1 90 252 ARG A CA 1
ATOM 1861 C C . ARG A 1 252 ? -1.276 25.828 -6.539 1 90 252 ARG A C 1
ATOM 1863 O O . ARG A 1 252 ? -2.359 25.391 -6.137 1 90 252 ARG A O 1
ATOM 1870 N N . GLU A 1 253 ? -0.587 26.734 -5.816 1 69.38 253 GLU A N 1
ATOM 1871 C CA . GLU A 1 253 ? -1.273 27.594 -4.859 1 69.38 253 GLU A CA 1
ATOM 1872 C C . GLU A 1 253 ? -2.156 28.625 -5.566 1 69.38 253 GLU A C 1
ATOM 1874 O O . GLU A 1 253 ? -1.793 29.125 -6.629 1 69.38 253 GLU A O 1
ATOM 1879 N N . GLU A 1 254 ? -3.482 28.391 -5.461 1 58.31 254 GLU A N 1
ATOM 1880 C CA . GLU A 1 254 ? -4.375 29.375 -6.043 1 58.31 254 GLU A CA 1
ATOM 1881 C C . GLU A 1 254 ? -4.055 30.781 -5.527 1 58.31 254 GLU A C 1
ATOM 1883 O O . GLU A 1 254 ? -3.883 30.984 -4.32 1 58.31 254 GLU A O 1
ATOM 1888 N N . ILE A 1 255 ? -3.197 31.469 -6.199 1 48.28 255 ILE A N 1
ATOM 1889 C CA . ILE A 1 255 ? -3.121 32.875 -5.891 1 48.28 255 ILE A CA 1
ATOM 1890 C C . ILE A 1 255 ? -4.527 33.438 -5.711 1 48.28 255 ILE A C 1
ATOM 1892 O O . ILE A 1 255 ? -5.344 33.406 -6.633 1 48.28 255 ILE A O 1
ATOM 1896 N N . GLU A 1 256 ? -5.062 33.312 -4.539 1 44.25 256 GLU A N 1
ATOM 1897 C CA . GLU A 1 256 ? -6.316 34.031 -4.262 1 44.25 256 GLU A CA 1
ATOM 1898 C C . GLU A 1 256 ? -6.344 35.406 -4.93 1 44.25 256 GLU A C 1
ATOM 1900 O O . GLU A 1 256 ? -5.461 36.219 -4.695 1 44.25 256 GLU A O 1
ATOM 1905 N N . GLN A 1 257 ? -6.609 35.469 -6.105 1 39.81 257 GLN A N 1
ATOM 1906 C CA . GLN A 1 257 ? -6.871 36.812 -6.621 1 39.81 257 GLN A CA 1
ATOM 1907 C C . GLN A 1 257 ? -7.695 37.625 -5.629 1 39.81 257 GLN A C 1
ATOM 1909 O O . GLN A 1 257 ? -8.672 37.156 -5.07 1 39.81 257 GLN A O 1
ATOM 1914 N N . PRO A 1 258 ? -7.117 38.719 -5.059 1 38.12 258 PRO A N 1
ATOM 1915 C CA . PRO A 1 258 ? -7.91 39.656 -4.285 1 38.12 258 PRO A CA 1
ATOM 1916 C C . PRO A 1 258 ? -9.336 39.812 -4.82 1 38.12 258 PRO A C 1
ATOM 1918 O O . PRO A 1 258 ? -9.531 39.938 -6.031 1 38.12 258 PRO A O 1
ATOM 1921 N N . LYS A 1 259 ? -10.336 39.094 -4.262 1 41.31 259 LYS A N 1
ATOM 1922 C CA . LYS A 1 259 ? -11.664 39.594 -4.586 1 41.31 259 LYS A CA 1
ATOM 1923 C C . LYS A 1 259 ? -11.664 41.125 -4.68 1 41.31 259 LYS A C 1
ATOM 1925 O O . LYS A 1 259 ? -11.297 41.812 -3.727 1 41.31 259 LYS A O 1
ATOM 1930 N N . LYS A 1 260 ? -11.695 41.75 -5.961 1 40.22 260 LYS A N 1
ATOM 1931 C CA . LYS A 1 260 ? -12.156 43.156 -6.062 1 40.22 260 LYS A CA 1
ATOM 1932 C C . LYS A 1 260 ? -13.547 43.312 -5.445 1 40.22 260 LYS A C 1
ATOM 1934 O O . LYS A 1 260 ? -14.422 42.469 -5.652 1 40.22 260 LYS A O 1
ATOM 1939 N N . MET B 1 1 ? 2.475 -28.094 10.25 1 92.31 1 MET B N 1
ATOM 1940 C CA . MET B 1 1 ? 2.461 -28.156 8.797 1 92.31 1 MET B CA 1
ATOM 1941 C C . MET B 1 1 ? 3.871 -28.016 8.234 1 92.31 1 MET B C 1
ATOM 1943 O O . MET B 1 1 ? 4.574 -27.062 8.539 1 92.31 1 MET B O 1
ATOM 1947 N N . ASN B 1 2 ? 4.363 -29.062 7.523 1 97.31 2 ASN B N 1
ATOM 1948 C CA . ASN B 1 2 ? 5.691 -29.078 6.918 1 97.31 2 ASN B CA 1
ATOM 1949 C C . ASN B 1 2 ? 5.625 -28.828 5.414 1 97.31 2 ASN B C 1
ATOM 1951 O O . ASN B 1 2 ? 4.867 -29.484 4.707 1 97.31 2 ASN B O 1
ATOM 1955 N N . ILE B 1 3 ? 6.449 -27.859 4.953 1 98.44 3 ILE B N 1
ATOM 1956 C CA . ILE B 1 3 ? 6.418 -27.438 3.557 1 98.44 3 ILE B CA 1
ATOM 1957 C C . ILE B 1 3 ? 7.742 -27.781 2.881 1 98.44 3 ILE B C 1
ATOM 1959 O O . ILE B 1 3 ? 8.812 -27.516 3.43 1 98.44 3 ILE B O 1
ATOM 1963 N N . LEU B 1 4 ? 7.664 -28.438 1.767 1 98.19 4 LEU B N 1
ATOM 1964 C CA . LEU B 1 4 ? 8.82 -28.625 0.906 1 98.19 4 LEU B CA 1
ATOM 1965 C C . LEU B 1 4 ? 8.781 -27.672 -0.284 1 98.19 4 LEU B C 1
ATOM 1967 O O . LEU B 1 4 ? 7.828 -27.688 -1.063 1 98.19 4 LEU B O 1
ATOM 1971 N N . MET B 1 5 ? 9.773 -26.859 -0.389 1 97.69 5 MET B N 1
ATOM 1972 C CA . MET B 1 5 ? 9.961 -26 -1.555 1 97.69 5 MET B CA 1
ATOM 1973 C C . MET B 1 5 ? 10.906 -26.656 -2.564 1 97.69 5 MET B C 1
ATOM 1975 O O . MET B 1 5 ? 12.078 -26.891 -2.264 1 97.69 5 MET B O 1
ATOM 1979 N N . VAL B 1 6 ? 10.359 -26.938 -3.713 1 96.69 6 VAL B N 1
ATOM 1980 C CA . VAL B 1 6 ? 11.211 -27.484 -4.766 1 96.69 6 VAL B CA 1
ATOM 1981 C C . VAL B 1 6 ? 11.609 -26.375 -5.742 1 96.69 6 VAL B C 1
ATOM 1983 O O . VAL B 1 6 ? 10.859 -26.062 -6.664 1 96.69 6 VAL B O 1
ATOM 1986 N N . GLY B 1 7 ? 12.75 -25.875 -5.629 1 93.81 7 GLY B N 1
ATOM 1987 C CA . GLY B 1 7 ? 13.242 -24.703 -6.332 1 93.81 7 GLY B CA 1
ATOM 1988 C C . GLY B 1 7 ? 13.648 -23.578 -5.395 1 93.81 7 GLY B C 1
ATOM 1989 O O . GLY B 1 7 ? 12.953 -23.281 -4.426 1 93.81 7 GLY B O 1
ATOM 1990 N N . ALA B 1 8 ? 14.758 -22.953 -5.66 1 91.06 8 ALA B N 1
ATOM 1991 C CA . ALA B 1 8 ? 15.289 -21.922 -4.781 1 91.06 8 ALA B CA 1
ATOM 1992 C C . ALA B 1 8 ? 15.516 -20.609 -5.551 1 91.06 8 ALA B C 1
ATOM 1994 O O . ALA B 1 8 ? 16.547 -19.953 -5.367 1 91.06 8 ALA B O 1
ATOM 1995 N N . GLY B 1 9 ? 14.562 -20.328 -6.43 1 90.06 9 GLY B N 1
ATOM 1996 C CA . GLY B 1 9 ? 14.648 -19.078 -7.172 1 90.06 9 GLY B CA 1
ATOM 1997 C C . GLY B 1 9 ? 14.148 -17.875 -6.383 1 90.06 9 GLY B C 1
ATOM 1998 O O . GLY B 1 9 ? 13.938 -17.969 -5.172 1 90.06 9 GLY B O 1
ATOM 1999 N N . SER B 1 10 ? 14.039 -16.766 -7.031 1 90.06 10 SER B N 1
ATOM 2000 C CA . SER B 1 10 ? 13.648 -15.5 -6.402 1 90.06 10 SER B CA 1
ATOM 2001 C C . SER B 1 10 ? 12.258 -15.594 -5.797 1 90.06 10 SER B C 1
ATOM 2003 O O . SER B 1 10 ? 12.023 -15.109 -4.684 1 90.06 10 SER B O 1
ATOM 2005 N N . MET B 1 11 ? 11.352 -16.219 -6.5 1 93 11 MET B N 1
ATOM 2006 C CA . MET B 1 11 ? 9.992 -16.344 -5.992 1 93 11 MET B CA 1
ATOM 2007 C C . MET B 1 11 ? 9.953 -17.234 -4.75 1 93 11 MET B C 1
ATOM 2009 O O . MET B 1 11 ? 9.273 -16.906 -3.775 1 93 11 MET B O 1
ATOM 2013 N N . SER B 1 12 ? 10.703 -18.328 -4.828 1 95.12 12 SER B N 1
ATOM 2014 C CA . SER B 1 12 ? 10.797 -19.203 -3.668 1 95.12 12 SER B CA 1
ATOM 2015 C C . SER B 1 12 ? 11.305 -18.469 -2.441 1 95.12 12 SER B C 1
ATOM 2017 O O . SER B 1 12 ? 10.766 -18.609 -1.346 1 95.12 12 SER B O 1
ATOM 2019 N N . GLU B 1 13 ? 12.328 -17.734 -2.686 1 95.38 13 GLU B N 1
ATOM 2020 C CA . GLU B 1 13 ? 12.906 -16.938 -1.6 1 95.38 13 GLU B CA 1
ATOM 2021 C C . GLU B 1 13 ? 11.891 -15.953 -1.034 1 95.38 13 GLU B C 1
ATOM 2023 O O . GLU B 1 13 ? 11.758 -15.82 0.185 1 95.38 13 GLU B O 1
ATOM 2028 N N . SER B 1 14 ? 11.164 -15.242 -1.865 1 96.31 14 SER B N 1
ATOM 2029 C CA . SER B 1 14 ? 10.164 -14.266 -1.444 1 96.31 14 SER B CA 1
ATOM 2030 C C . SER B 1 14 ? 9.07 -14.914 -0.605 1 96.31 14 SER B C 1
ATOM 2032 O O . SER B 1 14 ? 8.688 -14.391 0.444 1 96.31 14 SER B O 1
ATOM 2034 N N . LEU B 1 15 ? 8.625 -16.031 -1.074 1 98.06 15 LEU B N 1
ATOM 2035 C CA . LEU B 1 15 ? 7.57 -16.75 -0.357 1 98.06 15 LEU B CA 1
ATOM 2036 C C . LEU B 1 15 ? 8.055 -17.188 1.019 1 98.06 15 LEU B C 1
ATOM 2038 O O . LEU B 1 15 ? 7.367 -16.984 2.02 1 98.06 15 LEU B O 1
ATOM 2042 N N . VAL B 1 16 ? 9.234 -17.766 1.062 1 98.06 16 VAL B N 1
ATOM 2043 C CA . VAL B 1 16 ? 9.781 -18.266 2.316 1 98.06 16 VAL B CA 1
ATOM 2044 C C . VAL B 1 16 ? 9.977 -17.109 3.297 1 98.06 16 VAL B C 1
ATOM 2046 O O . VAL B 1 16 ? 9.586 -17.203 4.465 1 98.06 16 VAL B O 1
ATOM 2049 N N . ARG B 1 17 ? 10.516 -16.016 2.816 1 97.69 17 ARG B N 1
ATOM 2050 C CA . ARG B 1 17 ? 10.672 -14.844 3.666 1 97.69 17 ARG B CA 1
ATOM 2051 C C . ARG B 1 17 ? 9.328 -14.383 4.223 1 97.69 17 ARG B C 1
ATOM 2053 O O . ARG B 1 17 ? 9.219 -14.078 5.41 1 97.69 17 ARG B O 1
ATOM 2060 N N . GLY B 1 18 ? 8.359 -14.328 3.352 1 98.25 18 GLY B N 1
ATOM 2061 C CA . GLY B 1 18 ? 7.027 -13.938 3.781 1 98.25 18 GLY B CA 1
ATOM 2062 C C . GLY B 1 18 ? 6.441 -14.867 4.824 1 98.25 18 GLY B C 1
ATOM 2063 O O . GLY B 1 18 ? 5.867 -14.414 5.816 1 98.25 18 GLY B O 1
ATOM 2064 N N . TRP B 1 19 ? 6.559 -16.156 4.574 1 98.5 19 TRP B N 1
ATOM 2065 C CA . TRP B 1 19 ? 6.008 -17.141 5.5 1 98.5 19 TRP B CA 1
ATOM 2066 C C . TRP B 1 19 ? 6.723 -17.078 6.848 1 98.5 19 TRP B C 1
ATOM 2068 O O . TRP B 1 19 ? 6.082 -17.141 7.898 1 98.5 19 TRP B O 1
ATOM 2078 N N . LEU B 1 20 ? 8.047 -16.938 6.836 1 98.44 20 LEU B N 1
ATOM 2079 C CA . LEU B 1 20 ? 8.797 -16.781 8.078 1 98.44 20 LEU B CA 1
ATOM 2080 C C . LEU B 1 20 ? 8.328 -15.539 8.836 1 98.44 20 LEU B C 1
ATOM 2082 O O . LEU B 1 20 ? 8.102 -15.586 10.047 1 98.44 20 LEU B O 1
ATOM 2086 N N . ALA B 1 21 ? 8.156 -14.484 8.102 1 97.56 21 ALA B N 1
ATOM 2087 C CA . ALA B 1 21 ? 7.715 -13.227 8.711 1 97.56 21 ALA B CA 1
ATOM 2088 C C . ALA B 1 21 ? 6.309 -13.352 9.281 1 97.56 21 ALA B C 1
ATOM 2090 O O . ALA B 1 21 ? 5.949 -12.641 10.227 1 97.56 21 ALA B O 1
ATOM 2091 N N . SER B 1 22 ? 5.574 -14.172 8.727 1 97.88 22 SER B N 1
ATOM 2092 C CA . SER B 1 22 ? 4.199 -14.352 9.18 1 97.88 22 SER B CA 1
ATOM 2093 C C . SER B 1 22 ? 4.137 -15.242 10.414 1 97.88 22 SER B C 1
ATOM 2095 O O . SER B 1 22 ? 3.07 -15.406 11.016 1 97.88 22 SER B O 1
ATOM 2097 N N . GLY B 1 23 ? 5.254 -15.93 10.727 1 97.5 23 GLY B N 1
ATOM 2098 C CA . GLY B 1 23 ? 5.293 -16.703 11.953 1 97.5 23 GLY B CA 1
ATOM 2099 C C . GLY B 1 23 ? 5.523 -18.188 11.719 1 97.5 23 GLY B C 1
ATOM 2100 O O . GLY B 1 23 ? 5.574 -18.969 12.672 1 97.5 23 GLY B O 1
ATOM 2101 N N . VAL B 1 24 ? 5.641 -18.609 10.484 1 97.56 24 VAL B N 1
ATOM 2102 C CA . VAL B 1 24 ? 5.992 -20 10.203 1 97.56 24 VAL B CA 1
ATOM 2103 C C . VAL B 1 24 ? 7.422 -20.266 10.656 1 97.56 24 VAL B C 1
ATOM 2105 O O . VAL B 1 24 ? 8.336 -19.484 10.367 1 97.56 24 VAL B O 1
ATOM 2108 N N . SER B 1 25 ? 7.633 -21.312 11.352 1 98 25 SER B N 1
ATOM 2109 C CA . SER B 1 25 ? 8.969 -21.656 11.828 1 98 25 SER B CA 1
ATOM 2110 C C . SER B 1 25 ? 9.867 -22.125 10.695 1 98 25 SER B C 1
ATOM 2112 O O . SER B 1 25 ? 9.422 -22.859 9.812 1 98 25 SER B O 1
ATOM 2114 N N . PRO B 1 26 ? 11.055 -21.688 10.711 1 98.06 26 PRO B N 1
ATOM 2115 C CA . PRO B 1 26 ? 11.984 -22.141 9.672 1 98.06 26 PRO B CA 1
ATOM 2116 C C . PRO B 1 26 ? 12.109 -23.656 9.602 1 98.06 26 PRO B C 1
ATOM 2118 O O . PRO B 1 26 ? 12.352 -24.203 8.531 1 98.06 26 PRO B O 1
ATOM 2121 N N . GLU B 1 27 ? 11.914 -24.344 10.742 1 97.5 27 GLU B N 1
ATOM 2122 C CA . GLU B 1 27 ? 12.016 -25.797 10.805 1 97.5 27 GLU B CA 1
ATOM 2123 C C . GLU B 1 27 ? 10.891 -26.469 10.016 1 97.5 27 GLU B C 1
ATOM 2125 O O . GLU B 1 27 ? 10.992 -27.641 9.656 1 97.5 27 GLU B O 1
ATOM 2130 N N . GLN B 1 28 ? 9.859 -25.703 9.75 1 98.31 28 GLN B N 1
ATOM 2131 C CA . GLN B 1 28 ? 8.711 -26.234 9.031 1 98.31 28 GLN B CA 1
ATOM 2132 C C . GLN B 1 28 ? 8.898 -26.109 7.52 1 98.31 28 GLN B C 1
ATOM 2134 O O . GLN B 1 28 ? 8.086 -26.625 6.742 1 98.31 28 GLN B O 1
ATOM 2139 N N . ILE B 1 29 ? 9.922 -25.438 7.105 1 98.38 29 ILE B N 1
ATOM 2140 C CA . ILE B 1 29 ? 10.164 -25.203 5.684 1 98.38 29 ILE B CA 1
ATOM 2141 C C . ILE B 1 29 ? 11.461 -25.891 5.266 1 98.38 29 ILE B C 1
ATOM 2143 O O . ILE B 1 29 ? 12.523 -25.641 5.844 1 98.38 29 ILE B O 1
ATOM 2147 N N . THR B 1 30 ? 11.43 -26.797 4.332 1 98 30 THR B N 1
ATOM 2148 C CA . THR B 1 30 ? 12.578 -27.438 3.717 1 98 30 THR B CA 1
ATOM 2149 C C . THR B 1 30 ? 12.688 -27.062 2.242 1 98 30 THR B C 1
ATOM 2151 O O . THR B 1 30 ? 11.688 -27.047 1.524 1 98 30 THR B O 1
ATOM 2154 N N . MET B 1 31 ? 13.867 -26.672 1.84 1 97.25 31 MET B N 1
ATOM 2155 C CA . MET B 1 31 ? 14.078 -26.281 0.449 1 97.25 31 MET B CA 1
ATOM 2156 C C . MET B 1 31 ? 15.031 -27.25 -0.247 1 97.25 31 MET B C 1
ATOM 2158 O O . MET B 1 31 ? 15.953 -27.781 0.38 1 97.25 31 MET B O 1
ATOM 2162 N N . THR B 1 32 ? 14.742 -27.5 -1.482 1 94.94 32 THR B N 1
ATOM 2163 C CA . THR B 1 32 ? 15.641 -28.281 -2.322 1 94.94 32 THR B CA 1
ATOM 2164 C C . THR B 1 32 ? 15.75 -27.672 -3.717 1 94.94 32 THR B C 1
ATOM 2166 O O . THR B 1 32 ? 14.891 -26.875 -4.117 1 94.94 32 THR B O 1
ATOM 2169 N N . ASN B 1 33 ? 16.891 -27.844 -4.301 1 88.81 33 ASN B N 1
ATOM 2170 C CA . ASN B 1 33 ? 17.156 -27.344 -5.641 1 88.81 33 ASN B CA 1
ATOM 2171 C C . ASN B 1 33 ? 18.125 -28.266 -6.395 1 88.81 33 ASN B C 1
ATOM 2173 O O . ASN B 1 33 ? 19.125 -28.703 -5.836 1 88.81 33 ASN B O 1
ATOM 2177 N N . ARG B 1 34 ? 17.844 -28.562 -7.547 1 78.31 34 ARG B N 1
ATOM 2178 C CA . ARG B 1 34 ? 18.703 -29.484 -8.281 1 78.31 34 ARG B CA 1
ATOM 2179 C C . ARG B 1 34 ? 19.953 -28.781 -8.805 1 78.31 34 ARG B C 1
ATOM 2181 O O . ARG B 1 34 ? 21.031 -29.359 -8.797 1 78.31 34 ARG B O 1
ATOM 2188 N N . SER B 1 35 ? 19.906 -27.578 -9.25 1 74.75 35 SER B N 1
ATOM 2189 C CA . SER B 1 35 ? 20.984 -26.969 -10.016 1 74.75 35 SER B CA 1
ATOM 2190 C C . SER B 1 35 ? 21.875 -26.094 -9.133 1 74.75 35 SER B C 1
ATOM 2192 O O . SER B 1 35 ? 23.094 -26.094 -9.273 1 74.75 35 SER B O 1
ATOM 2194 N N . ASP B 1 36 ? 21.281 -25.312 -8.281 1 77.38 36 ASP B N 1
ATOM 2195 C CA . ASP B 1 36 ? 22.062 -24.297 -7.59 1 77.38 36 ASP B CA 1
ATOM 2196 C C . ASP B 1 36 ? 22.141 -24.578 -6.09 1 77.38 36 ASP B C 1
ATOM 2198 O O . ASP B 1 36 ? 21.391 -24 -5.305 1 77.38 36 ASP B O 1
ATOM 2202 N N . ARG B 1 37 ? 23.156 -25.281 -5.652 1 82.62 37 ARG B N 1
ATOM 2203 C CA . ARG B 1 37 ? 23.297 -25.656 -4.246 1 82.62 37 ARG B CA 1
ATOM 2204 C C . ARG B 1 37 ? 23.875 -24.5 -3.438 1 82.62 37 ARG B C 1
ATOM 2206 O O . ARG B 1 37 ? 23.609 -24.375 -2.238 1 82.62 37 ARG B O 1
ATOM 2213 N N . THR B 1 38 ? 24.578 -23.719 -4.156 1 86.94 38 THR B N 1
ATOM 2214 C CA . THR B 1 38 ? 25.156 -22.547 -3.492 1 86.94 38 THR B CA 1
ATOM 2215 C C . THR B 1 38 ? 24.047 -21.625 -2.986 1 86.94 38 THR B C 1
ATOM 2217 O O . THR B 1 38 ? 24.109 -21.141 -1.851 1 86.94 38 THR B O 1
ATOM 2220 N N . ARG B 1 39 ? 23.094 -21.5 -3.756 1 87.75 39 ARG B N 1
ATOM 2221 C CA . ARG B 1 39 ? 21.969 -20.656 -3.361 1 87.75 39 ARG B CA 1
ATOM 2222 C C . ARG B 1 39 ? 21.203 -21.266 -2.188 1 87.75 39 ARG B C 1
ATOM 2224 O O . ARG B 1 39 ? 20.797 -20.547 -1.275 1 87.75 39 ARG B O 1
ATOM 2231 N N . LEU B 1 40 ? 21.125 -22.5 -2.158 1 91.06 40 LEU B N 1
ATOM 2232 C CA . LEU B 1 40 ? 20.438 -23.188 -1.08 1 91.06 40 LEU B CA 1
ATOM 2233 C C . LEU B 1 40 ? 21.156 -22.984 0.25 1 91.06 40 LEU B C 1
ATOM 2235 O O . LEU B 1 40 ? 20.516 -22.688 1.266 1 91.06 40 LEU B O 1
ATOM 2239 N N . THR B 1 41 ? 22.406 -23.094 0.158 1 91.62 41 THR B N 1
ATOM 2240 C CA . THR B 1 41 ? 23.219 -22.922 1.364 1 91.62 41 THR B CA 1
ATOM 2241 C C . THR B 1 41 ? 23.141 -21.5 1.877 1 91.62 41 THR B C 1
ATOM 2243 O O . THR B 1 41 ? 23.078 -21.266 3.088 1 91.62 41 THR B O 1
ATOM 2246 N N . ALA B 1 42 ? 23.125 -20.641 0.941 1 92.5 42 ALA B N 1
ATOM 2247 C CA . ALA B 1 42 ? 23.016 -19.234 1.312 1 92.5 42 ALA B CA 1
ATOM 2248 C C . ALA B 1 42 ? 21.672 -18.953 1.977 1 92.5 42 ALA B C 1
ATOM 2250 O O . ALA B 1 42 ? 21.594 -18.234 2.969 1 92.5 42 ALA B O 1
ATOM 2251 N N . LEU B 1 43 ? 20.641 -19.531 1.496 1 93.25 43 LEU B N 1
ATOM 2252 C CA . LEU B 1 43 ? 19.297 -19.328 2.047 1 93.25 43 LEU B CA 1
ATOM 2253 C C . LEU B 1 43 ? 19.188 -19.984 3.422 1 93.25 43 LEU B C 1
ATOM 2255 O O . LEU B 1 43 ? 18.562 -19.422 4.324 1 93.25 43 LEU B O 1
ATOM 2259 N N . GLN B 1 44 ? 19.766 -21.125 3.555 1 95.06 44 GLN B N 1
ATOM 2260 C CA . GLN B 1 44 ? 19.781 -21.781 4.859 1 95.06 44 GLN B CA 1
ATOM 2261 C C . GLN B 1 44 ? 20.484 -20.906 5.898 1 95.06 44 GLN B C 1
ATOM 2263 O O . GLN B 1 44 ? 20 -20.75 7.02 1 95.06 44 GLN B O 1
ATOM 2268 N N . ALA B 1 45 ? 21.609 -20.406 5.492 1 95.75 45 ALA B N 1
ATOM 2269 C CA . ALA B 1 45 ? 22.406 -19.578 6.402 1 95.75 45 ALA B CA 1
ATOM 2270 C C . ALA B 1 45 ? 21.656 -18.297 6.773 1 95.75 45 ALA B C 1
ATOM 2272 O O . ALA B 1 45 ? 21.672 -17.875 7.926 1 95.75 45 ALA B O 1
ATOM 2273 N N . GLU B 1 46 ? 20.969 -17.781 5.863 1 95.69 46 GLU B N 1
ATOM 2274 C CA . GLU B 1 46 ? 20.312 -16.5 6.043 1 95.69 46 GLU B CA 1
ATOM 2275 C C . GLU B 1 46 ? 18.969 -16.656 6.75 1 95.69 46 GLU B C 1
ATOM 2277 O O . GLU B 1 46 ? 18.641 -15.859 7.637 1 95.69 46 GLU B O 1
ATOM 2282 N N . LEU B 1 47 ? 18.203 -17.672 6.363 1 96.5 47 LEU B N 1
ATOM 2283 C CA . LEU B 1 47 ? 16.797 -17.734 6.77 1 96.5 47 LEU B CA 1
ATOM 2284 C C . LEU B 1 47 ? 16.594 -18.828 7.812 1 96.5 47 LEU B C 1
ATOM 2286 O O . LEU B 1 47 ? 15.547 -18.891 8.461 1 96.5 47 LEU B O 1
ATOM 2290 N N . GLY B 1 48 ? 17.531 -19.766 7.906 1 97.19 48 GLY B N 1
ATOM 2291 C CA . GLY B 1 48 ? 17.453 -20.828 8.898 1 97.19 48 GLY B CA 1
ATOM 2292 C C . GLY B 1 48 ? 16.578 -21.984 8.469 1 97.19 48 GLY B C 1
ATOM 2293 O O . GLY B 1 48 ? 16.203 -22.828 9.289 1 97.19 48 GLY B O 1
ATOM 2294 N N . VAL B 1 49 ? 16.172 -22.031 7.234 1 97.31 49 VAL B N 1
ATOM 2295 C CA . VAL B 1 49 ? 15.312 -23.094 6.73 1 97.31 49 VAL B CA 1
ATOM 2296 C C . VAL B 1 49 ? 16.125 -24.375 6.566 1 97.31 49 VAL B C 1
ATOM 2298 O O . VAL B 1 49 ? 17.344 -24.359 6.629 1 97.31 49 VAL B O 1
ATOM 2301 N N . GLN B 1 50 ? 15.422 -25.469 6.461 1 96.94 50 GLN B N 1
ATOM 2302 C CA . GLN B 1 50 ? 16.078 -26.75 6.203 1 96.94 50 GLN B CA 1
ATOM 2303 C C . GLN B 1 50 ? 16.344 -26.938 4.715 1 96.94 50 GLN B C 1
ATOM 2305 O O . GLN B 1 50 ? 15.656 -26.359 3.873 1 96.94 50 GLN B O 1
ATOM 2310 N N . ILE B 1 51 ? 17.422 -27.656 4.461 1 96.31 51 ILE B N 1
ATOM 2311 C CA . ILE B 1 51 ? 17.688 -27.984 3.07 1 96.31 51 ILE B CA 1
ATOM 2312 C C . ILE B 1 51 ? 17.922 -29.5 2.941 1 96.31 51 ILE B C 1
ATOM 2314 O O . ILE B 1 51 ? 18.312 -30.156 3.906 1 96.31 51 ILE B O 1
ATOM 2318 N N . VAL B 1 52 ? 17.594 -30 1.792 1 93.88 52 VAL B N 1
ATOM 2319 C CA . VAL B 1 52 ? 17.797 -31.422 1.545 1 93.88 52 VAL B CA 1
ATOM 2320 C C . VAL B 1 52 ? 18.25 -31.641 0.1 1 93.88 52 VAL B C 1
ATOM 2322 O O . VAL B 1 52 ? 17.875 -30.875 -0.791 1 93.88 52 VAL B O 1
ATOM 2325 N N . ASP B 1 53 ? 19.016 -32.688 -0.141 1 88.44 53 ASP B N 1
ATOM 2326 C CA . ASP B 1 53 ? 19.453 -33.031 -1.486 1 88.44 53 ASP B CA 1
ATOM 2327 C C . ASP B 1 53 ? 18.469 -33.969 -2.162 1 88.44 53 ASP B C 1
ATOM 2329 O O . ASP B 1 53 ? 18.141 -33.812 -3.342 1 88.44 53 ASP B O 1
ATOM 2333 N N . GLU B 1 54 ? 18.047 -34.906 -1.384 1 89.75 54 GLU B N 1
ATOM 2334 C CA . GLU B 1 54 ? 17.031 -35.875 -1.823 1 89.75 54 GLU B CA 1
ATOM 2335 C C . GLU B 1 54 ? 15.82 -35.844 -0.896 1 89.75 54 GLU B C 1
ATOM 2337 O O . GLU B 1 54 ? 15.938 -36.094 0.304 1 89.75 54 GLU B O 1
ATOM 2342 N N . GLU B 1 55 ? 14.773 -35.469 -1.527 1 90.44 55 GLU B N 1
ATOM 2343 C CA . GLU B 1 55 ? 13.586 -35.281 -0.701 1 90.44 55 GLU B CA 1
ATOM 2344 C C . GLU B 1 55 ? 12.664 -36.469 -0.783 1 90.44 55 GLU B C 1
ATOM 2346 O O . GLU B 1 55 ? 12.523 -37.094 -1.844 1 90.44 55 GLU B O 1
ATOM 2351 N N . ASP B 1 56 ? 12.156 -36.906 0.364 1 96.19 56 ASP B N 1
ATOM 2352 C CA . ASP B 1 56 ? 10.969 -37.75 0.415 1 96.19 56 ASP B CA 1
ATOM 2353 C C . ASP B 1 56 ? 9.695 -36.906 0.386 1 96.19 56 ASP B C 1
ATOM 2355 O O . ASP B 1 56 ? 9.25 -36.406 1.424 1 96.19 56 ASP B O 1
ATOM 2359 N N . VAL B 1 57 ? 9.102 -36.781 -0.751 1 97.69 57 VAL B N 1
ATOM 2360 C CA . VAL B 1 57 ? 8.008 -35.875 -0.983 1 97.69 57 VAL B CA 1
ATOM 2361 C C . VAL B 1 57 ? 6.828 -36.219 -0.084 1 97.69 57 VAL B C 1
ATOM 2363 O O . VAL B 1 57 ? 6.039 -35.344 0.29 1 97.69 57 VAL B O 1
ATOM 2366 N N . ASN B 1 58 ? 6.699 -37.469 0.324 1 98 58 ASN B N 1
ATOM 2367 C CA . ASN B 1 58 ? 5.547 -37.906 1.098 1 98 58 ASN B CA 1
ATOM 2368 C C . ASN B 1 58 ? 5.727 -37.625 2.586 1 98 58 ASN B C 1
ATOM 2370 O O . ASN B 1 58 ? 4.812 -37.844 3.381 1 98 58 ASN B O 1
ATOM 2374 N N . ALA B 1 59 ? 6.816 -37.062 2.994 1 97.38 59 ALA B N 1
ATOM 2375 C CA . ALA B 1 59 ? 7.082 -36.688 4.383 1 97.38 59 ALA B CA 1
ATOM 2376 C C . ALA B 1 59 ? 6.566 -35.281 4.691 1 97.38 59 ALA B C 1
ATOM 2378 O O . ALA B 1 59 ? 6.609 -34.844 5.84 1 97.38 59 ALA B O 1
ATOM 2379 N N . TYR B 1 60 ? 6.047 -34.625 3.701 1 98 60 TYR B N 1
ATOM 2380 C CA . TYR B 1 60 ? 5.629 -33.25 3.859 1 98 60 TYR B CA 1
ATOM 2381 C C . TYR B 1 60 ? 4.121 -33.094 3.676 1 98 60 TYR B C 1
ATOM 2383 O O . TYR B 1 60 ? 3.496 -33.906 2.992 1 98 60 TYR B O 1
ATOM 2391 N N . ASP B 1 61 ? 3.562 -32.062 4.316 1 97.88 61 ASP B N 1
ATOM 2392 C CA . ASP B 1 61 ? 2.137 -31.797 4.168 1 97.88 61 ASP B CA 1
ATOM 2393 C C . ASP B 1 61 ? 1.85 -31.094 2.838 1 97.88 61 ASP B C 1
ATOM 2395 O O . ASP B 1 61 ? 0.828 -31.359 2.201 1 97.88 61 ASP B O 1
ATOM 2399 N N . ILE B 1 62 ? 2.736 -30.219 2.455 1 98.44 62 ILE B N 1
ATOM 2400 C CA . ILE B 1 62 ? 2.607 -29.453 1.225 1 98.44 62 ILE B CA 1
ATOM 2401 C C . ILE B 1 62 ? 3.93 -29.469 0.462 1 98.44 62 ILE B C 1
ATOM 2403 O O . ILE B 1 62 ? 5 -29.312 1.057 1 98.44 62 ILE B O 1
ATOM 2407 N N . VAL B 1 63 ? 3.861 -29.719 -0.806 1 98.56 63 VAL B N 1
ATOM 2408 C CA . VAL B 1 63 ? 5.004 -29.594 -1.703 1 98.56 63 VAL B CA 1
ATOM 2409 C C . VAL B 1 63 ? 4.754 -28.469 -2.701 1 98.56 63 VAL B C 1
ATOM 2411 O O . VAL B 1 63 ? 3.799 -28.516 -3.479 1 98.56 63 VAL B O 1
ATOM 2414 N N . VAL B 1 64 ? 5.602 -27.438 -2.627 1 98.62 64 VAL B N 1
ATOM 2415 C CA . VAL B 1 64 ? 5.5 -26.297 -3.529 1 98.62 64 VAL B CA 1
ATOM 2416 C C . VAL B 1 64 ? 6.496 -26.453 -4.676 1 98.62 64 VAL B C 1
ATOM 2418 O O . VAL B 1 64 ? 7.711 -26.5 -4.453 1 98.62 64 VAL B O 1
ATOM 2421 N N . LEU B 1 65 ? 5.949 -26.578 -5.82 1 98 65 LEU B N 1
ATOM 2422 C CA . LEU B 1 65 ? 6.75 -26.688 -7.039 1 98 65 LEU B CA 1
ATOM 2423 C C . LEU B 1 65 ? 7.105 -25.297 -7.57 1 98 65 LEU B C 1
ATOM 2425 O O . LEU B 1 65 ? 6.293 -24.656 -8.234 1 98 65 LEU B O 1
ATOM 2429 N N . ALA B 1 66 ? 8.305 -24.906 -7.305 1 95.88 66 ALA B N 1
ATOM 2430 C CA . ALA B 1 66 ? 8.742 -23.547 -7.613 1 95.88 66 ALA B CA 1
ATOM 2431 C C . ALA B 1 66 ? 9.922 -23.562 -8.586 1 95.88 66 ALA B C 1
ATOM 2433 O O . ALA B 1 66 ? 10.852 -22.766 -8.453 1 95.88 66 ALA B O 1
ATOM 2434 N N . MET B 1 67 ? 9.914 -24.5 -9.445 1 93.88 67 MET B N 1
ATOM 2435 C CA . MET B 1 67 ? 10.93 -24.609 -10.492 1 93.88 67 MET B CA 1
ATOM 2436 C C . MET B 1 67 ? 10.422 -24.016 -11.805 1 93.88 67 MET B C 1
ATOM 2438 O O . MET B 1 67 ? 9.273 -23.578 -11.883 1 93.88 67 MET B O 1
ATOM 2442 N N . GLN B 1 68 ? 11.305 -24 -12.766 1 92.75 68 GLN B N 1
ATOM 2443 C CA . GLN B 1 68 ? 10.898 -23.547 -14.094 1 92.75 68 GLN B CA 1
ATOM 2444 C C . GLN B 1 68 ? 9.758 -24.391 -14.648 1 92.75 68 GLN B C 1
ATOM 2446 O O . GLN B 1 68 ? 9.711 -25.609 -14.398 1 92.75 68 GLN B O 1
ATOM 2451 N N . PRO B 1 69 ? 8.891 -23.766 -15.43 1 94.69 69 PRO B N 1
ATOM 2452 C CA . PRO B 1 69 ? 7.691 -24.453 -15.898 1 94.69 69 PRO B CA 1
ATOM 2453 C C . PRO B 1 69 ? 8 -25.781 -16.594 1 94.69 69 PRO B C 1
ATOM 2455 O O . PRO B 1 69 ? 7.336 -26.781 -16.359 1 94.69 69 PRO B O 1
ATOM 2458 N N . ASP B 1 70 ? 9.023 -25.812 -17.391 1 94.31 70 ASP B N 1
ATOM 2459 C CA . ASP B 1 70 ? 9.336 -27 -18.188 1 94.31 70 ASP B CA 1
ATOM 2460 C C . ASP B 1 70 ? 9.812 -28.141 -17.297 1 94.31 70 ASP B C 1
ATOM 2462 O O . ASP B 1 70 ? 9.844 -29.297 -17.719 1 94.31 70 ASP B O 1
ATOM 2466 N N . GLY B 1 71 ? 10.148 -27.844 -16.078 1 95.12 71 GLY B N 1
ATOM 2467 C CA . GLY B 1 71 ? 10.648 -28.875 -15.18 1 95.12 71 GLY B CA 1
ATOM 2468 C C . GLY B 1 71 ? 9.578 -29.438 -14.266 1 95.12 71 GLY B C 1
ATOM 2469 O O . GLY B 1 71 ? 9.789 -30.453 -13.594 1 95.12 71 GLY B O 1
ATOM 2470 N N . VAL B 1 72 ? 8.391 -28.906 -14.258 1 97.38 72 VAL B N 1
ATOM 2471 C CA . VAL B 1 72 ? 7.379 -29.219 -13.25 1 97.38 72 VAL B CA 1
ATOM 2472 C C . VAL B 1 72 ? 6.816 -30.609 -13.492 1 97.38 72 VAL B C 1
ATOM 2474 O O . VAL B 1 72 ? 6.895 -31.484 -12.625 1 97.38 72 VAL B O 1
ATOM 2477 N N . ILE B 1 73 ? 6.297 -30.859 -14.695 1 97.81 73 ILE B N 1
ATOM 2478 C CA . ILE B 1 73 ? 5.605 -32.125 -14.969 1 97.81 73 ILE B CA 1
ATOM 2479 C C . ILE B 1 73 ? 6.598 -33.281 -14.914 1 97.81 73 ILE B C 1
ATOM 2481 O O . ILE B 1 73 ? 6.336 -34.281 -14.266 1 97.81 73 ILE B O 1
ATOM 2485 N N . PRO B 1 74 ? 7.832 -33.094 -15.555 1 97.44 74 PRO B N 1
ATOM 2486 C CA . PRO B 1 74 ? 8.82 -34.188 -15.422 1 97.44 74 PRO B CA 1
ATOM 2487 C C . PRO B 1 74 ? 9.164 -34.5 -13.969 1 97.44 74 PRO B C 1
ATOM 2489 O O . PRO B 1 74 ? 9.305 -35.656 -13.602 1 97.44 74 PRO B O 1
ATOM 2492 N N . TYR B 1 75 ? 9.25 -33.5 -13.156 1 97.31 75 TYR B N 1
ATOM 2493 C CA . TYR B 1 75 ? 9.539 -33.688 -11.742 1 97.31 75 TYR B CA 1
ATOM 2494 C C . TYR B 1 75 ? 8.414 -34.469 -11.055 1 97.31 75 TYR B C 1
ATOM 2496 O O . TYR B 1 75 ? 8.672 -35.438 -10.312 1 97.31 75 TYR B O 1
ATOM 2504 N N . VAL B 1 76 ? 7.188 -34.094 -11.289 1 98.31 76 VAL B N 1
ATOM 2505 C CA . VAL B 1 76 ? 6.035 -34.719 -10.672 1 98.31 76 VAL B CA 1
ATOM 2506 C C . VAL B 1 76 ? 5.965 -36.188 -11.102 1 98.31 76 VAL B C 1
ATOM 2508 O O . VAL B 1 76 ? 5.707 -37.062 -10.281 1 98.31 76 VAL B O 1
ATOM 2511 N N . GLN B 1 77 ? 6.285 -36.438 -12.359 1 98 77 GLN B N 1
ATOM 2512 C CA . GLN B 1 77 ? 6.203 -37.781 -12.906 1 98 77 GLN B CA 1
ATOM 2513 C C . GLN B 1 77 ? 7.316 -38.656 -12.344 1 98 77 GLN B C 1
ATOM 2515 O O . GLN B 1 77 ? 7.203 -39.906 -12.359 1 98 77 GLN B O 1
ATOM 2520 N N . SER B 1 78 ? 8.344 -38.031 -11.883 1 97.25 78 SER B N 1
ATOM 2521 C CA . SER B 1 78 ? 9.516 -38.781 -11.422 1 97.25 78 SER B CA 1
ATOM 2522 C C . SER B 1 78 ? 9.328 -39.25 -9.984 1 97.25 78 SER B C 1
ATOM 2524 O O . SER B 1 78 ? 10.172 -39.969 -9.453 1 97.25 78 SER B O 1
ATOM 2526 N N . LYS B 1 79 ? 8.297 -38.875 -9.344 1 97.44 79 LYS B N 1
ATOM 2527 C CA . LYS B 1 79 ? 8.039 -39.219 -7.945 1 97.44 79 LYS B CA 1
ATOM 2528 C C . LYS B 1 79 ? 6.773 -40.062 -7.805 1 97.44 79 LYS B C 1
ATOM 2530 O O . LYS B 1 79 ? 5.949 -40.094 -8.727 1 97.44 79 LYS B O 1
ATOM 2535 N N . THR B 1 80 ? 6.672 -40.781 -6.707 1 97.44 80 THR B N 1
ATOM 2536 C CA . THR B 1 80 ? 5.438 -41.438 -6.281 1 97.44 80 THR B CA 1
ATOM 2537 C C . THR B 1 80 ? 4.762 -40.625 -5.176 1 97.44 80 THR B C 1
AT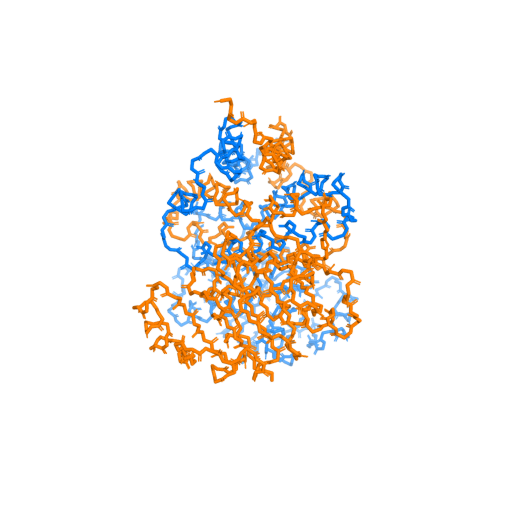OM 2539 O O . THR B 1 80 ? 5.387 -40.312 -4.164 1 97.44 80 THR B O 1
ATOM 2542 N N . TRP B 1 81 ? 3.529 -40.281 -5.383 1 97.81 81 TRP B N 1
ATOM 2543 C CA . TRP B 1 81 ? 2.826 -39.344 -4.5 1 97.81 81 TRP B CA 1
ATOM 2544 C C . TRP B 1 81 ? 1.724 -40.062 -3.727 1 97.81 81 TRP B C 1
ATOM 2546 O O . TRP B 1 81 ? 1.004 -40.906 -4.289 1 97.81 81 TRP B O 1
ATOM 2556 N N . SER B 1 82 ? 1.553 -39.688 -2.4 1 96.56 82 SER B N 1
ATOM 2557 C CA . SER B 1 82 ? 0.488 -40.312 -1.623 1 96.56 82 SER B CA 1
ATOM 2558 C C . SER B 1 82 ? -0.157 -39.312 -0.665 1 96.56 82 SER B C 1
ATOM 2560 O O . SER B 1 82 ? -1.347 -39.406 -0.36 1 96.56 82 SER B O 1
ATOM 2562 N N . THR B 1 83 ? 0.554 -38.219 -0.229 1 91.88 83 THR B N 1
ATOM 2563 C CA . THR B 1 83 ? 0.055 -37.531 0.951 1 91.88 83 THR B CA 1
ATOM 2564 C C . THR B 1 83 ? -0.01 -36.031 0.704 1 91.88 83 THR B C 1
ATOM 2566 O O . THR B 1 83 ? -0.984 -35.375 1.079 1 91.88 83 THR B O 1
ATOM 2569 N N . PRO B 1 84 ? 0.912 -35.469 0.07 1 97 84 PRO B N 1
ATOM 2570 C CA . PRO B 1 84 ? 1.035 -34 0.126 1 97 84 PRO B CA 1
ATOM 2571 C C . PRO B 1 84 ? 0.033 -33.281 -0.779 1 97 84 PRO B C 1
ATOM 2573 O O . PRO B 1 84 ? -0.414 -33.844 -1.779 1 97 84 PRO B O 1
ATOM 2576 N N . LEU B 1 85 ? -0.343 -32.125 -0.354 1 97.75 85 LEU B N 1
ATOM 2577 C CA . LEU B 1 85 ? -0.943 -31.188 -1.279 1 97.75 85 LEU B CA 1
ATOM 2578 C C . LEU B 1 85 ? 0.107 -30.594 -2.221 1 97.75 85 LEU B C 1
ATOM 2580 O O . LEU B 1 85 ? 1.155 -30.125 -1.771 1 97.75 85 LEU B O 1
ATOM 2584 N N . LEU B 1 86 ? -0.177 -30.688 -3.518 1 98.69 86 LEU B N 1
ATOM 2585 C CA . LEU B 1 86 ? 0.75 -30.141 -4.5 1 98.69 86 LEU B CA 1
ATOM 2586 C C . LEU B 1 86 ? 0.348 -28.719 -4.895 1 98.69 86 LEU B C 1
ATOM 2588 O O . LEU B 1 86 ? -0.805 -28.484 -5.258 1 98.69 86 LEU B O 1
ATOM 2592 N N . VAL B 1 87 ? 1.308 -27.766 -4.746 1 98.69 87 VAL B N 1
ATOM 2593 C CA . VAL B 1 87 ? 1.099 -26.375 -5.141 1 98.69 87 VAL B CA 1
ATOM 2594 C C . VAL B 1 87 ? 2.176 -25.953 -6.137 1 98.69 87 VAL B C 1
ATOM 2596 O O . VAL B 1 87 ? 3.371 -26.016 -5.832 1 98.69 87 VAL B O 1
ATOM 2599 N N . SER B 1 88 ? 1.807 -25.562 -7.285 1 98.5 88 SER B N 1
ATOM 2600 C CA . SER B 1 88 ? 2.775 -25.062 -8.258 1 98.5 88 SER B CA 1
ATOM 2601 C C . SER B 1 88 ? 2.736 -23.547 -8.336 1 98.5 88 SER B C 1
ATOM 2603 O O . SER B 1 88 ? 1.659 -22.953 -8.422 1 98.5 88 SER B O 1
ATOM 2605 N N . VAL B 1 89 ? 3.932 -22.906 -8.312 1 97.56 89 VAL B N 1
ATOM 2606 C CA . VAL B 1 89 ? 3.994 -21.469 -8.5 1 97.56 89 VAL B CA 1
ATOM 2607 C C . VAL B 1 89 ? 4.66 -21.141 -9.836 1 97.56 89 VAL B C 1
ATOM 2609 O O . VAL B 1 89 ? 5.074 -20.016 -10.078 1 97.56 89 VAL B O 1
ATOM 2612 N N . ALA B 1 90 ? 4.805 -22.219 -10.648 1 94.12 90 ALA B N 1
ATOM 2613 C CA . ALA B 1 90 ? 5.355 -22.031 -11.984 1 94.12 90 ALA B CA 1
ATOM 2614 C C . ALA B 1 90 ? 4.293 -21.531 -12.953 1 94.12 90 ALA B C 1
ATOM 2616 O O . ALA B 1 90 ? 3.133 -21.938 -12.891 1 94.12 90 ALA B O 1
ATOM 2617 N N . ALA B 1 91 ? 4.738 -20.656 -13.852 1 86.69 91 ALA B N 1
ATOM 2618 C CA . ALA B 1 91 ? 3.824 -20.094 -14.844 1 86.69 91 ALA B CA 1
ATOM 2619 C C . ALA B 1 91 ? 3.463 -21.141 -15.898 1 86.69 91 ALA B C 1
ATOM 2621 O O . ALA B 1 91 ? 4.199 -22.109 -16.109 1 86.69 91 ALA B O 1
ATOM 2622 N N . HIS B 1 92 ? 2.27 -20.969 -16.5 1 86.69 92 HIS B N 1
ATOM 2623 C CA . HIS B 1 92 ? 1.812 -21.688 -17.688 1 86.69 92 HIS B CA 1
ATOM 2624 C C . HIS B 1 92 ? 1.588 -23.172 -17.391 1 86.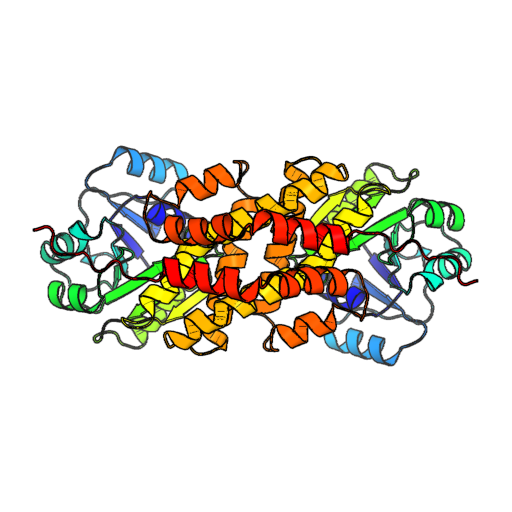69 92 HIS B C 1
ATOM 2626 O O . HIS B 1 92 ? 1.854 -24.031 -18.234 1 86.69 92 HIS B O 1
ATOM 2632 N N . ILE B 1 93 ? 1.389 -23.547 -16.172 1 93.56 93 ILE B N 1
ATOM 2633 C CA . ILE B 1 93 ? 1.026 -24.891 -15.75 1 93.56 93 ILE B CA 1
ATOM 2634 C C . ILE B 1 93 ? -0.415 -24.906 -15.242 1 93.56 93 ILE B C 1
ATOM 2636 O O . ILE B 1 93 ? -0.827 -24.016 -14.5 1 93.56 93 ILE B O 1
ATOM 2640 N N . GLU B 1 94 ? -1.119 -25.844 -15.703 1 96.75 94 GLU B N 1
ATOM 2641 C CA . GLU B 1 94 ? -2.48 -26.016 -15.203 1 96.75 94 GLU B CA 1
ATOM 2642 C C . GLU B 1 94 ? -2.535 -27.062 -14.094 1 96.75 94 GLU B C 1
ATOM 2644 O O . GLU B 1 94 ? -1.849 -28.094 -14.172 1 96.75 94 GLU B O 1
ATOM 2649 N N . PRO B 1 95 ? -3.326 -26.75 -13.102 1 98.25 95 PRO B N 1
ATOM 2650 C CA . PRO B 1 95 ? -3.375 -27.703 -12 1 98.25 95 PRO B CA 1
ATOM 2651 C C . PRO B 1 95 ? -3.818 -29.094 -12.445 1 98.25 95 PRO B C 1
ATOM 2653 O O . PRO B 1 95 ? -3.381 -30.109 -11.883 1 98.25 95 PRO B O 1
ATOM 2656 N N . SER B 1 96 ? -4.684 -29.203 -13.477 1 98.12 96 SER B N 1
ATOM 2657 C CA . SER B 1 96 ? -5.156 -30.5 -13.969 1 98.12 96 SER B CA 1
ATOM 2658 C C . SER B 1 96 ? -4 -31.344 -14.492 1 98.12 96 SER B C 1
ATOM 2660 O O . SER B 1 96 ? -4.027 -32.562 -14.398 1 98.12 96 SER B O 1
ATOM 2662 N N . GLU B 1 97 ? -2.957 -30.703 -15.047 1 98 97 GLU B N 1
ATOM 2663 C CA . GLU B 1 97 ? -1.775 -31.406 -15.539 1 98 97 GLU B CA 1
ATOM 2664 C C . GLU B 1 97 ? -1.009 -32.062 -14.391 1 98 97 GLU B C 1
ATOM 2666 O O . GLU B 1 97 ? -0.522 -33.188 -14.523 1 98 97 GLU B O 1
ATOM 2671 N N . ILE B 1 98 ? -0.946 -31.375 -13.328 1 98.56 98 ILE B N 1
ATOM 2672 C CA . ILE B 1 98 ? -0.249 -31.875 -12.148 1 98.56 98 ILE B CA 1
ATOM 2673 C C . ILE B 1 98 ? -1.043 -33.031 -11.523 1 98.56 98 ILE B C 1
ATOM 2675 O O . ILE B 1 98 ? -0.469 -34.031 -11.125 1 98.56 98 ILE B O 1
ATOM 2679 N N . GLU B 1 99 ? -2.352 -32.875 -11.492 1 98.31 99 GLU B N 1
ATOM 2680 C CA . GLU B 1 99 ? -3.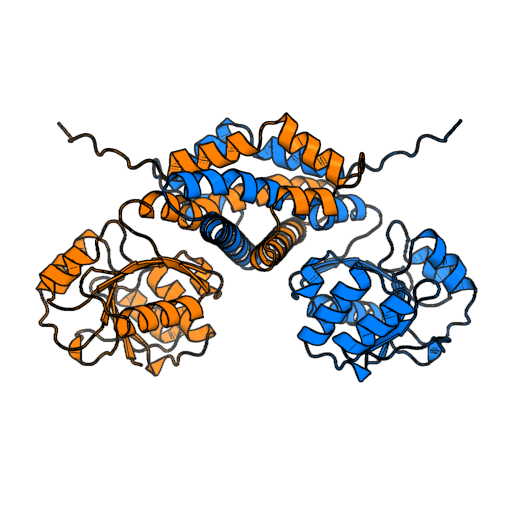213 -33.906 -10.953 1 98.31 99 GLU B CA 1
ATOM 2681 C C . GLU B 1 99 ? -3.109 -35.188 -11.773 1 98.31 99 GLU B C 1
ATOM 2683 O O . GLU B 1 99 ? -3.049 -36.281 -11.219 1 98.31 99 GLU B O 1
ATOM 2688 N N . GLU B 1 100 ? -3.098 -34.969 -13.062 1 97.94 100 GLU B N 1
ATOM 2689 C CA . GLU B 1 100 ? -2.98 -36.125 -13.953 1 97.94 100 GLU B CA 1
ATOM 2690 C C . GLU B 1 100 ? -1.655 -36.875 -13.742 1 97.94 100 GLU B C 1
ATOM 2692 O O . GLU B 1 100 ? -1.611 -38.094 -13.75 1 97.94 100 GLU B O 1
ATOM 2697 N N . ALA B 1 101 ? -0.632 -36.125 -13.539 1 98 101 ALA B N 1
ATOM 2698 C CA . ALA B 1 101 ? 0.709 -36.688 -13.422 1 98 101 ALA B CA 1
ATOM 2699 C C . ALA B 1 101 ? 0.916 -37.312 -12.047 1 98 101 ALA B C 1
ATOM 2701 O O . ALA B 1 101 ? 1.649 -38.281 -11.914 1 98 101 ALA B O 1
ATOM 2702 N N . SER B 1 102 ? 0.304 -36.812 -11 1 98.06 102 SER B N 1
ATOM 2703 C CA . SER B 1 102 ? 0.61 -37.188 -9.633 1 98.06 102 SER B CA 1
ATOM 2704 C C . SER B 1 102 ? -0.477 -38.094 -9.062 1 98.06 102 SER B C 1
ATOM 2706 O O . SER B 1 102 ? -0.228 -38.875 -8.125 1 98.06 102 SER B O 1
ATOM 2708 N N . GLY B 1 103 ? -1.712 -37.906 -9.539 1 97.56 103 GLY B N 1
ATOM 2709 C CA . GLY B 1 103 ? -2.855 -38.594 -8.953 1 97.56 103 GLY B CA 1
ATOM 2710 C C . GLY B 1 103 ? -3.359 -37.906 -7.684 1 97.56 103 GLY B C 1
ATOM 2711 O O . GLY B 1 103 ? -4.238 -38.438 -7.004 1 97.56 103 GLY B O 1
ATOM 2712 N N . LEU B 1 104 ? -2.844 -36.781 -7.348 1 97.88 104 LEU B N 1
ATOM 2713 C CA . LEU B 1 104 ? -3.227 -36.031 -6.152 1 97.88 104 LEU B CA 1
ATOM 2714 C C . LEU B 1 104 ? -3.812 -34.656 -6.523 1 97.88 104 LEU B C 1
ATOM 2716 O O . LEU B 1 104 ? -3.553 -34.156 -7.613 1 97.88 104 LEU B O 1
ATOM 2720 N N . PRO B 1 105 ? -4.672 -34.094 -5.605 1 97.5 105 PRO B N 1
ATOM 2721 C CA . PRO B 1 105 ? -5.145 -32.75 -5.848 1 97.5 105 PRO B CA 1
ATOM 2722 C C . PRO B 1 105 ? -4.004 -31.734 -5.973 1 97.5 105 PRO B C 1
ATOM 2724 O O . PRO B 1 105 ? -2.963 -31.891 -5.328 1 97.5 105 PRO B O 1
ATOM 2727 N N . ALA B 1 106 ? -4.188 -30.766 -6.809 1 98.62 106 ALA B N 1
ATOM 2728 C CA . ALA B 1 106 ? -3.146 -29.781 -7.055 1 98.62 106 ALA B CA 1
ATOM 2729 C C . ALA B 1 106 ? -3.746 -28.375 -7.188 1 98.62 106 ALA B C 1
ATOM 2731 O O . ALA B 1 106 ? -4.91 -28.219 -7.57 1 98.62 106 ALA B O 1
ATOM 2732 N N . VAL B 1 107 ? -2.98 -27.406 -6.82 1 98.69 107 VAL B N 1
ATOM 2733 C CA . VAL B 1 107 ? -3.32 -26 -6.934 1 98.69 107 VAL B CA 1
ATOM 2734 C C . VAL B 1 107 ? -2.195 -25.25 -7.648 1 98.69 107 VAL B C 1
ATOM 2736 O O . VAL B 1 107 ? -1.016 -25.5 -7.398 1 98.69 107 VAL B O 1
ATOM 2739 N N . CYS B 1 108 ? -2.531 -24.453 -8.555 1 98.44 108 CYS B N 1
ATOM 2740 C CA . CYS B 1 108 ? -1.571 -23.5 -9.094 1 98.44 108 CYS B CA 1
ATOM 2741 C C . CYS B 1 108 ? -1.734 -22.125 -8.43 1 98.44 108 CYS B C 1
ATOM 2743 O O . CYS B 1 108 ? -2.838 -21.578 -8.391 1 98.44 108 CYS B O 1
ATOM 2745 N N . ALA B 1 109 ? -0.665 -21.672 -7.816 1 98.25 109 ALA B N 1
ATOM 2746 C CA . ALA B 1 109 ? -0.625 -20.359 -7.172 1 98.25 109 ALA B CA 1
ATOM 2747 C C . ALA B 1 109 ? 0.279 -19.391 -7.934 1 98.25 109 ALA B C 1
ATOM 2749 O O . ALA B 1 109 ? 1.412 -19.734 -8.281 1 98.25 109 ALA B O 1
ATOM 2750 N N . MET B 1 110 ? -0.26 -18.25 -8.258 1 97.19 110 MET B N 1
ATOM 2751 C CA . MET B 1 110 ? 0.519 -17.219 -8.945 1 97.19 110 MET B CA 1
ATOM 2752 C C . MET B 1 110 ? 0.73 -16.016 -8.039 1 97.19 110 MET B C 1
ATOM 2754 O O . MET B 1 110 ? -0.007 -15.023 -8.133 1 97.19 110 MET B O 1
ATOM 2758 N N . PRO B 1 111 ? 1.74 -16.078 -7.215 1 97.56 111 PRO B N 1
ATOM 2759 C CA . PRO B 1 111 ? 2.059 -14.945 -6.348 1 97.56 111 PRO B CA 1
ATOM 2760 C C . PRO B 1 111 ? 2.867 -13.867 -7.059 1 97.56 111 PRO B C 1
ATOM 2762 O O . PRO B 1 111 ? 3.279 -14.055 -8.203 1 97.56 111 PRO B O 1
ATOM 2765 N N . ASN B 1 112 ? 2.938 -12.711 -6.453 1 95.38 112 ASN B N 1
ATOM 2766 C CA . ASN B 1 112 ? 3.867 -11.672 -6.883 1 95.38 112 ASN B CA 1
ATOM 2767 C C . ASN B 1 112 ? 4.898 -11.359 -5.801 1 95.38 112 ASN B C 1
ATOM 2769 O O . ASN B 1 112 ? 4.785 -11.844 -4.672 1 95.38 112 ASN B O 1
ATOM 2773 N N . THR B 1 113 ? 5.883 -10.727 -6.047 1 93.69 113 THR B N 1
ATOM 2774 C CA . THR B 1 113 ? 7.094 -10.633 -5.238 1 93.69 113 THR B CA 1
ATOM 2775 C C . THR B 1 113 ? 6.805 -9.938 -3.91 1 93.69 113 THR B C 1
ATOM 2777 O O . THR B 1 113 ? 7.492 -10.18 -2.916 1 93.69 113 THR B O 1
ATOM 2780 N N . PRO B 1 114 ? 5.801 -9.133 -3.799 1 97.31 114 PRO B N 1
ATOM 2781 C CA . PRO B 1 114 ? 5.566 -8.477 -2.51 1 97.31 114 PRO B CA 1
ATOM 2782 C C . PRO B 1 114 ? 5.164 -9.461 -1.414 1 97.31 114 PRO B C 1
ATOM 2784 O O . PRO B 1 114 ? 5.012 -9.07 -0.254 1 97.31 114 PRO B O 1
ATOM 2787 N N . VAL B 1 115 ? 5.035 -10.758 -1.772 1 97.94 115 VAL B N 1
ATOM 2788 C CA . VAL B 1 115 ? 4.785 -11.789 -0.765 1 97.94 115 VAL B CA 1
ATOM 2789 C C . VAL B 1 115 ? 5.906 -11.773 0.274 1 97.94 115 VAL B C 1
ATOM 2791 O O . VAL B 1 115 ? 5.688 -12.125 1.437 1 97.94 115 VAL B O 1
ATOM 2794 N N . ALA B 1 116 ? 7.082 -11.312 -0.11 1 96.88 116 ALA B N 1
ATOM 2795 C CA . ALA B 1 116 ? 8.227 -11.234 0.79 1 96.88 116 ALA B CA 1
ATOM 2796 C C . ALA B 1 116 ? 7.938 -10.32 1.976 1 96.88 116 ALA B C 1
ATOM 2798 O O . ALA B 1 116 ? 8.547 -10.461 3.041 1 96.88 116 ALA B O 1
ATOM 2799 N N . TYR B 1 117 ? 6.984 -9.398 1.803 1 96.81 117 TYR B N 1
ATOM 2800 C CA . TYR B 1 117 ? 6.629 -8.422 2.826 1 96.81 117 TYR B CA 1
ATOM 2801 C C . TYR B 1 117 ? 5.184 -8.609 3.277 1 96.81 117 TYR B C 1
ATOM 2803 O O . TYR B 1 117 ? 4.551 -7.672 3.762 1 96.81 117 TYR B O 1
ATOM 2811 N N . ARG B 1 118 ? 4.695 -9.75 2.967 1 97.75 118 ARG B N 1
ATOM 2812 C CA . ARG B 1 118 ? 3.338 -10.141 3.336 1 97.75 118 ARG B CA 1
ATOM 2813 C C . ARG B 1 118 ? 2.309 -9.195 2.725 1 97.75 118 ARG B C 1
ATOM 2815 O O . ARG B 1 118 ? 1.278 -8.906 3.336 1 97.75 118 ARG B O 1
ATOM 2822 N N . SER B 1 119 ? 2.656 -8.617 1.631 1 97.88 119 SER B N 1
ATOM 2823 C CA . SER B 1 119 ? 1.779 -7.715 0.897 1 97.88 119 SER B CA 1
ATOM 2824 C C . SER B 1 119 ? 1.518 -8.219 -0.517 1 97.88 119 SER B C 1
ATOM 2826 O O . SER B 1 119 ? 1.331 -7.426 -1.441 1 97.88 119 SER B O 1
ATOM 2828 N N . GLY B 1 120 ? 1.57 -9.492 -0.649 1 98.19 120 GLY B N 1
ATOM 2829 C CA . GLY B 1 120 ? 1.428 -10.117 -1.954 1 98.19 120 GLY B CA 1
ATOM 2830 C C . GLY B 1 120 ? -0.016 -10.234 -2.406 1 98.19 120 GLY B C 1
ATOM 2831 O O . GLY B 1 120 ? -0.938 -10.016 -1.617 1 98.19 120 GLY B O 1
ATOM 2832 N N . MET B 1 121 ? -0.223 -10.445 -3.66 1 98.75 121 MET B N 1
ATOM 2833 C CA . MET B 1 121 ? -1.456 -10.883 -4.309 1 98.75 121 MET B CA 1
ATOM 2834 C C . MET B 1 121 ? -1.252 -12.203 -5.039 1 98.75 121 MET B C 1
ATOM 2836 O O . MET B 1 121 ? -0.423 -12.297 -5.949 1 98.75 121 MET B O 1
ATOM 2840 N N . THR B 1 122 ? -1.979 -13.234 -4.602 1 98.69 122 THR B N 1
ATOM 2841 C CA . THR B 1 122 ? -1.784 -14.562 -5.172 1 98.69 122 THR B CA 1
ATOM 2842 C C . THR B 1 122 ? -3.064 -15.055 -5.832 1 98.69 122 THR B C 1
ATOM 2844 O O . THR B 1 122 ? -4.129 -15.078 -5.207 1 98.69 122 THR B O 1
ATOM 2847 N N . GLY B 1 123 ? -2.975 -15.352 -7.102 1 98.56 123 GLY B N 1
ATOM 2848 C CA . GLY B 1 123 ? -4.059 -16.047 -7.777 1 98.56 123 GLY B CA 1
ATOM 2849 C C . GLY B 1 123 ? -4.027 -17.547 -7.566 1 98.56 123 GLY B C 1
ATOM 2850 O O . GLY B 1 123 ? -3.004 -18.188 -7.801 1 98.56 123 GLY B O 1
ATOM 2851 N N . LEU B 1 124 ? -5.113 -18.141 -7.09 1 98.75 124 LEU B N 1
ATOM 2852 C CA . LEU B 1 124 ? -5.215 -19.578 -6.852 1 98.75 124 LEU B CA 1
ATOM 2853 C C . LEU B 1 124 ? -6.105 -20.234 -7.898 1 98.75 124 LEU B C 1
ATOM 2855 O O . LEU B 1 124 ? -7.262 -19.859 -8.062 1 98.75 124 LEU B O 1
ATOM 2859 N N . TRP B 1 125 ? -5.555 -21.125 -8.633 1 98.5 125 TRP B N 1
ATOM 2860 C CA . TRP B 1 125 ? -6.27 -21.969 -9.586 1 98.5 125 TRP B CA 1
ATOM 2861 C C . TRP B 1 125 ? -6.352 -23.406 -9.094 1 98.5 125 TRP B C 1
ATOM 2863 O O . TRP B 1 125 ? -5.367 -24.156 -9.164 1 98.5 125 TRP B O 1
ATOM 2873 N N . PHE B 1 126 ? -7.523 -23.828 -8.594 1 98.62 126 PHE B N 1
ATOM 2874 C CA . PHE B 1 126 ? -7.719 -25.141 -7.984 1 98.62 126 PHE B CA 1
ATOM 2875 C C . PHE B 1 126 ? -8.023 -26.188 -9.047 1 98.62 126 PHE B C 1
ATOM 2877 O O . PHE B 1 126 ? -8.875 -25.984 -9.914 1 98.62 126 PHE B O 1
ATOM 2884 N N . GLY B 1 127 ? -7.305 -27.297 -8.969 1 98.12 127 GLY B N 1
ATOM 2885 C CA . GLY B 1 127 ? -7.609 -28.406 -9.859 1 98.12 127 GLY B CA 1
ATOM 2886 C C . GLY B 1 127 ? -8.953 -29.047 -9.578 1 98.12 127 GLY B C 1
ATOM 2887 O O . GLY B 1 127 ? -9.523 -28.875 -8.5 1 98.12 127 GLY B O 1
ATOM 2888 N N . PRO B 1 128 ? -9.445 -29.688 -10.562 1 96.94 128 PRO B N 1
ATOM 2889 C CA . PRO B 1 128 ? -10.781 -30.281 -10.422 1 96.94 128 PRO B CA 1
ATOM 2890 C C . PRO B 1 128 ? -10.859 -31.297 -9.297 1 96.94 128 PRO B C 1
ATOM 2892 O O . PRO B 1 128 ? -11.953 -31.609 -8.812 1 96.94 128 PRO B O 1
ATOM 2895 N N . GLU B 1 129 ? -9.758 -31.844 -8.812 1 95.94 129 GLU B N 1
ATOM 2896 C CA . GLU B 1 129 ? -9.766 -32.906 -7.797 1 95.94 129 GLU B CA 1
ATOM 2897 C C . GLU B 1 129 ? -9.656 -32.312 -6.391 1 95.94 129 GLU B C 1
ATOM 2899 O O . GLU B 1 129 ? -9.617 -33.031 -5.406 1 95.94 129 GLU B O 1
ATOM 2904 N N . THR B 1 130 ? -9.617 -31.031 -6.324 1 97.5 130 THR B N 1
ATOM 2905 C CA . THR B 1 130 ? -9.469 -30.406 -5.016 1 97.5 130 THR B CA 1
ATOM 2906 C C . THR B 1 130 ? -10.797 -30.375 -4.27 1 97.5 130 THR B C 1
ATOM 2908 O O . THR B 1 130 ? -11.852 -30.156 -4.875 1 97.5 130 THR B O 1
ATOM 2911 N N . ASP B 1 131 ? -10.719 -30.625 -2.959 1 97.56 131 ASP B N 1
ATOM 2912 C CA . ASP B 1 131 ? -11.891 -30.484 -2.096 1 97.56 131 ASP B CA 1
ATOM 2913 C C . ASP B 1 131 ? -11.773 -29.25 -1.211 1 97.56 131 ASP B C 1
ATOM 2915 O O . ASP B 1 131 ? -10.836 -28.469 -1.355 1 97.56 131 ASP B O 1
ATOM 2919 N N . ASP B 1 132 ? -12.742 -29.078 -0.343 1 97.81 132 ASP B N 1
ATOM 2920 C CA . ASP B 1 132 ? -12.805 -27.875 0.476 1 97.81 132 ASP B CA 1
ATOM 2921 C C . ASP B 1 132 ? -11.609 -27.797 1.42 1 97.81 132 ASP B C 1
ATOM 2923 O O . ASP B 1 132 ? -11.086 -26.703 1.672 1 97.81 132 ASP B O 1
ATOM 2927 N N . THR B 1 133 ? -11.195 -28.906 1.891 1 96.94 133 THR B N 1
ATOM 2928 C CA . THR B 1 133 ? -10.062 -28.938 2.811 1 96.94 133 THR B CA 1
ATOM 2929 C C . THR B 1 133 ? -8.789 -28.453 2.117 1 96.94 133 THR B C 1
ATOM 2931 O O . THR B 1 133 ? -8.047 -27.641 2.668 1 96.94 133 THR B O 1
ATOM 2934 N N . VAL B 1 134 ? -8.594 -28.953 0.917 1 96.38 134 VAL B N 1
ATOM 2935 C CA . VAL B 1 134 ? -7.438 -28.562 0.116 1 96.38 134 VAL B CA 1
ATOM 2936 C C . VAL B 1 134 ? -7.508 -27.078 -0.199 1 96.38 134 VAL B C 1
ATOM 2938 O O . VAL B 1 134 ? -6.523 -26.344 -0.038 1 96.38 134 VAL B O 1
ATOM 2941 N N . ARG B 1 135 ? -8.672 -26.656 -0.598 1 98.19 135 ARG B N 1
ATOM 2942 C CA . ARG B 1 135 ? -8.859 -25.266 -0.974 1 98.19 135 ARG B CA 1
ATOM 2943 C C . ARG B 1 135 ? -8.602 -24.328 0.209 1 98.19 135 ARG B C 1
ATOM 2945 O O . ARG B 1 135 ? -7.914 -23.328 0.07 1 98.19 135 ARG B O 1
ATOM 2952 N N . GLU B 1 136 ? -9.062 -24.688 1.334 1 98.19 136 GLU B N 1
ATOM 2953 C CA . GLU B 1 136 ? -8.875 -23.891 2.543 1 98.19 136 GLU B CA 1
ATOM 2954 C C . GLU B 1 136 ? -7.406 -23.859 2.963 1 98.19 136 GLU B C 1
ATOM 2956 O O . GLU B 1 136 ? -6.895 -22.812 3.371 1 98.19 136 GLU B O 1
ATOM 2961 N N . THR B 1 137 ? -6.773 -25 2.836 1 97.81 137 THR B N 1
ATOM 2962 C CA . THR B 1 137 ? -5.367 -25.094 3.221 1 97.81 137 THR B CA 1
ATOM 2963 C C . THR B 1 137 ? -4.5 -24.203 2.34 1 97.81 137 THR B C 1
ATOM 2965 O O . THR B 1 137 ? -3.688 -23.422 2.844 1 97.81 137 THR B O 1
ATOM 2968 N N . ALA B 1 138 ? -4.711 -24.312 1.062 1 98.31 138 ALA B N 1
ATOM 2969 C CA . ALA B 1 138 ? -3.941 -23.5 0.125 1 98.31 138 ALA B CA 1
ATOM 2970 C C . ALA B 1 138 ? -4.223 -22 0.327 1 98.31 138 ALA B C 1
ATOM 2972 O O . ALA B 1 138 ? -3.297 -21.188 0.358 1 98.31 138 ALA B O 1
ATOM 2973 N N . THR B 1 139 ? -5.484 -21.719 0.481 1 98.69 139 THR B N 1
ATOM 2974 C CA . THR B 1 139 ? -5.883 -20.328 0.675 1 98.69 139 THR B CA 1
ATOM 2975 C C . THR B 1 139 ? -5.238 -19.75 1.932 1 98.69 139 THR B C 1
ATOM 2977 O O . THR B 1 139 ? -4.633 -18.672 1.89 1 98.69 139 THR B O 1
ATOM 2980 N N . ALA B 1 140 ? -5.293 -20.469 3 1 98.44 140 ALA B N 1
ATOM 2981 C CA . ALA B 1 140 ? -4.738 -20.016 4.273 1 98.44 140 ALA B CA 1
ATOM 2982 C C . ALA B 1 140 ? -3.227 -19.844 4.18 1 98.44 140 ALA B C 1
ATOM 2984 O O . ALA B 1 140 ? -2.674 -18.891 4.758 1 98.44 140 ALA B O 1
ATOM 2985 N N . LEU B 1 141 ? -2.592 -20.734 3.48 1 98.31 141 LEU B N 1
ATOM 2986 C CA . LEU B 1 141 ? -1.143 -20.672 3.328 1 98.31 141 LEU B CA 1
ATOM 2987 C C . LEU B 1 141 ? -0.717 -19.375 2.658 1 98.31 141 LEU B C 1
ATOM 2989 O O . LEU B 1 141 ? 0.199 -18.688 3.133 1 98.31 141 LEU B O 1
ATOM 2993 N N . PHE B 1 142 ? -1.432 -18.984 1.598 1 98.69 142 PHE B N 1
ATOM 2994 C CA . PHE B 1 142 ? -1.013 -17.828 0.824 1 98.69 142 PHE B CA 1
ATOM 2995 C C . PHE B 1 142 ? -1.566 -16.547 1.434 1 98.69 142 PHE B C 1
ATOM 2997 O O . PHE B 1 142 ? -1.019 -15.453 1.217 1 98.69 142 PHE B O 1
ATOM 3004 N N . GLU B 1 143 ? -2.639 -16.609 2.213 1 98.5 143 GLU B N 1
ATOM 3005 C CA . GLU B 1 143 ? -3.174 -15.438 2.902 1 98.5 143 GLU B CA 1
ATOM 3006 C C . GLU B 1 143 ? -2.248 -14.992 4.027 1 98.5 143 GLU B C 1
ATOM 3008 O O . GLU B 1 143 ? -2.373 -13.875 4.531 1 98.5 143 GLU B O 1
ATOM 3013 N N . ARG B 1 144 ? -1.288 -15.859 4.422 1 98.25 144 ARG B N 1
ATOM 3014 C CA . ARG B 1 144 ? -0.274 -15.461 5.395 1 98.25 144 ARG B CA 1
ATOM 3015 C C . ARG B 1 144 ? 0.645 -14.391 4.824 1 98.25 144 ARG B C 1
ATOM 3017 O O . ARG B 1 144 ? 1.273 -13.641 5.574 1 98.25 144 ARG B O 1
ATOM 3024 N N . VAL B 1 145 ? 0.71 -14.344 3.457 1 98.38 145 VAL B N 1
ATOM 3025 C CA . VAL B 1 145 ? 1.712 -13.469 2.859 1 98.38 145 VAL B CA 1
ATOM 3026 C C . VAL B 1 145 ? 1.032 -12.469 1.925 1 98.38 145 VAL B C 1
ATOM 3028 O O . VAL B 1 145 ? 1.666 -11.93 1.015 1 98.38 145 VAL B O 1
ATOM 3031 N N . GLY B 1 146 ? -0.216 -12.18 2.111 1 98.19 146 GLY B N 1
ATOM 3032 C CA . GLY B 1 146 ? -0.975 -11.227 1.317 1 98.19 146 GLY B CA 1
ATOM 3033 C C . GLY B 1 146 ? -2.438 -11.602 1.172 1 98.19 146 GLY B C 1
ATOM 3034 O O . GLY B 1 146 ? -3.057 -12.094 2.121 1 98.19 146 GLY B O 1
ATOM 3035 N N . ARG B 1 147 ? -3.02 -11.266 0.016 1 98.44 147 ARG B N 1
ATOM 3036 C CA . ARG B 1 147 ? -4.395 -11.617 -0.317 1 98.44 147 ARG B CA 1
ATOM 3037 C C . ARG B 1 147 ? -4.441 -12.625 -1.46 1 98.44 147 ARG B C 1
ATOM 3039 O O . ARG B 1 147 ? -3.451 -12.812 -2.17 1 98.44 147 ARG B O 1
ATOM 3046 N N . THR B 1 148 ? -5.562 -13.305 -1.544 1 98.69 148 THR B N 1
ATOM 3047 C CA . THR B 1 148 ? -5.711 -14.305 -2.6 1 98.69 148 THR B CA 1
ATOM 3048 C C . THR B 1 148 ? -6.984 -14.055 -3.4 1 9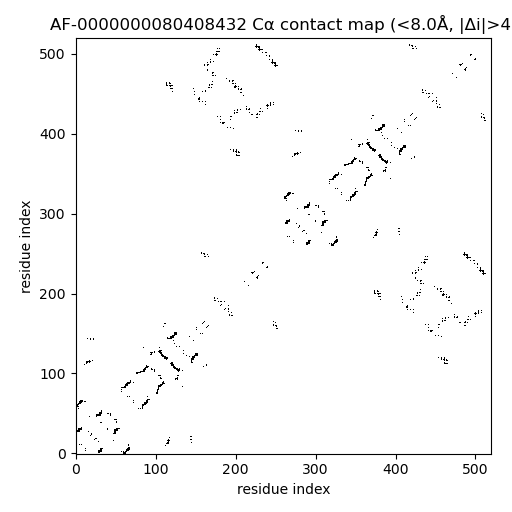8.69 148 THR B C 1
ATOM 3050 O O . THR B 1 148 ? -7.891 -13.352 -2.939 1 98.69 148 THR B O 1
ATOM 3053 N N . ALA B 1 149 ? -6.996 -14.438 -4.582 1 98.69 149 ALA B N 1
ATOM 3054 C CA . ALA B 1 149 ? -8.172 -14.508 -5.441 1 98.69 149 ALA B CA 1
ATOM 3055 C C . ALA B 1 149 ? -8.203 -15.812 -6.227 1 98.69 149 ALA B C 1
ATOM 3057 O O . ALA B 1 149 ? -7.164 -16.297 -6.668 1 98.69 149 ALA B O 1
ATOM 3058 N N . VAL B 1 150 ? -9.352 -16.359 -6.348 1 98.5 150 VAL B N 1
ATOM 3059 C CA . VAL B 1 150 ? -9.484 -17.578 -7.152 1 98.5 150 VAL B CA 1
ATOM 3060 C C . VAL B 1 150 ? -9.445 -17.219 -8.633 1 98.5 150 VAL B C 1
ATOM 3062 O O . VAL B 1 150 ? -10.07 -16.25 -9.062 1 98.5 150 VAL B O 1
ATOM 3065 N N . THR B 1 151 ? -8.68 -17.953 -9.359 1 97.56 151 THR B N 1
ATOM 3066 C CA . THR B 1 151 ? -8.555 -17.766 -10.805 1 97.56 151 THR B CA 1
ATOM 3067 C C . THR B 1 151 ? -8.789 -19.078 -11.539 1 97.56 151 THR B C 1
ATOM 3069 O O . THR B 1 151 ? -9.055 -20.109 -10.914 1 97.56 151 THR B O 1
ATOM 3072 N N . ASP B 1 152 ? -8.836 -18.984 -12.82 1 96.38 152 ASP B N 1
ATOM 3073 C CA . ASP B 1 152 ? -8.992 -20.125 -13.711 1 96.38 152 ASP B CA 1
ATOM 3074 C C . ASP B 1 152 ? -8.344 -19.859 -15.062 1 96.38 152 ASP B C 1
ATOM 3076 O O . ASP B 1 152 ? -7.547 -18.938 -15.203 1 96.38 152 ASP B O 1
ATOM 3080 N N . ALA B 1 153 ? -8.609 -20.766 -15.977 1 94.44 153 ALA B N 1
ATOM 3081 C CA . ALA B 1 153 ? -7.996 -20.656 -17.297 1 94.44 153 ALA B CA 1
ATOM 3082 C C . ALA B 1 153 ? -8.391 -19.359 -17.984 1 94.44 153 ALA B C 1
ATOM 3084 O O . ALA B 1 153 ? -7.578 -18.766 -18.703 1 94.44 153 ALA B O 1
ATOM 3085 N N . LYS B 1 154 ? -9.57 -18.875 -17.734 1 94.94 154 LYS B N 1
ATOM 3086 C CA . LYS B 1 154 ? -10.117 -17.703 -18.391 1 94.94 154 LYS B CA 1
ATOM 3087 C C . LYS B 1 154 ? -9.555 -16.422 -17.797 1 94.94 154 LYS B C 1
ATOM 3089 O O . LYS B 1 154 ? -9.32 -15.438 -18.516 1 94.94 154 LYS B O 1
ATOM 3094 N N . THR B 1 155 ? -9.305 -16.406 -16.531 1 97.19 155 THR B N 1
ATOM 3095 C CA . THR B 1 155 ? -9.008 -15.141 -15.852 1 97.19 155 THR B CA 1
ATOM 3096 C C . THR B 1 155 ? -7.516 -15.031 -15.555 1 97.19 155 THR B C 1
ATOM 3098 O O . THR B 1 155 ? -7.027 -13.953 -15.203 1 97.19 155 THR B O 1
ATOM 3101 N N . MET B 1 156 ? -6.773 -16.078 -15.727 1 95.94 156 MET B N 1
ATOM 3102 C CA . MET B 1 156 ? -5.379 -16.156 -15.305 1 95.94 156 MET B CA 1
ATOM 3103 C C . MET B 1 156 ? -4.547 -15.078 -16 1 95.94 156 MET B C 1
ATOM 3105 O O . MET B 1 156 ? -3.717 -14.422 -15.367 1 95.94 156 MET B O 1
ATOM 3109 N N . SER B 1 157 ? -4.773 -14.883 -17.297 1 95.31 157 SER B N 1
ATOM 3110 C CA . SER B 1 157 ? -3.982 -13.914 -18.047 1 95.31 157 SER B CA 1
ATOM 3111 C C . SER B 1 157 ? -4.188 -12.5 -17.5 1 95.31 157 SER B C 1
ATOM 3113 O O . SER B 1 157 ? -3.223 -11.758 -17.312 1 95.31 157 SER B O 1
ATOM 3115 N N . ALA B 1 158 ? -5.43 -12.148 -17.266 1 97.38 158 ALA B N 1
ATOM 3116 C CA . ALA B 1 158 ? -5.742 -10.836 -16.703 1 97.38 158 ALA B CA 1
ATOM 3117 C C . ALA B 1 158 ? -5.176 -10.688 -15.297 1 97.38 158 ALA B C 1
ATOM 3119 O O . ALA B 1 158 ? -4.672 -9.625 -14.938 1 97.38 158 ALA B O 1
ATOM 3120 N N . PHE B 1 159 ? -5.254 -11.797 -14.539 1 98.19 159 PHE B N 1
ATOM 3121 C CA . PHE B 1 159 ? -4.707 -11.789 -13.188 1 98.19 159 PHE B CA 1
ATOM 3122 C C . PHE B 1 159 ? -3.203 -11.531 -13.211 1 98.19 159 PHE B C 1
ATOM 3124 O O . PHE B 1 159 ? -2.703 -10.68 -12.477 1 98.19 159 PHE B O 1
ATOM 3131 N N . MET B 1 160 ? -2.545 -12.219 -14.047 1 96 160 MET B N 1
ATOM 3132 C CA . MET B 1 160 ? -1.091 -12.094 -14.125 1 96 160 MET B CA 1
ATOM 3133 C C . MET B 1 160 ? -0.685 -10.688 -14.539 1 96 160 MET B C 1
AT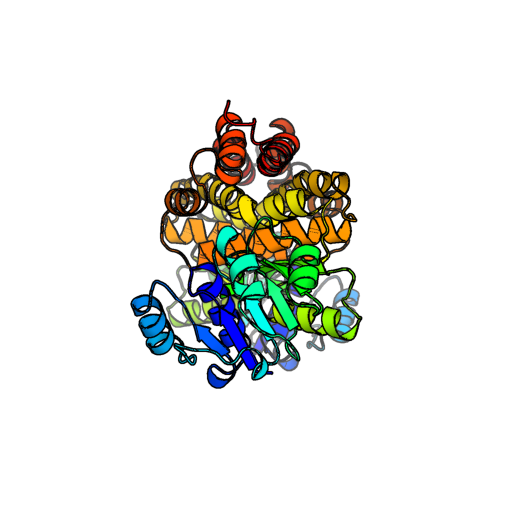OM 3135 O O . MET B 1 160 ? 0.298 -10.141 -14.031 1 96 160 MET B O 1
ATOM 3139 N N . ALA B 1 161 ? -1.414 -10.133 -15.445 1 97.06 161 ALA B N 1
ATOM 3140 C CA . ALA B 1 161 ? -1.142 -8.758 -15.836 1 97.06 161 ALA B CA 1
ATOM 3141 C C . ALA B 1 161 ? -1.341 -7.801 -14.664 1 97.06 161 ALA B C 1
ATOM 3143 O O . ALA B 1 161 ? -0.471 -6.977 -14.375 1 97.06 161 ALA B O 1
ATOM 3144 N N . ALA B 1 162 ? -2.424 -7.953 -13.93 1 98.19 162 ALA B N 1
ATOM 3145 C CA . ALA B 1 162 ? -2.842 -7.012 -12.891 1 98.19 162 ALA B CA 1
ATOM 3146 C C . ALA B 1 162 ? -1.986 -7.164 -11.633 1 98.19 162 ALA B C 1
ATOM 3148 O O . ALA B 1 162 ? -1.74 -6.188 -10.922 1 98.19 162 ALA B O 1
ATOM 3149 N N . ALA B 1 163 ? -1.527 -8.367 -11.328 1 97.38 163 ALA B N 1
ATOM 3150 C CA . ALA B 1 163 ? -0.793 -8.609 -10.094 1 97.38 163 ALA B CA 1
ATOM 3151 C C . ALA B 1 163 ? 0.688 -8.852 -10.375 1 97.38 163 ALA B C 1
ATOM 3153 O O . ALA B 1 163 ? 1.534 -8.617 -9.508 1 97.38 163 ALA B O 1
ATOM 3154 N N . GLY B 1 164 ? 1.013 -9.266 -11.547 1 94.75 164 GLY B N 1
ATOM 3155 C CA . GLY B 1 164 ? 2.389 -9.602 -11.875 1 94.75 164 GLY B CA 1
ATOM 3156 C C . GLY B 1 164 ? 3.113 -8.508 -12.625 1 94.75 164 GLY B C 1
ATOM 3157 O O . GLY B 1 164 ? 4.25 -8.164 -12.297 1 94.75 164 GLY B O 1
ATOM 3158 N N . CYS B 1 165 ? 2.482 -7.914 -13.57 1 95.69 165 CYS B N 1
ATOM 3159 C CA . CYS B 1 165 ? 3.121 -6.926 -14.43 1 95.69 165 CYS B CA 1
ATOM 3160 C C . CYS B 1 165 ? 2.959 -5.523 -13.859 1 95.69 165 CYS B C 1
ATOM 3162 O O . CYS B 1 165 ? 3.82 -4.664 -14.062 1 95.69 165 CYS B O 1
ATOM 3164 N N . SER B 1 166 ? 1.891 -5.309 -13.164 1 95.88 166 SER B N 1
ATOM 3165 C CA . SER B 1 166 ? 1.472 -3.963 -12.789 1 95.88 166 SER B CA 1
ATOM 3166 C C . SER B 1 166 ? 2.479 -3.314 -11.844 1 95.88 166 SER B C 1
ATOM 3168 O O . SER B 1 166 ? 2.564 -2.088 -11.766 1 95.88 166 SER B O 1
ATOM 3170 N N . PRO B 1 167 ? 3.246 -4.066 -11.016 1 97 167 PRO B N 1
ATOM 3171 C CA . PRO B 1 167 ? 4.273 -3.381 -10.227 1 97 167 PRO B CA 1
ATOM 3172 C C . PRO B 1 167 ? 5.133 -2.439 -11.07 1 97 167 PRO B C 1
ATOM 3174 O O . PRO B 1 167 ? 5.43 -1.32 -10.641 1 97 167 PRO B O 1
ATOM 3177 N N . ALA B 1 168 ? 5.496 -2.867 -12.219 1 97.81 168 ALA B N 1
ATOM 3178 C CA . ALA B 1 168 ? 6.273 -2.018 -13.117 1 97.81 168 ALA B CA 1
ATOM 3179 C C . ALA B 1 168 ? 5.516 -0.737 -13.453 1 97.81 168 ALA B C 1
ATOM 3181 O O . ALA B 1 168 ? 6.117 0.329 -13.594 1 97.81 168 ALA B O 1
ATOM 3182 N N . PHE B 1 169 ? 4.152 -0.851 -13.641 1 98.56 169 PHE B N 1
ATOM 3183 C CA . PHE B 1 169 ? 3.318 0.317 -13.906 1 98.56 169 PHE B CA 1
ATOM 3184 C C . PHE B 1 169 ? 3.375 1.293 -12.734 1 98.56 169 PHE B C 1
ATOM 3186 O O . PHE B 1 169 ? 3.557 2.496 -12.93 1 98.56 169 PHE B O 1
ATOM 3193 N N . PHE B 1 170 ? 3.311 0.775 -11.555 1 98.62 170 PHE B N 1
ATOM 3194 C CA . PHE B 1 170 ? 3.287 1.605 -10.352 1 98.62 170 PHE B CA 1
ATOM 3195 C C . PHE B 1 170 ? 4.656 2.223 -10.094 1 98.62 170 PHE B C 1
ATOM 3197 O O . PHE B 1 170 ? 4.754 3.348 -9.602 1 98.62 170 PHE B O 1
ATOM 3204 N N . TYR B 1 171 ? 5.73 1.458 -10.414 1 98.38 171 TYR B N 1
ATOM 3205 C CA . TYR B 1 171 ? 7.059 2.053 -10.352 1 98.38 171 TYR B CA 1
ATOM 3206 C C . TYR B 1 171 ? 7.172 3.25 -11.289 1 98.38 171 TYR B C 1
ATOM 3208 O O . TYR B 1 171 ? 7.707 4.293 -10.906 1 98.38 171 TYR B O 1
ATOM 3216 N N . GLU B 1 172 ? 6.645 3.062 -12.484 1 98.12 172 GLU B N 1
ATOM 3217 C CA . GLU B 1 172 ? 6.648 4.141 -13.469 1 98.12 172 GLU B CA 1
ATOM 3218 C C . GLU B 1 172 ? 5.875 5.355 -12.953 1 98.12 172 GLU B C 1
ATOM 3220 O O . GLU B 1 172 ? 6.324 6.492 -13.117 1 98.12 172 GLU B O 1
ATOM 3225 N N . ILE B 1 173 ? 4.785 5.152 -12.32 1 98.69 173 ILE B N 1
ATOM 3226 C CA . ILE B 1 173 ? 3.918 6.207 -11.805 1 98.69 173 ILE B CA 1
ATOM 3227 C C . ILE B 1 173 ? 4.633 6.961 -10.688 1 98.69 173 ILE B C 1
ATOM 3229 O O . ILE B 1 173 ? 4.711 8.195 -10.711 1 98.69 173 ILE B O 1
ATOM 3233 N N . VAL B 1 174 ? 5.211 6.242 -9.711 1 98.5 174 VAL B N 1
ATOM 3234 C CA . VAL B 1 174 ? 5.922 6.871 -8.602 1 98.5 174 VAL B CA 1
ATOM 3235 C C . VAL B 1 174 ? 7.137 7.629 -9.125 1 98.5 174 VAL B C 1
ATOM 3237 O O . VAL B 1 174 ? 7.395 8.766 -8.719 1 98.5 174 VAL B O 1
ATOM 3240 N N . GLY B 1 175 ? 7.84 6.988 -10.055 1 98.06 175 GLY B N 1
ATOM 3241 C CA . GLY B 1 175 ? 8.984 7.652 -10.664 1 98.06 175 GLY B CA 1
ATOM 3242 C C . GLY B 1 175 ? 8.609 8.938 -11.375 1 98.06 175 GLY B C 1
ATOM 3243 O O . GLY B 1 175 ? 9.398 9.883 -11.414 1 98.06 175 GLY B O 1
ATOM 3244 N N . SER B 1 176 ? 7.441 8.992 -11.945 1 98.19 176 SER B N 1
ATOM 3245 C CA . SER B 1 176 ? 6.961 10.133 -12.719 1 98.19 176 SER B CA 1
ATOM 3246 C C . SER B 1 176 ? 6.551 11.289 -11.805 1 98.19 176 SER B C 1
ATOM 3248 O O . SER B 1 176 ? 6.629 12.453 -12.195 1 98.19 176 SER B O 1
ATOM 3250 N N . MET B 1 177 ? 6.164 11.008 -10.586 1 98.44 177 MET B N 1
ATOM 3251 C CA . MET B 1 177 ? 5.668 12.008 -9.648 1 98.44 177 MET B CA 1
ATOM 3252 C C . MET B 1 177 ? 6.797 12.555 -8.781 1 98.44 177 MET B C 1
ATOM 3254 O O . MET B 1 177 ? 6.73 13.688 -8.305 1 98.44 177 MET B O 1
ATOM 3258 N N . THR B 1 178 ? 7.844 11.758 -8.625 1 98.25 178 THR B N 1
ATOM 3259 C CA . THR B 1 178 ? 8.938 12.047 -7.703 1 98.25 178 THR B CA 1
ATOM 3260 C C . THR B 1 178 ? 9.617 13.359 -8.062 1 98.25 178 THR B C 1
ATOM 3262 O O . THR B 1 178 ? 9.891 14.188 -7.191 1 98.25 178 THR B O 1
ATOM 3265 N N . PRO B 1 179 ? 9.82 13.703 -9.383 1 98 179 PRO B N 1
ATOM 3266 C CA . PRO B 1 179 ? 10.508 14.945 -9.75 1 98 179 PRO B CA 1
ATOM 3267 C C . PRO B 1 179 ? 9.742 16.188 -9.32 1 98 179 PRO B C 1
ATOM 3269 O O . PRO B 1 179 ? 10.352 17.219 -9.016 1 98 179 PRO B O 1
ATOM 3272 N N . VAL B 1 180 ? 8.422 16.109 -9.25 1 98.31 180 VAL B N 1
ATOM 3273 C CA . VAL B 1 180 ? 7.629 17.25 -8.805 1 98.31 180 VAL B CA 1
ATOM 3274 C C . VAL B 1 180 ? 8 17.609 -7.367 1 98.31 180 VAL B C 1
ATOM 3276 O O . VAL B 1 180 ? 8.07 18.797 -7.016 1 98.31 180 VAL B O 1
ATOM 3279 N N . LEU B 1 181 ? 8.281 16.609 -6.555 1 98.56 181 LEU B N 1
ATOM 3280 C CA . LEU B 1 181 ? 8.641 16.828 -5.16 1 98.56 181 LEU B CA 1
ATOM 3281 C C . LEU B 1 181 ? 10.102 17.266 -5.035 1 98.56 181 LEU B C 1
ATOM 3283 O O . LEU B 1 181 ? 10.43 18.125 -4.211 1 98.56 181 LEU B O 1
ATOM 3287 N N . THR B 1 182 ? 10.992 16.672 -5.863 1 98.31 182 THR B N 1
ATOM 3288 C CA . THR B 1 182 ? 12.391 17.078 -5.797 1 98.31 182 THR B CA 1
ATOM 3289 C C . THR B 1 182 ? 12.555 18.516 -6.293 1 98.31 182 THR B C 1
ATOM 3291 O O . THR B 1 182 ? 13.375 19.266 -5.766 1 98.31 182 THR B O 1
ATOM 3294 N N . ASP B 1 183 ? 11.773 18.891 -7.293 1 97.94 183 ASP B N 1
ATOM 3295 C CA . ASP B 1 183 ? 11.773 20.266 -7.785 1 97.94 183 ASP B CA 1
ATOM 3296 C C . ASP B 1 183 ? 11.344 21.234 -6.691 1 97.94 183 ASP B C 1
ATOM 3298 O O . ASP B 1 183 ? 11.789 22.391 -6.668 1 97.94 183 ASP B O 1
ATOM 3302 N N . ALA B 1 184 ? 10.492 20.781 -5.82 1 97 184 ALA B N 1
ATOM 3303 C CA . ALA B 1 184 ? 9.984 21.625 -4.738 1 97 184 ALA B CA 1
ATOM 3304 C C . ALA B 1 184 ? 11.008 21.734 -3.607 1 97 184 ALA B C 1
ATOM 3306 O O . ALA B 1 184 ? 10.906 22.625 -2.76 1 97 184 ALA B O 1
ATOM 3307 N N . GLY B 1 185 ? 11.922 20.719 -3.521 1 98.06 185 GLY B N 1
ATOM 3308 C CA . GLY B 1 185 ? 12.977 20.875 -2.533 1 98.06 185 GLY B CA 1
ATOM 3309 C C . GLY B 1 185 ? 13.242 19.625 -1.736 1 98.06 185 GLY B C 1
ATOM 3310 O O . GLY B 1 185 ? 14.188 19.562 -0.95 1 98.06 185 GLY B O 1
ATOM 3311 N N . PHE B 1 186 ? 12.484 18.578 -1.866 1 98.31 186 PHE B N 1
ATOM 3312 C CA . PHE B 1 186 ? 12.742 17.312 -1.186 1 98.31 186 PHE B CA 1
ATOM 3313 C C . PHE B 1 186 ? 13.93 16.594 -1.816 1 98.31 186 PHE B C 1
ATOM 3315 O O . PHE B 1 186 ? 14.148 16.703 -3.025 1 98.31 186 PHE B O 1
ATOM 3322 N N . ASP B 1 187 ? 14.664 15.875 -0.999 1 97.69 187 ASP B N 1
ATOM 3323 C CA . ASP B 1 187 ? 15.633 14.953 -1.593 1 97.69 187 ASP B CA 1
ATOM 3324 C C . ASP B 1 187 ? 14.922 13.766 -2.25 1 97.69 187 ASP B C 1
ATOM 3326 O O . ASP B 1 187 ? 13.766 13.484 -1.947 1 97.69 187 ASP B O 1
ATOM 3330 N N . GLU B 1 188 ? 15.609 13.094 -3.113 1 97.12 188 GLU B N 1
ATOM 3331 C CA . GLU B 1 188 ? 15.023 12.062 -3.957 1 97.12 188 GLU B CA 1
ATOM 3332 C C . GLU B 1 188 ? 14.438 10.93 -3.117 1 97.12 188 GLU B C 1
ATOM 3334 O O . GLU B 1 188 ? 13.32 10.469 -3.375 1 97.12 188 GLU B O 1
ATOM 3339 N N . ALA B 1 189 ? 15.156 10.453 -2.141 1 97.5 189 ALA B N 1
ATOM 3340 C CA . ALA B 1 189 ? 14.711 9.352 -1.294 1 97.5 189 ALA B CA 1
ATOM 3341 C C . ALA B 1 189 ? 13.43 9.711 -0.557 1 97.5 189 ALA B C 1
ATOM 3343 O O . ALA B 1 189 ? 12.477 8.922 -0.527 1 97.5 189 ALA B O 1
ATOM 3344 N N . THR B 1 190 ? 13.352 10.906 0.016 1 98.06 190 THR B N 1
ATOM 3345 C CA . THR B 1 190 ? 12.164 11.383 0.727 1 98.06 190 THR B CA 1
ATOM 3346 C C . THR B 1 190 ? 10.992 11.555 -0.232 1 98.06 190 THR B C 1
ATOM 3348 O O . THR B 1 190 ? 9.867 11.156 0.08 1 98.06 190 THR B O 1
ATOM 3351 N N . ALA B 1 191 ? 11.289 12.133 -1.406 1 98.5 191 ALA B N 1
ATOM 3352 C CA . ALA B 1 191 ? 10.258 12.328 -2.42 1 98.5 191 ALA B CA 1
ATOM 3353 C C . ALA B 1 191 ? 9.609 11.008 -2.814 1 98.5 191 ALA B C 1
ATOM 3355 O O . ALA B 1 191 ? 8.383 10.891 -2.828 1 98.5 191 ALA B O 1
ATOM 3356 N N . ARG B 1 192 ? 10.422 10.031 -3.08 1 98.19 192 ARG B N 1
ATOM 3357 C CA . ARG B 1 192 ? 9.922 8.711 -3.441 1 98.19 192 ARG B CA 1
ATOM 3358 C C . ARG B 1 192 ? 9.094 8.109 -2.309 1 98.19 192 ARG B C 1
ATOM 3360 O O . ARG B 1 192 ? 8.023 7.547 -2.547 1 98.19 192 ARG B O 1
ATOM 3367 N N . GLN B 1 193 ? 9.602 8.242 -1.091 1 98.31 193 GLN B N 1
ATOM 3368 C CA . GLN B 1 193 ? 8.898 7.707 0.071 1 98.31 193 GLN B CA 1
ATOM 3369 C C . GLN B 1 193 ? 7.512 8.328 0.206 1 98.31 193 GLN B C 1
ATOM 3371 O O . GLN B 1 193 ? 6.539 7.633 0.492 1 98.31 193 GLN B O 1
ATOM 3376 N N . ILE B 1 194 ? 7.457 9.633 -0.003 1 98.75 194 ILE B N 1
ATOM 3377 C CA . ILE B 1 194 ? 6.191 10.344 0.145 1 98.75 194 ILE B CA 1
ATOM 3378 C C . ILE B 1 194 ? 5.168 9.789 -0.845 1 98.75 194 ILE B C 1
ATOM 3380 O O . ILE B 1 194 ? 4.055 9.43 -0.46 1 98.75 194 ILE B O 1
ATOM 3384 N N . VAL B 1 195 ? 5.535 9.656 -2.098 1 98.75 195 VAL B N 1
ATOM 3385 C CA . VAL B 1 195 ? 4.609 9.211 -3.133 1 98.75 195 VAL B CA 1
ATOM 3386 C C . VAL B 1 195 ? 4.258 7.738 -2.916 1 98.75 195 VAL B C 1
ATOM 3388 O O . VAL B 1 195 ? 3.086 7.359 -2.979 1 98.75 195 VAL B O 1
ATOM 3391 N N . ALA B 1 196 ? 5.27 6.898 -2.605 1 98.69 196 ALA B N 1
ATOM 3392 C CA . ALA B 1 196 ? 5.051 5.465 -2.408 1 98.69 196 ALA B CA 1
ATOM 3393 C C . ALA B 1 196 ? 4.148 5.207 -1.204 1 98.69 196 ALA B C 1
ATOM 3395 O O . ALA B 1 196 ? 3.268 4.348 -1.253 1 98.69 196 ALA B O 1
ATOM 3396 N N . GLN B 1 197 ? 4.367 5.938 -0.13 1 98.75 197 GLN B N 1
ATOM 3397 C CA . GLN B 1 197 ? 3.547 5.758 1.062 1 98.75 197 GLN B CA 1
ATOM 3398 C C . GLN B 1 197 ? 2.109 6.203 0.813 1 98.75 197 GLN B C 1
ATOM 3400 O O . GLN B 1 197 ? 1.166 5.582 1.307 1 98.75 197 GLN B O 1
ATOM 3405 N N . ALA B 1 198 ? 1.971 7.336 0.076 1 98.56 198 ALA B N 1
ATOM 3406 C CA . ALA B 1 198 ? 0.628 7.77 -0.302 1 98.56 198 ALA B CA 1
ATOM 3407 C C . ALA B 1 198 ? -0.077 6.703 -1.138 1 98.56 198 ALA B C 1
ATOM 3409 O O . ALA B 1 198 ? -1.27 6.449 -0.953 1 98.56 198 ALA B O 1
ATOM 3410 N N . MET B 1 199 ? 0.663 6.105 -2.031 1 98.75 199 MET B N 1
ATOM 3411 C CA . MET B 1 199 ? 0.147 5.012 -2.854 1 98.75 199 MET B CA 1
ATOM 3412 C C . MET B 1 199 ? -0.281 3.836 -1.984 1 98.75 199 MET B C 1
ATOM 3414 O O . MET B 1 199 ? -1.389 3.316 -2.135 1 98.75 199 MET B O 1
ATOM 3418 N N . LYS B 1 200 ? 0.555 3.438 -1.074 1 98.62 200 LYS B N 1
ATOM 3419 C CA . LYS B 1 200 ? 0.262 2.342 -0.154 1 98.62 200 LYS B CA 1
ATOM 3420 C C . LYS B 1 200 ? -1.002 2.625 0.652 1 98.62 200 LYS B C 1
ATOM 3422 O O . LYS B 1 200 ? -1.882 1.769 0.757 1 98.62 200 LYS B O 1
ATOM 3427 N N . GLY B 1 201 ? -1.064 3.82 1.214 1 98.31 201 GLY B N 1
ATOM 3428 C CA . GLY B 1 201 ? -2.232 4.207 1.988 1 98.31 201 GLY B CA 1
ATOM 3429 C C . GLY B 1 201 ? -3.51 4.23 1.172 1 98.31 201 GLY B C 1
ATOM 3430 O O . GLY B 1 201 ? -4.57 3.832 1.658 1 98.31 201 GLY B O 1
ATOM 3431 N N . SER B 1 202 ? -3.449 4.734 -0.063 1 98.25 202 SER B N 1
ATOM 3432 C CA . SER B 1 202 ? -4.609 4.754 -0.945 1 98.25 202 SER B CA 1
ATOM 3433 C C . SER B 1 202 ? -5.109 3.34 -1.227 1 98.25 202 SER B C 1
ATOM 3435 O O . SER B 1 202 ? -6.32 3.096 -1.251 1 98.25 202 SER B O 1
ATOM 3437 N N . ALA B 1 203 ? -4.148 2.441 -1.463 1 98.5 203 ALA B N 1
ATOM 3438 C CA . ALA B 1 203 ? -4.508 1.043 -1.684 1 98.5 203 ALA B CA 1
ATOM 3439 C C . ALA B 1 203 ? -5.211 0.458 -0.462 1 98.5 203 ALA B C 1
ATOM 3441 O O . ALA B 1 203 ? -6.211 -0.251 -0.593 1 98.5 203 ALA B O 1
ATOM 3442 N N . GLU B 1 204 ? -4.688 0.763 0.684 1 97.56 204 GLU B N 1
ATOM 3443 C CA . GLU B 1 204 ? -5.281 0.292 1.932 1 97.56 204 GLU B CA 1
ATOM 3444 C C . GLU B 1 204 ? -6.734 0.739 2.057 1 97.56 204 GLU B C 1
ATOM 3446 O O . GLU B 1 204 ? -7.605 -0.055 2.418 1 97.56 204 GLU B O 1
ATOM 3451 N N . LEU B 1 205 ? -6.973 1.993 1.768 1 96.5 205 LEU B N 1
ATOM 3452 C CA . LEU B 1 205 ? -8.336 2.518 1.834 1 96.5 205 LEU B CA 1
ATOM 3453 C C . LEU B 1 205 ? -9.242 1.793 0.85 1 96.5 205 LEU B C 1
ATOM 3455 O O . LEU B 1 205 ? -10.359 1.405 1.201 1 96.5 205 LEU B O 1
ATOM 3459 N N . LEU B 1 206 ? -8.789 1.558 -0.345 1 97.25 206 LEU B N 1
ATOM 3460 C CA . LEU B 1 206 ? -9.57 0.882 -1.374 1 97.25 206 LEU B CA 1
ATOM 3461 C C . LEU B 1 206 ? -9.914 -0.54 -0.947 1 97.25 206 LEU B C 1
ATOM 3463 O O . LEU B 1 206 ? -10.992 -1.048 -1.281 1 97.25 206 LEU B O 1
ATOM 3467 N N . LEU B 1 207 ? -9 -1.185 -0.249 1 97.19 207 LEU B N 1
ATOM 3468 C CA . LEU B 1 207 ? -9.195 -2.568 0.173 1 97.19 207 LEU B CA 1
ATOM 3469 C C . LEU B 1 207 ? -10.227 -2.654 1.293 1 97.19 207 LEU B C 1
ATOM 3471 O O . LEU B 1 207 ? -10.805 -3.717 1.526 1 97.19 207 LEU B O 1
ATOM 3475 N N . HIS B 1 208 ? -10.484 -1.511 2.012 1 94.69 208 HIS B N 1
ATOM 3476 C CA . HIS B 1 208 ? -11.422 -1.499 3.125 1 94.69 208 HIS B CA 1
ATOM 3477 C C . HIS B 1 208 ? -12.766 -0.901 2.709 1 94.69 208 HIS B C 1
ATOM 3479 O O . HIS B 1 208 ? -13.766 -1.082 3.398 1 94.69 208 HIS B O 1
ATOM 3485 N N . GLU B 1 209 ? -12.742 -0.215 1.629 1 92.19 209 GLU B N 1
ATOM 3486 C CA . GLU B 1 209 ? -13.953 0.454 1.163 1 92.19 209 GLU B CA 1
ATOM 3487 C C . GLU B 1 209 ? -14.672 -0.375 0.099 1 92.19 209 GLU B C 1
ATOM 3489 O O . GLU B 1 209 ? -14.023 -1.014 -0.734 1 92.19 209 GLU B O 1
ATOM 3494 N N . THR B 1 210 ? -15.984 -0.286 0.11 1 92.88 210 THR B N 1
ATOM 3495 C CA . THR B 1 210 ? -16.75 -0.994 -0.916 1 92.88 210 THR B CA 1
ATOM 3496 C C . THR B 1 210 ? -17.359 -0.013 -1.915 1 92.88 210 THR B C 1
ATOM 3498 O O . THR B 1 210 ? -17.812 -0.414 -2.988 1 92.88 210 THR B O 1
ATOM 3501 N N . ARG B 1 211 ? -17.359 1.264 -1.535 1 94.75 211 ARG B N 1
ATOM 3502 C CA . ARG B 1 211 ? -17.906 2.275 -2.434 1 94.75 211 ARG B CA 1
ATOM 3503 C C . ARG B 1 211 ? -17.109 2.354 -3.727 1 94.75 211 ARG B C 1
ATOM 3505 O O . ARG B 1 211 ? -15.891 2.127 -3.723 1 94.75 211 ARG B O 1
ATOM 3512 N N . PRO B 1 212 ? -17.797 2.693 -4.852 1 96.19 212 PRO B N 1
ATOM 3513 C CA . PRO B 1 212 ? -17.078 2.859 -6.121 1 96.19 212 PRO B CA 1
ATOM 3514 C C . PRO B 1 212 ? -15.984 3.914 -6.047 1 96.19 212 PRO B C 1
ATOM 3516 O O . PRO B 1 212 ? -16.094 4.879 -5.285 1 96.19 212 PRO B O 1
ATOM 3519 N N . THR B 1 213 ? -14.969 3.705 -6.84 1 96.38 213 THR B N 1
ATOM 3520 C CA . THR B 1 213 ? -13.812 4.598 -6.812 1 96.38 213 THR B CA 1
ATOM 3521 C C . THR B 1 213 ? -14.234 6.031 -7.125 1 96.38 213 THR B C 1
ATOM 3523 O O . THR B 1 213 ? -13.703 6.98 -6.543 1 96.38 213 THR B O 1
ATOM 3526 N N . ASN B 1 214 ? -15.227 6.246 -8.016 1 95.94 214 ASN B N 1
ATOM 3527 C CA . ASN B 1 214 ? -15.68 7.586 -8.367 1 95.94 214 ASN B CA 1
ATOM 3528 C C . ASN B 1 214 ? -16.312 8.297 -7.168 1 95.94 214 ASN B C 1
ATOM 3530 O O . ASN B 1 214 ? -16.188 9.516 -7.035 1 95.94 214 ASN B O 1
ATOM 3534 N N . ASP B 1 215 ? -16.984 7.535 -6.344 1 96.31 215 ASP B N 1
ATOM 3535 C CA . ASP B 1 215 ? -17.547 8.109 -5.125 1 96.31 215 ASP B CA 1
ATOM 3536 C C . ASP B 1 215 ? -16.438 8.523 -4.156 1 96.31 215 ASP B C 1
ATOM 3538 O O . ASP B 1 215 ? -16.531 9.57 -3.512 1 96.31 215 ASP B O 1
ATOM 3542 N N . LEU B 1 216 ? -15.414 7.723 -4.051 1 95.31 216 LEU B N 1
ATOM 3543 C CA . LEU B 1 216 ? -14.281 8.039 -3.191 1 95.31 216 LEU B CA 1
ATOM 3544 C C . LEU B 1 216 ? -13.578 9.305 -3.666 1 95.31 216 LEU B C 1
ATOM 3546 O O . LEU B 1 216 ? -13.195 10.148 -2.854 1 95.31 216 LEU B O 1
ATOM 3550 N N . ILE B 1 217 ? -13.422 9.414 -4.996 1 96.75 217 ILE B N 1
ATOM 3551 C CA . ILE B 1 217 ? -12.797 10.594 -5.578 1 96.75 217 ILE B CA 1
ATOM 3552 C C . ILE B 1 217 ? -13.641 11.828 -5.277 1 96.75 217 ILE B C 1
ATOM 3554 O O . ILE B 1 217 ? -13.117 12.867 -4.863 1 96.75 217 ILE B O 1
ATOM 3558 N N . ALA B 1 218 ? -14.938 11.703 -5.383 1 94.69 218 ALA B N 1
ATOM 3559 C CA . ALA B 1 218 ? -15.844 12.812 -5.129 1 94.69 218 ALA B CA 1
ATOM 3560 C C . ALA B 1 218 ? -15.758 13.281 -3.68 1 94.69 218 ALA B C 1
ATOM 3562 O O . ALA B 1 218 ? -15.891 14.477 -3.395 1 94.69 218 ALA B O 1
ATOM 3563 N N . ASP B 1 219 ? -15.492 12.391 -2.797 1 90.69 219 ASP B N 1
ATOM 3564 C CA . ASP B 1 219 ? -15.414 12.688 -1.37 1 90.69 219 ASP B CA 1
ATOM 3565 C C . ASP B 1 219 ? -14.203 13.555 -1.051 1 90.69 219 ASP B C 1
ATOM 3567 O O . ASP B 1 219 ? -14.219 14.312 -0.08 1 90.69 219 ASP B O 1
ATOM 3571 N N . VAL B 1 220 ? -13.172 13.484 -1.887 1 90 220 VAL B N 1
ATOM 3572 C CA . VAL B 1 220 ? -11.93 14.148 -1.502 1 90 220 VAL B CA 1
ATOM 3573 C C . VAL B 1 220 ? -11.602 15.258 -2.496 1 90 220 VAL B C 1
ATOM 3575 O O . VAL B 1 220 ? -10.641 16 -2.307 1 90 220 VAL B O 1
ATOM 3578 N N . ALA B 1 221 ? -12.359 15.289 -3.572 1 93.06 221 ALA B N 1
ATOM 3579 C CA . ALA B 1 221 ? -12.117 16.281 -4.605 1 93.06 221 ALA B CA 1
ATOM 3580 C C . ALA B 1 221 ? -13.203 17.359 -4.598 1 93.06 221 ALA B C 1
ATOM 3582 O O . ALA B 1 221 ? -14.141 17.312 -5.398 1 93.06 221 ALA B O 1
ATOM 3583 N N . ALA B 1 222 ? -13.047 18.359 -3.707 1 91.25 222 ALA B N 1
ATOM 3584 C CA . ALA B 1 222 ? -13.977 19.484 -3.742 1 91.25 222 ALA B CA 1
ATOM 3585 C C . ALA B 1 222 ? -13.891 20.219 -5.078 1 91.25 222 ALA B C 1
ATOM 3587 O O . ALA B 1 222 ? -12.812 20.344 -5.664 1 91.25 222 ALA B O 1
ATOM 3588 N N . PRO B 1 223 ? -15.055 20.766 -5.535 1 93.44 223 PRO B N 1
ATOM 3589 C CA . PRO B 1 223 ? -15.062 21.453 -6.828 1 93.44 223 PRO B CA 1
ATOM 3590 C C . PRO B 1 223 ? -14.016 22.562 -6.91 1 93.44 223 PRO B C 1
ATOM 3592 O O . PRO B 1 223 ? -13.945 23.422 -6.02 1 93.44 223 PRO B O 1
ATOM 3595 N N . ASP B 1 224 ? -13.164 22.531 -7.875 1 92.75 224 ASP B N 1
ATOM 3596 C CA . ASP B 1 224 ? -12.133 23.516 -8.219 1 92.75 224 ASP B CA 1
ATOM 3597 C C . ASP B 1 224 ? -11 23.5 -7.195 1 92.75 224 ASP B C 1
ATOM 3599 O O . ASP B 1 224 ? -10.109 24.359 -7.234 1 92.75 224 ASP B O 1
ATOM 3603 N N . GLY B 1 225 ? -11.07 22.578 -6.309 1 94.38 225 GLY B N 1
ATOM 3604 C CA . GLY B 1 225 ? -9.977 22.406 -5.363 1 94.38 225 GLY B CA 1
ATOM 3605 C C . GLY B 1 225 ? -8.75 21.75 -5.977 1 94.38 225 GLY B C 1
ATOM 3606 O O . GLY B 1 225 ? -8.789 21.328 -7.133 1 94.38 225 GLY B O 1
ATOM 3607 N N . PRO B 1 226 ? -7.703 21.719 -5.227 1 95.12 226 PRO B N 1
ATOM 3608 C CA . PRO B 1 226 ? -6.453 21.156 -5.734 1 95.12 226 PRO B CA 1
ATOM 3609 C C . PRO B 1 226 ? -6.613 19.719 -6.234 1 95.12 226 PRO B C 1
ATOM 3611 O O . PRO B 1 226 ? -6.102 19.375 -7.301 1 95.12 226 PRO B O 1
ATOM 3614 N N . THR B 1 227 ? -7.32 18.859 -5.488 1 96.25 227 THR B N 1
ATOM 3615 C CA . THR B 1 227 ? -7.543 17.469 -5.875 1 96.25 227 THR B CA 1
ATOM 3616 C C . THR B 1 227 ? -8.344 17.375 -7.168 1 96.25 227 THR B C 1
ATOM 3618 O O . THR B 1 227 ? -7.988 16.641 -8.086 1 96.25 227 THR B O 1
ATOM 3621 N N . ASP B 1 228 ? -9.414 18.172 -7.18 1 97.19 228 ASP B N 1
ATOM 3622 C CA . ASP B 1 228 ? -10.281 18.203 -8.352 1 97.19 228 ASP B CA 1
ATOM 3623 C C . ASP B 1 228 ? -9.508 18.641 -9.594 1 97.19 228 ASP B C 1
ATOM 3625 O O . ASP B 1 228 ? -9.656 18.047 -10.664 1 97.19 228 ASP B O 1
ATOM 3629 N N . ARG B 1 229 ? -8.695 19.641 -9.484 1 97.44 229 ARG B N 1
ATOM 3630 C CA . ARG B 1 229 ? -7.895 20.125 -10.602 1 97.44 229 ARG B CA 1
ATOM 3631 C C . ARG B 1 229 ? -6.926 19.062 -11.086 1 97.44 229 ARG B C 1
ATOM 3633 O O . ARG B 1 229 ? -6.777 18.844 -12.289 1 97.44 229 ARG B O 1
ATOM 3640 N N . GLY B 1 230 ? -6.258 18.359 -10.188 1 98.12 230 GLY B N 1
ATOM 3641 C CA . GLY B 1 230 ? -5.363 17.281 -10.555 1 98.12 230 GLY B CA 1
ATOM 3642 C C . GLY B 1 230 ? -6.066 16.141 -11.266 1 98.12 230 GLY B C 1
ATOM 3643 O O . GLY B 1 230 ? -5.598 15.664 -12.305 1 98.12 230 GLY B O 1
ATOM 3644 N N . VAL B 1 231 ? -7.23 15.711 -10.711 1 98.25 231 VAL B N 1
ATOM 3645 C CA . VAL B 1 231 ? -8.031 14.664 -11.328 1 98.25 231 VAL B CA 1
ATOM 3646 C C . VAL B 1 231 ? -8.484 15.109 -12.719 1 98.25 231 VAL B C 1
ATOM 3648 O O . VAL B 1 231 ? -8.523 14.305 -13.648 1 98.25 231 VAL B O 1
ATOM 3651 N N . GLY B 1 232 ? -8.836 16.406 -12.773 1 98.06 232 GLY B N 1
ATOM 3652 C CA . GLY B 1 232 ? -9.203 16.953 -14.07 1 98.06 232 GLY B CA 1
ATOM 3653 C C . GLY B 1 232 ? -8.133 16.75 -15.125 1 98.06 232 GLY B C 1
ATOM 3654 O O . GLY B 1 232 ? -8.445 16.406 -16.266 1 98.06 232 GLY B O 1
ATOM 3655 N N . VAL B 1 233 ? -6.867 16.953 -14.781 1 98.25 233 VAL B N 1
ATOM 3656 C CA . VAL B 1 233 ? -5.754 16.75 -15.703 1 98.25 233 VAL B CA 1
ATOM 3657 C C . VAL B 1 233 ? -5.691 15.289 -16.141 1 98.25 233 VAL B C 1
ATOM 3659 O O . VAL B 1 233 ? -5.559 14.992 -17.328 1 98.25 233 VAL B O 1
ATOM 3662 N N . LEU B 1 234 ? -5.82 14.32 -15.219 1 98.5 234 LEU B N 1
ATOM 3663 C CA . LEU B 1 234 ? -5.781 12.891 -15.516 1 98.5 234 LEU B CA 1
ATOM 3664 C C . LEU B 1 234 ? -6.863 12.516 -16.516 1 98.5 234 LEU B C 1
ATOM 3666 O O . LEU B 1 234 ? -6.602 11.789 -17.484 1 98.5 234 LEU B O 1
ATOM 3670 N N . ARG B 1 235 ? -8.031 13.016 -16.266 1 98.25 235 ARG B N 1
ATOM 3671 C CA . ARG B 1 235 ? -9.18 12.656 -17.094 1 98.25 235 ARG B CA 1
ATOM 3672 C C . ARG B 1 235 ? -9.086 13.312 -18.469 1 98.25 235 ARG B C 1
ATOM 3674 O O . ARG B 1 235 ? -9.398 12.688 -19.484 1 98.25 235 ARG B O 1
ATOM 3681 N N . SER B 1 236 ? -8.664 14.586 -18.5 1 98.31 236 SER B N 1
ATOM 3682 C CA . SER B 1 236 ? -8.516 15.289 -19.781 1 98.31 236 SER B CA 1
ATOM 3683 C C . SER B 1 236 ? -7.438 14.633 -20.641 1 98.31 236 SER B C 1
ATOM 3685 O O . SER B 1 236 ? -7.473 14.734 -21.875 1 98.31 236 SER B O 1
ATOM 3687 N N . ARG B 1 237 ? -6.473 13.961 -20 1 97.94 237 ARG B N 1
ATOM 3688 C CA . ARG B 1 237 ? -5.379 13.297 -20.703 1 97.94 237 ARG B CA 1
ATOM 3689 C C . ARG B 1 237 ? -5.664 11.805 -20.891 1 97.94 237 ARG B C 1
ATOM 3691 O O . ARG B 1 237 ? -4.762 11.031 -21.203 1 97.94 237 ARG B O 1
ATOM 3698 N N . ASP B 1 238 ? -6.887 11.312 -20.594 1 97.69 238 ASP B N 1
ATOM 3699 C CA . ASP B 1 238 ? -7.418 9.977 -20.828 1 97.69 238 ASP B CA 1
ATOM 3700 C C . ASP B 1 238 ? -6.621 8.922 -20.062 1 97.69 238 ASP B C 1
ATOM 3702 O O . ASP B 1 238 ? -6.273 7.875 -20.609 1 97.69 238 ASP B O 1
ATOM 3706 N N . LEU B 1 239 ? -6.238 9.211 -18.844 1 98.31 239 LEU B N 1
ATOM 3707 C CA . LEU B 1 239 ? -5.477 8.289 -18.016 1 98.31 239 LEU B CA 1
ATOM 3708 C C . LEU B 1 239 ? -6.152 6.922 -17.969 1 98.31 239 LEU B C 1
ATOM 3710 O O . LEU B 1 239 ? -5.477 5.891 -17.969 1 98.31 239 LEU B O 1
ATOM 3714 N N . ALA B 1 240 ? -7.484 6.926 -17.906 1 97.88 240 ALA B N 1
ATOM 3715 C CA . ALA B 1 240 ? -8.227 5.672 -17.812 1 97.88 240 ALA B CA 1
ATOM 3716 C C . ALA B 1 240 ? -7.91 4.75 -18.984 1 97.88 240 ALA B C 1
ATOM 3718 O O . ALA B 1 240 ? -7.633 3.564 -18.797 1 97.88 240 ALA B O 1
ATOM 3719 N N . ASP B 1 241 ? -7.926 5.293 -20.141 1 98.31 241 ASP B N 1
ATOM 3720 C CA . ASP B 1 241 ? -7.633 4.504 -21.344 1 98.31 241 ASP B CA 1
ATOM 3721 C C . ASP B 1 241 ? -6.172 4.062 -21.359 1 98.31 241 ASP B C 1
ATOM 3723 O O . ASP B 1 241 ? -5.859 2.959 -21.812 1 98.31 241 ASP B O 1
ATOM 3727 N N . VAL B 1 242 ? -5.262 4.949 -20.953 1 98.44 242 VAL B N 1
ATOM 3728 C CA . VAL B 1 242 ? -3.838 4.641 -20.906 1 98.44 242 VAL B CA 1
ATOM 3729 C C . VAL B 1 242 ? -3.6 3.424 -20.016 1 98.44 242 VAL B C 1
ATOM 3731 O O . VAL B 1 242 ? -2.969 2.453 -20.438 1 98.44 242 VAL B O 1
ATOM 3734 N N . MET B 1 243 ? -4.184 3.387 -18.812 1 98.62 243 MET B N 1
ATOM 3735 C CA . MET B 1 243 ? -3.965 2.318 -17.844 1 98.62 243 MET B CA 1
ATOM 3736 C C . MET B 1 243 ? -4.609 1.019 -18.312 1 98.62 243 MET B C 1
ATOM 3738 O O . MET B 1 243 ? -3.998 -0.048 -18.234 1 98.62 243 MET B O 1
ATOM 3742 N N . ALA B 1 244 ? -5.844 1.125 -18.797 1 98.5 244 ALA B N 1
ATOM 3743 C CA . ALA B 1 244 ? -6.539 -0.064 -19.281 1 98.5 244 ALA B CA 1
ATOM 3744 C C . ALA B 1 244 ? -5.797 -0.689 -20.469 1 98.5 244 ALA B C 1
ATOM 3746 O O . ALA B 1 244 ? -5.645 -1.911 -20.531 1 98.5 244 ALA B O 1
ATOM 3747 N N . SER B 1 245 ? -5.344 0.152 -21.391 1 98.31 245 SER B N 1
ATOM 3748 C CA . SER B 1 245 ? -4.641 -0.333 -22.562 1 98.31 245 SER B CA 1
ATOM 3749 C C . SER B 1 245 ? -3.332 -1.021 -22.188 1 98.31 245 SER B C 1
ATOM 3751 O O . SER B 1 245 ? -2.984 -2.057 -22.766 1 98.31 245 SER B O 1
ATOM 3753 N N . ALA B 1 246 ? -2.578 -0.427 -21.266 1 98.38 246 ALA B N 1
ATOM 3754 C CA . ALA B 1 246 ? -1.335 -1.038 -20.812 1 98.38 246 ALA B CA 1
ATOM 3755 C C . ALA B 1 246 ? -1.592 -2.416 -20.203 1 98.38 246 ALA B C 1
ATOM 3757 O O . ALA B 1 246 ? -0.865 -3.371 -20.5 1 98.38 246 ALA B O 1
ATOM 3758 N N . LEU B 1 247 ? -2.639 -2.496 -19.406 1 98.38 247 LEU B N 1
ATOM 3759 C CA . LEU B 1 247 ? -2.971 -3.758 -18.75 1 98.38 247 LEU B CA 1
ATOM 3760 C C . LEU B 1 247 ? -3.412 -4.797 -19.781 1 98.38 247 LEU B C 1
ATOM 3762 O O . LEU B 1 247 ? -2.996 -5.957 -19.703 1 98.38 247 LEU B O 1
ATOM 3766 N N . ARG B 1 248 ? -4.238 -4.383 -20.734 1 97.94 248 ARG B N 1
ATOM 3767 C CA . ARG B 1 248 ? -4.691 -5.293 -21.781 1 97.94 248 ARG B CA 1
ATOM 3768 C C . ARG B 1 248 ? -3.516 -5.801 -22.609 1 97.94 248 ARG B C 1
ATOM 3770 O O . ARG B 1 248 ? -3.463 -6.98 -22.953 1 97.94 248 ARG B O 1
ATOM 3777 N N . GLU B 1 249 ? -2.604 -4.902 -22.891 1 97.5 249 GLU B N 1
ATOM 3778 C CA . GLU B 1 249 ? -1.426 -5.297 -23.656 1 97.5 249 GLU B CA 1
ATOM 3779 C C . GLU B 1 249 ? -0.608 -6.344 -22.906 1 97.5 249 GLU B C 1
ATOM 3781 O O . GLU B 1 249 ? -0.11 -7.297 -23.516 1 97.5 249 GLU B O 1
ATOM 3786 N N . SER B 1 250 ? -0.47 -6.176 -21.625 1 97.12 250 SER B N 1
ATOM 3787 C CA . SER B 1 250 ? 0.27 -7.133 -20.812 1 97.12 250 SER B CA 1
ATOM 3788 C C . SER B 1 250 ? -0.459 -8.469 -20.719 1 97.12 250 SER B C 1
ATOM 3790 O O . SER B 1 250 ? 0.172 -9.516 -20.594 1 97.12 250 SER B O 1
ATOM 3792 N N . ALA B 1 251 ? -1.771 -8.445 -20.766 1 95.56 251 ALA B N 1
ATOM 3793 C CA . ALA B 1 251 ? -2.584 -9.648 -20.609 1 95.56 251 ALA B CA 1
ATOM 3794 C C . ALA B 1 251 ? -2.662 -10.445 -21.906 1 95.56 251 ALA B C 1
ATOM 3796 O O . ALA B 1 251 ? -3.123 -11.586 -21.906 1 95.56 251 ALA B O 1
ATOM 3797 N N . ARG B 1 252 ? -2.25 -9.812 -23 1 89.88 252 ARG B N 1
ATOM 3798 C CA . ARG B 1 252 ? -2.354 -10.461 -24.312 1 89.88 252 ARG B CA 1
ATOM 3799 C C . ARG B 1 252 ? -1.449 -11.68 -24.391 1 89.88 252 ARG B C 1
ATOM 3801 O O . ARG B 1 252 ? -0.288 -11.633 -23.984 1 89.88 252 ARG B O 1
ATOM 3808 N N . GLU B 1 253 ? -2.082 -12.867 -24.516 1 69.19 253 GLU B N 1
ATOM 3809 C CA . GLU B 1 253 ? -1.308 -14.094 -24.703 1 69.19 253 GLU B CA 1
ATOM 3810 C C . GLU B 1 253 ? -0.622 -14.109 -26.062 1 69.19 253 GLU B C 1
ATOM 3812 O O . GLU B 1 253 ? -1.182 -13.633 -27.062 1 69.19 253 GLU B O 1
ATOM 3817 N N . GLU B 1 254 ? 0.71 -13.953 -26.031 1 57.91 254 GLU B N 1
ATOM 3818 C CA . GLU B 1 254 ? 1.428 -14.055 -27.297 1 57.91 254 GLU B CA 1
ATOM 3819 C C . GLU B 1 254 ? 1.054 -15.336 -28.031 1 57.91 254 GLU B C 1
ATOM 3821 O O . GLU B 1 254 ? 1.027 -16.422 -27.438 1 57.91 254 GLU B O 1
ATOM 3826 N N . ILE B 1 255 ? 0.07 -15.289 -28.844 1 48.06 255 ILE B N 1
ATOM 3827 C CA . ILE B 1 255 ? -0.089 -16.406 -29.75 1 48.06 255 ILE B CA 1
ATOM 3828 C C . ILE B 1 255 ? 1.272 -16.812 -30.312 1 48.06 255 ILE B C 1
ATOM 3830 O O . ILE B 1 255 ? 1.943 -16.016 -30.969 1 48.06 255 ILE B O 1
ATOM 3834 N N . GLU B 1 256 ? 1.975 -17.625 -29.609 1 43.97 256 GLU B N 1
ATOM 3835 C CA . GLU B 1 256 ? 3.184 -18.203 -30.188 1 43.97 256 GLU B CA 1
ATOM 3836 C C . GLU B 1 256 ? 2.98 -18.531 -31.672 1 43.97 256 GLU B C 1
ATOM 3838 O O . GLU B 1 256 ? 2.072 -19.281 -32.031 1 43.97 256 GLU B O 1
ATOM 3843 N N . GLN B 1 257 ? 3.037 -17.625 -32.5 1 39.72 257 GLN B N 1
ATOM 3844 C CA . GLN B 1 257 ? 3.09 -18.031 -33.906 1 39.72 257 GLN B CA 1
ATOM 3845 C C . GLN B 1 257 ? 3.986 -19.266 -34.062 1 39.72 257 GLN B C 1
ATOM 3847 O O . GLN B 1 257 ? 5.09 -19.312 -33.531 1 39.72 257 GLN B O 1
ATOM 3852 N N . PRO B 1 258 ? 3.418 -20.406 -34.469 1 38.12 258 PRO B N 1
ATOM 3853 C CA . PRO B 1 258 ? 4.238 -21.547 -34.875 1 38.12 258 PRO B CA 1
ATOM 3854 C C . PRO B 1 258 ? 5.535 -21.125 -35.562 1 38.12 258 PRO B C 1
ATOM 3856 O O . PRO B 1 258 ? 5.527 -20.219 -36.406 1 38.12 258 PRO B O 1
ATOM 3859 N N . LYS B 1 259 ? 6.664 -21.031 -34.844 1 40.94 259 LYS B N 1
ATOM 3860 C CA . LYS B 1 259 ? 7.875 -21 -35.656 1 40.94 259 LYS B CA 1
ATOM 3861 C C . LYS B 1 259 ? 7.723 -21.859 -36.906 1 40.94 259 LYS B C 1
ATOM 3863 O O . LYS B 1 259 ? 7.426 -23.062 -36.812 1 40.94 259 LYS B O 1
ATOM 3868 N N . LYS B 1 260 ? 7.418 -21.219 -38.156 1 39.09 260 LYS B N 1
ATOM 3869 C CA . LYS B 1 260 ? 7.738 -21.953 -39.375 1 39.09 260 LYS B CA 1
ATOM 3870 C C . LYS B 1 260 ? 9.211 -22.375 -39.375 1 39.09 260 LYS B C 1
ATOM 3872 O O . LYS B 1 260 ? 10.086 -21.594 -39.031 1 39.09 260 LYS B O 1
#

Solvent-accessible surface area (backbone atoms only — not comparable to full-atom values): 25829 Å² total; per-residue (Å²): 126,36,36,34,33,40,24,73,42,72,64,40,48,22,45,50,46,6,39,45,73,61,64,48,54,36,85,31,34,33,38,29,48,91,85,52,58,66,56,50,51,49,45,28,72,74,65,54,34,40,72,48,92,75,78,66,69,58,80,25,52,30,38,33,39,37,40,59,50,87,51,46,62,62,52,43,57,73,52,83,68,85,65,33,44,39,32,31,55,31,65,99,57,55,21,57,59,51,21,69,54,42,74,39,40,19,30,23,37,47,66,27,69,28,14,39,73,38,30,10,33,27,36,37,26,70,16,86,72,46,50,70,68,55,51,49,50,54,49,55,62,49,43,51,16,25,44,70,43,83,38,45,89,71,30,40,44,41,48,45,18,42,35,56,29,34,40,44,51,53,34,49,52,42,56,27,39,25,56,59,30,34,74,42,64,40,53,66,70,59,21,41,42,45,38,28,35,21,45,26,14,38,20,52,49,54,69,74,47,83,71,56,44,70,58,56,30,56,74,67,27,50,89,86,30,41,32,29,45,15,48,47,45,34,58,76,65,41,43,43,58,48,47,28,49,16,43,50,50,22,28,51,73,74,73,74,66,75,83,127,124,35,37,35,32,41,24,74,43,73,64,41,49,23,45,50,46,5,38,44,73,60,64,49,55,35,85,33,32,33,37,29,49,90,84,53,58,67,55,49,52,52,45,28,72,72,64,54,34,40,72,48,91,76,78,66,68,59,81,24,52,30,37,34,40,40,40,58,51,87,50,47,62,63,52,42,55,73,52,84,67,85,63,34,43,38,33,30,55,32,66,98,57,56,22,55,59,49,21,69,53,41,74,39,42,19,30,23,37,48,67,27,69,30,15,40,71,37,30,12,33,27,37,35,24,72,15,86,69,46,51,70,68,53,51,50,50,54,50,54,60,48,43,51,15,24,43,69,44,82,40,45,89,71,29,39,43,40,46,43,18,43,36,56,30,34,39,43,52,51,34,48,51,43,56,26,40,24,56,58,29,34,73,43,65,41,55,66,72,59,23,40,41,46,38,26,36,20,45,25,13,37,20,52,49,55,68,73,47,84,71,55,45,68,58,57,31,55,73,67,28,50,89,86,30,40,32,30,44,15,49,48,44,33,57,78,68,41,43,43,58,49,48,28,49,17,43,51,50,22,28,52,73,75,72,74,65,74,82,126